Protein AF-A0A9W4WW20-F1 (afdb_monomer)

Foldseek 3Di:
DDDPDDVVLVVLLVVLLVLQLVVLVVCCVPPVVVSVVSNVLSVVLCCVVPVVVVCVVPDDDDDDDDVPDPDHSLLSLLVVLLVLLLDLDPVSLVSSLSSLLSCLVVQDLNSVVVLLCLLVDDDDPPVVVVLVVPPPPPPDDDDDDPDPPPPVCPVVVSVVVVVVVVVVVVDDDDDPVVVVVVVVSSLSSNLSSLVSVLSSLVSCVQDPCLLVLLVSLLVLLLCLVRDVSSVSSLCSLVPRRLPRPDENQPDDLVVLLVSLLSLLVQLQVRDDDSSVVSSLSSNLSSLLNVCVNVVVVDPDPPLDPPDPSNLSSLVSVLVSVVCVQQDVTPHPLLSLLCNCVSPLSDDPSSVCLQLNNLQLQSGQALVSNLSSLSSNQSSLVSNFDDPPDPDVVNVVVLLVVLLVLLVSLLNNLVCLLVQHGSNPHHHAPSSLLSSLSSLLSSLLSDDLVCLVSNPCVRVLVSLVSNCPPPRNVPPPSSVVSSVSSVVSSD

Radius of gyration: 29.82 Å; Cα contacts (8 Å, |Δi|>4): 459; chains: 1; bounding box: 72×66×76 Å

Nearest PDB structures (foldseek):
  3tt9-assembly1_A  TM=4.381E-01  e=1.215E+00  Homo sapiens
  6u1s-assembly1_A  TM=1.950E-01  e=1.295E-01  synthetic construct
  6lyr-assembly1_D  TM=2.222E-01  e=2.277E+00  Escherichia coli K-12
  7tyr-assembly1_A  TM=2.816E-01  e=8.321E+00  Homo sapiens

InterPro domains:
  IPR007015 DNA polymerase V/Myb-binding protein 1A [PF04931] (11-151)
  IPR007015 DNA polymerase V/Myb-binding protein 1A [PTHR13213] (14-149)

Structure (mmCIF, N/CA/C/O backbone):
data_AF-A0A9W4WW20-F1
#
_entry.id   AF-A0A9W4WW20-F1
#
loop_
_atom_site.group_PDB
_atom_site.id
_atom_site.type_symbol
_atom_site.label_atom_id
_atom_site.label_alt_id
_atom_site.label_comp_id
_atom_site.label_asym_id
_atom_site.label_entity_id
_atom_site.label_seq_id
_atom_site.pdbx_PDB_ins_code
_atom_site.Cartn_x
_atom_site.Cartn_y
_atom_site.Cartn_z
_atom_site.occupancy
_atom_site.B_iso_or_equiv
_atom_site.auth_seq_id
_atom_site.auth_comp_id
_atom_site.auth_asym_id
_atom_site.auth_atom_id
_atom_site.pdbx_PDB_model_num
ATOM 1 N N . LEU A 1 1 ? 8.421 -13.225 39.022 1.00 34.91 1 LEU A N 1
ATOM 2 C CA . LEU A 1 1 ? 9.061 -12.862 37.740 1.00 34.91 1 LEU A CA 1
ATOM 3 C C . LEU A 1 1 ? 9.312 -14.154 36.975 1.00 34.91 1 LEU A C 1
ATOM 5 O O . LEU A 1 1 ? 9.873 -15.068 37.563 1.00 34.91 1 LEU A O 1
ATOM 9 N N . ASN A 1 2 ? 8.834 -14.211 35.730 1.00 33.62 2 ASN A N 1
ATOM 10 C CA . ASN A 1 2 ? 8.952 -15.294 34.738 1.00 33.62 2 ASN A CA 1
ATOM 11 C C . ASN A 1 2 ? 7.976 -16.482 34.862 1.00 33.62 2 ASN A C 1
ATOM 13 O O . ASN A 1 2 ? 8.328 -17.567 35.313 1.00 33.62 2 ASN A O 1
ATOM 17 N N . SER A 1 3 ? 6.756 -16.288 34.349 1.00 26.92 3 SER A N 1
ATOM 18 C CA . SER A 1 3 ? 5.990 -17.359 33.693 1.00 26.92 3 SER A CA 1
ATOM 19 C C . SER A 1 3 ? 5.173 -16.761 32.538 1.00 26.92 3 SER A C 1
ATOM 21 O O . SER A 1 3 ? 3.994 -16.438 32.690 1.00 26.92 3 SER A O 1
ATOM 23 N N . GLU A 1 4 ? 5.829 -16.552 31.400 1.00 36.47 4 GLU A N 1
ATOM 24 C CA . GLU A 1 4 ? 5.188 -16.218 30.126 1.00 36.47 4 GLU A CA 1
ATOM 25 C C . GLU A 1 4 ? 4.419 -17.455 29.634 1.00 36.47 4 GLU A C 1
ATOM 27 O O . GLU A 1 4 ? 4.992 -18.473 29.256 1.00 36.47 4 GLU A O 1
ATOM 32 N N . GLY A 1 5 ? 3.095 -17.398 29.767 1.00 36.72 5 GLY A N 1
ATOM 33 C CA . GLY A 1 5 ? 2.126 -18.449 29.461 1.00 36.72 5 GLY A CA 1
ATOM 34 C C . GLY A 1 5 ? 0.720 -18.013 29.914 1.00 36.72 5 GLY A C 1
ATOM 35 O O . GLY A 1 5 ? 0.613 -17.032 30.654 1.00 36.72 5 GLY A O 1
ATOM 36 N N . PRO A 1 6 ? -0.364 -18.721 29.524 1.00 44.62 6 PRO A N 1
ATOM 37 C CA . PRO A 1 6 ? -1.775 -18.263 29.471 1.00 44.62 6 PRO A CA 1
ATOM 38 C C . PRO A 1 6 ? -2.412 -17.736 30.778 1.00 44.62 6 PRO A C 1
ATOM 40 O O . PRO A 1 6 ? -3.583 -17.362 30.804 1.00 44.62 6 PRO A O 1
ATOM 43 N N . LYS A 1 7 ? -1.665 -17.681 31.883 1.00 48.62 7 LYS A N 1
ATOM 44 C CA . LYS A 1 7 ? -2.074 -17.060 33.149 1.00 48.62 7 LYS A CA 1
ATOM 45 C C . LYS A 1 7 ? -1.952 -15.529 33.135 1.00 48.62 7 LYS A C 1
ATOM 47 O O . LYS A 1 7 ? -2.780 -14.880 33.764 1.00 48.62 7 LYS A O 1
ATOM 52 N N . GLY A 1 8 ? -0.972 -14.963 32.421 1.00 59.88 8 GLY A N 1
ATOM 53 C CA . GLY A 1 8 ? -0.787 -13.505 32.318 1.00 59.88 8 GLY A CA 1
ATOM 54 C C . GLY A 1 8 ? -1.904 -12.831 31.518 1.00 59.88 8 GLY A C 1
ATOM 55 O O . GLY A 1 8 ? -2.577 -11.942 32.024 1.00 59.88 8 GLY A O 1
ATOM 56 N N . HIS A 1 9 ? -2.193 -13.361 30.328 1.00 65.69 9 HIS A N 1
ATOM 57 C CA . HIS A 1 9 ? -3.252 -12.857 29.449 1.00 65.69 9 HIS A CA 1
ATOM 58 C C . HIS A 1 9 ? -4.645 -12.895 30.107 1.00 65.69 9 HIS A C 1
ATOM 60 O O . HIS A 1 9 ? -5.410 -11.938 30.035 1.00 65.69 9 HIS A O 1
ATOM 66 N N . ASN A 1 10 ? -4.958 -13.967 30.845 1.00 73.88 10 ASN A N 1
ATOM 67 C CA . ASN A 1 10 ? -6.210 -14.050 31.603 1.00 73.88 10 ASN A CA 1
ATOM 68 C C . ASN A 1 10 ? -6.307 -12.993 32.712 1.00 73.88 10 ASN A C 1
ATOM 70 O O . ASN A 1 10 ? -7.401 -12.505 32.984 1.00 73.88 10 ASN A O 1
ATOM 74 N N . LEU A 1 11 ? -5.191 -12.630 33.351 1.00 81.56 11 LEU A N 1
ATOM 75 C CA . LEU A 1 11 ? -5.180 -11.574 34.361 1.00 81.56 11 LEU A CA 1
ATOM 76 C C . LEU A 1 11 ? -5.458 -10.204 33.734 1.00 81.56 11 LEU A C 1
ATOM 78 O O . LEU A 1 11 ? -6.193 -9.412 34.317 1.00 81.56 11 LEU A O 1
ATOM 82 N N . ASP A 1 12 ? -4.912 -9.934 32.552 1.00 83.56 12 ASP A N 1
ATOM 83 C CA . ASP A 1 12 ? -5.147 -8.669 31.858 1.00 83.56 12 ASP A CA 1
ATOM 84 C C . ASP A 1 12 ? -6.586 -8.565 31.344 1.00 83.56 12 ASP A C 1
ATOM 86 O O . ASP A 1 12 ? -7.226 -7.540 31.573 1.00 83.56 12 ASP A O 1
ATOM 90 N N . ILE A 1 13 ? -7.161 -9.648 30.805 1.00 85.25 13 ILE A N 1
ATOM 91 C CA . ILE A 1 13 ? -8.597 -9.707 30.476 1.00 85.25 13 ILE A CA 1
ATOM 92 C C . ILE A 1 13 ? -9.457 -9.412 31.715 1.00 85.25 13 ILE A C 1
ATOM 94 O O . ILE A 1 13 ? -10.408 -8.633 31.637 1.00 85.25 13 ILE A O 1
ATOM 98 N N . LEU A 1 14 ? -9.130 -9.997 32.875 1.00 87.25 14 LEU A N 1
ATOM 99 C CA . LEU A 1 14 ? -9.853 -9.724 34.123 1.00 87.25 14 LEU A CA 1
ATOM 100 C C . LEU A 1 14 ? -9.757 -8.249 34.539 1.00 87.25 14 LEU A C 1
ATOM 102 O O . LEU A 1 14 ? -10.754 -7.690 34.993 1.00 87.25 14 LEU A O 1
ATOM 106 N N . LYS A 1 15 ? -8.599 -7.600 34.351 1.00 86.25 15 LYS A N 1
ATOM 107 C CA . LYS A 1 15 ? -8.461 -6.147 34.565 1.00 86.25 15 LYS A CA 1
ATOM 108 C C . LYS A 1 15 ? -9.336 -5.352 33.595 1.00 86.25 15 LYS A C 1
ATOM 110 O O . LYS A 1 15 ? -9.990 -4.407 34.023 1.00 86.25 15 LYS A O 1
ATOM 115 N N . GLY A 1 16 ? -9.399 -5.758 32.325 1.00 88.06 16 GLY A N 1
ATOM 116 C CA . GLY A 1 16 ? -10.280 -5.146 31.328 1.00 88.06 16 GLY A CA 1
ATOM 117 C C . GLY A 1 16 ? -11.750 -5.194 31.753 1.00 88.06 16 GLY A C 1
ATOM 118 O O . GLY A 1 16 ? -12.428 -4.168 31.756 1.00 88.06 16 GLY A O 1
ATOM 119 N N . PHE A 1 17 ? -12.223 -6.355 32.218 1.00 90.38 17 PHE A N 1
ATOM 120 C CA . PHE A 1 17 ? -13.569 -6.484 32.788 1.00 90.38 17 PHE A CA 1
ATOM 121 C C . PHE A 1 17 ? -13.757 -5.657 34.061 1.00 90.38 17 PHE A C 1
ATOM 123 O O . PHE A 1 17 ? -14.810 -5.053 34.238 1.00 90.38 17 PHE A O 1
ATOM 130 N N . HIS A 1 18 ? -12.754 -5.590 34.939 1.00 88.25 18 HIS A N 1
ATOM 131 C CA . HIS A 1 18 ? -12.828 -4.766 36.143 1.00 88.25 18 HIS A CA 1
ATOM 132 C C . HIS A 1 18 ? -13.040 -3.281 35.813 1.00 88.25 18 HIS A C 1
ATOM 134 O O . HIS A 1 18 ? -13.867 -2.634 36.456 1.00 88.25 18 HIS A O 1
ATOM 140 N N . TRP A 1 19 ? -12.354 -2.751 34.795 1.00 87.56 19 TRP A N 1
ATOM 141 C CA . TRP A 1 19 ? -12.567 -1.378 34.326 1.00 87.56 19 TRP A CA 1
ATOM 142 C C . TRP A 1 19 ? -13.967 -1.177 33.745 1.00 87.56 19 TRP A C 1
ATOM 144 O O . TRP A 1 19 ? -14.646 -0.230 34.137 1.00 87.56 19 TRP A O 1
ATOM 154 N N . LEU A 1 20 ? -14.431 -2.096 32.892 1.00 89.56 20 LEU A N 1
ATOM 155 C CA . LEU A 1 20 ? -15.775 -2.045 32.308 1.00 89.56 20 LEU A CA 1
ATOM 156 C C . LEU A 1 20 ? -16.879 -2.059 33.378 1.00 89.56 20 LEU A C 1
ATOM 158 O O . LEU A 1 20 ? -17.778 -1.217 33.344 1.00 89.56 20 LEU A O 1
ATOM 162 N N . PHE A 1 21 ? -16.796 -2.965 34.359 1.00 89.62 21 PHE A N 1
ATOM 163 C CA . PHE A 1 21 ? -17.757 -3.027 35.465 1.00 89.62 21 PHE A CA 1
ATOM 164 C C . PHE A 1 21 ? -17.696 -1.785 36.353 1.00 89.62 21 PHE A C 1
ATOM 166 O O . PHE A 1 21 ? -18.738 -1.215 36.664 1.00 89.62 21 PHE A O 1
ATOM 173 N N . SER A 1 22 ? -16.494 -1.345 36.742 1.00 87.19 22 SER A N 1
ATOM 174 C CA . SER A 1 22 ? -16.335 -0.174 37.613 1.00 87.19 22 SER A CA 1
ATOM 175 C C . SER A 1 22 ? -16.924 1.075 36.968 1.00 87.19 22 SER A C 1
ATOM 177 O O . SER A 1 22 ? -17.651 1.816 37.624 1.00 87.19 22 SER A O 1
ATOM 179 N N . TYR A 1 23 ? -16.671 1.284 35.674 1.00 83.31 23 TYR A N 1
ATOM 180 C CA . TYR A 1 23 ? -17.260 2.405 34.955 1.00 83.31 23 TYR A CA 1
ATOM 181 C C . TYR A 1 23 ? -18.776 2.290 34.857 1.00 83.31 23 TYR A C 1
ATOM 183 O O . TYR A 1 23 ? -19.468 3.233 35.219 1.00 83.31 23 TYR A O 1
ATOM 191 N N . SER A 1 24 ? -19.297 1.137 34.440 1.00 83.56 24 SER A N 1
ATOM 192 C CA . SER A 1 24 ? -20.742 0.977 34.262 1.00 83.56 24 SER A CA 1
ATOM 193 C C . SER A 1 24 ? -21.500 1.178 35.582 1.00 83.56 24 SER A C 1
ATOM 195 O O . SER A 1 24 ? -22.574 1.770 35.591 1.00 83.56 24 SER A O 1
ATOM 197 N N . VAL A 1 25 ? -20.906 0.795 36.723 1.00 84.75 25 VAL A N 1
ATOM 198 C CA . VAL A 1 25 ? -21.442 1.109 38.060 1.00 84.75 25 VAL A CA 1
ATOM 199 C C . VAL A 1 25 ? -21.422 2.611 38.353 1.00 84.75 25 VAL A C 1
ATOM 201 O O . VAL A 1 25 ? -22.383 3.129 38.915 1.00 84.75 25 VAL A O 1
ATOM 204 N N . LEU A 1 26 ? -20.364 3.335 37.978 1.00 82.25 26 LEU A N 1
ATOM 205 C CA . LEU A 1 26 ? -20.328 4.795 38.125 1.00 82.25 26 LEU A CA 1
ATOM 206 C C . LEU A 1 26 ? -21.380 5.478 37.239 1.00 82.25 26 LEU A C 1
ATOM 208 O O . LEU A 1 26 ? -22.000 6.450 37.665 1.00 82.25 26 LEU A O 1
ATOM 212 N N . THR A 1 27 ? -21.632 4.950 36.042 1.00 79.25 27 THR A N 1
ATOM 213 C CA . THR A 1 27 ? -22.646 5.477 35.120 1.00 79.25 27 THR A CA 1
ATOM 214 C C . THR A 1 27 ? -24.069 5.282 35.637 1.00 79.25 27 THR A C 1
ATOM 216 O O . THR A 1 27 ? -24.936 6.071 35.276 1.00 79.25 27 THR A O 1
ATOM 219 N N . LEU A 1 28 ? -24.326 4.336 36.552 1.00 82.19 28 LEU A N 1
ATOM 220 C CA . LEU A 1 28 ? -25.645 4.197 37.192 1.00 82.19 28 LEU A CA 1
ATOM 221 C C . LEU A 1 28 ? -26.103 5.483 37.895 1.00 82.19 28 LEU A C 1
ATOM 223 O O . LEU A 1 28 ? -27.301 5.740 37.975 1.00 82.19 28 LEU A O 1
ATOM 227 N N . TYR A 1 29 ? -25.163 6.292 38.393 1.00 81.19 29 TYR A N 1
ATOM 228 C CA . TYR A 1 29 ? -25.475 7.547 39.081 1.00 81.19 29 TYR A CA 1
ATOM 229 C C . TYR A 1 29 ? -25.896 8.672 38.130 1.00 81.19 29 TYR A C 1
ATOM 231 O O . TYR A 1 29 ? -26.500 9.645 38.577 1.00 81.19 29 TYR A O 1
ATOM 239 N N . THR A 1 30 ? -25.573 8.563 36.839 1.00 79.25 30 THR A N 1
ATOM 240 C CA . THR A 1 30 ? -25.873 9.592 35.834 1.00 79.25 30 THR A CA 1
ATOM 241 C C . THR A 1 30 ? -26.931 9.137 34.833 1.00 79.25 30 THR A C 1
ATOM 243 O O . THR A 1 30 ? -27.828 9.905 34.505 1.00 79.25 30 THR A O 1
ATOM 246 N N . GLU A 1 31 ? -26.840 7.896 34.354 1.00 82.19 31 GLU A N 1
ATOM 247 C CA . GLU A 1 31 ? -27.630 7.331 33.254 1.00 82.19 31 GLU A CA 1
ATOM 248 C C . GLU A 1 31 ? -28.005 5.867 33.590 1.00 82.19 31 GLU A C 1
ATOM 250 O O . GLU A 1 31 ? -27.408 4.928 33.058 1.00 82.19 31 GLU A O 1
ATOM 255 N N . PRO A 1 32 ? -28.969 5.639 34.505 1.00 82.69 32 PRO A N 1
ATOM 256 C CA . PRO A 1 32 ? -29.213 4.321 35.096 1.00 82.69 32 PRO A CA 1
ATOM 257 C C . PRO A 1 32 ? -29.710 3.266 34.100 1.00 82.69 32 PRO A C 1
ATOM 259 O O . PRO A 1 32 ? -29.294 2.115 34.192 1.00 82.69 32 PRO A O 1
ATOM 262 N N . GLU A 1 33 ? -30.567 3.629 33.142 1.00 82.56 33 GLU A N 1
ATOM 263 C CA . GLU A 1 33 ? -31.092 2.674 32.153 1.00 82.56 33 GLU A CA 1
ATOM 264 C C . GLU A 1 33 ? -29.996 2.175 31.198 1.00 82.56 33 GLU A C 1
ATOM 266 O O . GLU A 1 33 ? -29.831 0.969 31.017 1.00 82.56 33 GLU A O 1
ATOM 271 N N . GLU A 1 34 ? -29.193 3.088 30.641 1.00 78.12 34 GLU A N 1
ATOM 272 C CA . GLU A 1 34 ? -28.081 2.748 29.743 1.00 78.12 34 GLU A CA 1
ATOM 273 C C . GLU A 1 34 ? -27.004 1.935 30.476 1.00 78.12 34 GLU A C 1
ATOM 275 O O . GLU A 1 34 ? -26.517 0.925 29.963 1.00 78.12 34 GLU A O 1
ATOM 280 N N . ALA A 1 35 ? -26.678 2.329 31.710 1.00 81.44 35 ALA A N 1
ATOM 281 C CA . ALA A 1 35 ? -25.726 1.620 32.552 1.00 81.44 35 ALA A CA 1
ATOM 282 C C . ALA A 1 35 ? -26.187 0.197 32.898 1.00 81.44 35 ALA A C 1
ATOM 284 O O . ALA A 1 35 ? -25.368 -0.722 32.897 1.00 81.44 35 ALA A O 1
ATOM 285 N N . MET A 1 36 ? -27.481 -0.013 33.165 1.00 84.88 36 MET A N 1
ATOM 286 C CA . MET A 1 36 ? -28.022 -1.349 33.436 1.00 84.88 36 MET A CA 1
ATOM 287 C C . MET A 1 36 ? -27.951 -2.263 32.212 1.00 84.88 36 MET A C 1
ATOM 289 O O . MET A 1 36 ? -27.559 -3.420 32.364 1.00 84.88 36 MET A O 1
ATOM 293 N N . ASN A 1 37 ? -28.259 -1.750 31.017 1.00 83.94 37 ASN A N 1
ATOM 294 C CA . ASN A 1 37 ? -28.118 -2.516 29.775 1.00 83.94 37 ASN A CA 1
ATOM 295 C C . ASN A 1 37 ? -26.650 -2.909 29.541 1.00 83.94 37 ASN A C 1
ATOM 297 O O . ASN A 1 37 ? -26.340 -4.090 29.397 1.00 83.94 37 ASN A O 1
ATOM 301 N N . ALA A 1 38 ? -25.724 -1.948 29.645 1.00 83.94 38 ALA A N 1
ATOM 302 C CA . ALA A 1 38 ? -24.293 -2.219 29.510 1.00 83.94 38 ALA A CA 1
ATOM 303 C C . ALA A 1 38 ? -23.785 -3.225 30.562 1.00 83.94 38 ALA A C 1
ATOM 305 O O . ALA A 1 38 ? -23.010 -4.123 30.238 1.00 83.94 38 ALA A O 1
ATOM 306 N N . LEU A 1 39 ? -24.231 -3.130 31.821 1.00 86.81 39 LEU A N 1
ATOM 307 C CA . LEU A 1 39 ? -23.868 -4.084 32.876 1.00 86.81 39 LEU A CA 1
ATOM 308 C C . LEU A 1 39 ? -24.337 -5.507 32.561 1.00 86.81 39 LEU A C 1
ATOM 310 O O . LEU A 1 39 ? -23.578 -6.451 32.795 1.00 86.81 39 LEU A O 1
ATOM 314 N N . GLN A 1 40 ? -25.555 -5.665 32.035 1.00 87.31 40 GLN A N 1
ATOM 315 C CA . GLN A 1 40 ? -26.075 -6.964 31.608 1.00 87.31 40 GLN A CA 1
ATOM 316 C C . GLN A 1 40 ? -25.222 -7.541 30.473 1.00 87.31 40 GLN A C 1
ATOM 318 O O . GLN A 1 40 ? -24.770 -8.686 30.574 1.00 87.31 40 GLN A O 1
ATOM 323 N N . ASP A 1 41 ? -24.897 -6.735 29.462 1.00 87.62 41 ASP A N 1
ATOM 324 C CA . ASP A 1 41 ? -24.066 -7.153 28.329 1.00 87.62 41 ASP A CA 1
ATOM 325 C C . ASP A 1 41 ? -22.645 -7.543 28.762 1.00 87.62 41 ASP A C 1
ATOM 327 O O . ASP A 1 41 ? -22.137 -8.608 28.387 1.00 87.62 41 ASP A O 1
ATOM 331 N N . ILE A 1 42 ? -22.012 -6.743 29.630 1.00 89.75 42 ILE A N 1
ATOM 332 C CA . ILE A 1 42 ? -20.686 -7.040 30.194 1.00 89.75 42 ILE A CA 1
ATOM 333 C C . ILE A 1 42 ? -20.743 -8.329 31.023 1.00 89.75 42 ILE A C 1
ATOM 335 O O . ILE A 1 42 ? -19.839 -9.165 30.925 1.00 89.75 42 ILE A O 1
ATOM 339 N N . GLN A 1 43 ? -21.802 -8.537 31.813 1.00 87.62 43 GLN A N 1
ATOM 340 C CA . GLN A 1 43 ? -21.979 -9.753 32.606 1.00 87.62 43 GLN A CA 1
ATOM 341 C C . GLN A 1 43 ? -22.144 -10.995 31.722 1.00 87.62 43 GLN A C 1
ATOM 343 O O . GLN A 1 43 ? -21.537 -12.036 32.002 1.00 87.62 43 GLN A O 1
ATOM 348 N N . ILE A 1 44 ? -22.916 -10.901 30.637 1.00 87.56 44 ILE A N 1
ATOM 349 C CA . ILE A 1 44 ? -23.063 -11.977 29.650 1.00 87.56 44 ILE A CA 1
ATOM 350 C C . ILE A 1 44 ? -21.704 -12.293 29.014 1.00 87.56 44 ILE A C 1
ATOM 352 O O . ILE A 1 44 ? -21.316 -13.465 28.953 1.00 87.56 44 ILE A O 1
ATOM 356 N N . CYS A 1 45 ? -20.947 -11.271 28.606 1.00 88.69 45 CYS A N 1
ATOM 357 C CA . CYS A 1 45 ? -19.609 -11.430 28.032 1.00 88.69 45 CYS A CA 1
ATOM 358 C C . CYS A 1 45 ? -18.643 -12.111 29.009 1.00 88.69 45 CYS A C 1
ATOM 360 O O . CYS A 1 45 ? -17.991 -13.097 28.652 1.00 88.69 45 CYS A O 1
ATOM 362 N N . PHE A 1 46 ? -18.606 -11.652 30.263 1.00 87.50 46 PHE A N 1
ATOM 363 C CA . PHE A 1 46 ? -17.777 -12.233 31.318 1.00 87.50 46 PHE A CA 1
ATOM 364 C C . PHE A 1 46 ? -18.109 -13.714 31.545 1.00 87.50 46 PHE A C 1
ATOM 366 O O . PHE A 1 46 ? -17.219 -14.569 31.585 1.00 87.50 46 PHE A O 1
ATOM 373 N N . ASN A 1 47 ? -19.400 -14.049 31.625 1.00 86.69 47 ASN A N 1
ATOM 374 C CA . ASN A 1 47 ? -19.856 -15.425 31.809 1.00 86.69 47 ASN A CA 1
ATOM 375 C C . ASN A 1 47 ? -19.507 -16.322 30.611 1.00 86.69 47 ASN A C 1
ATOM 377 O O . ASN A 1 47 ? -19.059 -17.459 30.802 1.00 86.69 47 ASN A O 1
ATOM 381 N N . LYS A 1 48 ? -19.667 -15.829 29.377 1.00 85.31 48 LYS A N 1
ATOM 382 C CA . LYS A 1 48 ? -19.275 -16.557 28.160 1.00 85.31 48 LYS A CA 1
ATOM 383 C C . LYS A 1 48 ? -17.763 -16.827 28.131 1.00 85.31 48 LYS A C 1
ATOM 385 O O . LYS A 1 48 ? -17.364 -17.955 27.851 1.00 85.31 48 LYS A O 1
ATOM 390 N N . MET A 1 49 ? -16.927 -15.849 28.494 1.00 82.00 49 MET A N 1
ATOM 391 C CA . MET A 1 49 ? -15.462 -15.987 28.454 1.00 82.00 49 MET A CA 1
ATOM 392 C C . MET A 1 49 ? -14.882 -16.832 29.606 1.00 82.00 49 MET A C 1
ATOM 394 O O . MET A 1 49 ? -13.950 -17.603 29.383 1.00 82.00 49 MET A O 1
ATOM 398 N N . PHE A 1 50 ? -15.436 -16.749 30.824 1.00 79.75 50 PHE A N 1
ATOM 399 C CA . PHE A 1 50 ? -14.839 -17.380 32.017 1.00 79.75 50 PHE A CA 1
ATOM 400 C C . PHE A 1 50 ? -15.652 -18.519 32.649 1.00 79.75 50 PHE A C 1
ATOM 402 O O . PHE A 1 50 ? -15.074 -19.376 33.322 1.00 79.75 50 PHE A O 1
ATOM 409 N N . VAL A 1 51 ? -16.975 -18.561 32.466 1.00 65.88 51 VAL A N 1
ATOM 410 C CA . VAL A 1 51 ? -17.852 -19.523 33.163 1.00 65.88 51 VAL A CA 1
ATOM 411 C C . VAL A 1 51 ? -18.233 -20.698 32.261 1.00 65.88 51 VAL A C 1
ATOM 413 O O . VAL A 1 51 ? -18.225 -21.848 32.714 1.00 65.88 51 VAL A O 1
ATOM 416 N N . GLN A 1 52 ? -18.505 -20.462 30.974 1.00 54.47 52 GLN A N 1
ATOM 417 C CA . GLN A 1 52 ? -18.838 -21.542 30.033 1.00 54.47 52 GLN A CA 1
ATOM 418 C C . GLN A 1 52 ? -17.637 -22.454 29.705 1.00 54.47 52 GLN A C 1
ATOM 420 O O . GLN A 1 52 ? -17.836 -23.641 29.436 1.00 54.47 52 GLN A O 1
ATOM 425 N N . SER A 1 53 ? -16.394 -21.976 29.859 1.00 46.88 53 SER A N 1
ATOM 426 C CA . SER A 1 53 ? -15.177 -22.790 29.684 1.00 46.88 53 SER A CA 1
ATOM 427 C C . SER A 1 53 ? -15.011 -23.905 30.733 1.00 46.88 53 SER A C 1
ATOM 429 O O . SER A 1 53 ? -14.363 -24.910 30.454 1.00 46.88 53 SER A O 1
ATOM 431 N N . LYS A 1 54 ? -15.648 -23.801 31.914 1.00 41.38 54 LYS A N 1
ATOM 432 C CA . LYS A 1 54 ? -15.605 -24.842 32.965 1.00 41.38 54 LYS A CA 1
ATOM 433 C C . LYS A 1 54 ? -16.646 -25.960 32.800 1.00 41.38 54 LYS A C 1
ATOM 435 O O . LYS A 1 54 ? -16.499 -27.011 33.421 1.00 41.38 54 LYS A O 1
ATOM 440 N N . LYS A 1 55 ? -17.697 -25.777 31.988 1.00 41.75 55 LYS A N 1
ATOM 441 C CA . LYS A 1 55 ? -18.779 -26.777 31.811 1.00 41.75 55 LYS A CA 1
ATOM 442 C C . LYS A 1 55 ? -18.553 -27.755 30.645 1.00 41.75 55 LYS A C 1
ATOM 444 O O . LYS A 1 55 ? -19.237 -28.778 30.581 1.00 41.75 55 LYS A O 1
ATOM 449 N N . SER A 1 56 ? -17.578 -27.508 29.768 1.00 37.88 56 SER A N 1
ATOM 450 C CA . SER A 1 56 ? -17.315 -28.325 28.567 1.00 37.88 56 SER A CA 1
ATOM 451 C C . SER A 1 56 ? -16.723 -29.718 28.840 1.00 37.88 56 SER A C 1
ATOM 453 O O . SER A 1 56 ? -16.753 -30.565 27.952 1.00 37.88 56 SER A O 1
ATOM 455 N N . LEU A 1 57 ? -16.284 -30.027 30.068 1.00 37.50 57 LEU A N 1
ATOM 456 C CA . LEU A 1 57 ? -15.840 -31.379 30.444 1.00 37.50 57 LEU A CA 1
ATOM 457 C C . LEU A 1 57 ? -16.975 -32.329 30.884 1.00 37.50 57 LEU A C 1
ATOM 459 O O . LEU A 1 57 ? -16.701 -33.506 31.104 1.00 37.50 57 LEU A O 1
ATOM 463 N N . LYS A 1 58 ? -18.239 -31.883 31.025 1.00 32.62 58 LYS A N 1
ATOM 464 C CA . LYS A 1 58 ? -19.287 -32.732 31.645 1.00 32.62 58 LYS A CA 1
ATOM 465 C C . LYS A 1 58 ? -20.684 -32.783 31.018 1.00 32.62 58 LYS A C 1
ATOM 467 O O . LYS A 1 58 ? -21.543 -33.440 31.601 1.00 32.62 58 LYS A O 1
ATOM 472 N N . LYS A 1 59 ? -20.967 -32.199 29.849 1.00 32.00 59 LYS A N 1
ATOM 473 C CA . LYS A 1 59 ? -22.313 -32.369 29.255 1.00 32.00 59 LYS A CA 1
ATOM 474 C C . LYS A 1 59 ? -22.323 -32.447 27.730 1.00 32.00 59 LYS A C 1
ATOM 476 O O . LYS A 1 59 ? -22.612 -31.491 27.023 1.00 32.00 59 LYS A O 1
ATOM 481 N N . LYS A 1 60 ? -22.049 -33.653 27.228 1.00 35.72 60 LYS A N 1
ATOM 482 C CA . LYS A 1 60 ? -22.547 -34.120 25.929 1.00 35.72 60 LYS A CA 1
ATOM 483 C C . LYS A 1 60 ? -24.042 -34.427 26.115 1.00 35.72 60 LYS A C 1
ATOM 485 O O . LYS A 1 60 ? -24.369 -35.194 27.013 1.00 35.72 60 LYS A O 1
ATOM 490 N N . ARG A 1 61 ? -24.894 -33.866 25.244 1.00 32.97 61 ARG A N 1
ATOM 491 C CA . ARG A 1 61 ? -26.377 -33.952 25.170 1.00 32.97 61 ARG A CA 1
ATOM 492 C C . ARG A 1 61 ? -27.154 -32.857 25.914 1.00 32.97 61 ARG A C 1
ATOM 494 O O . ARG A 1 61 ? -27.461 -33.000 27.090 1.00 32.97 61 ARG A O 1
ATOM 501 N N . SER A 1 62 ? -27.529 -31.821 25.167 1.00 30.91 62 SER A N 1
ATOM 502 C CA . SER A 1 62 ? -28.921 -31.576 24.740 1.00 30.91 62 SER A CA 1
ATOM 503 C C . SER A 1 62 ? -28.942 -30.306 23.881 1.00 30.91 62 SER A C 1
ATOM 505 O O . SER A 1 62 ? -28.677 -29.217 24.383 1.00 30.91 62 SER A O 1
ATOM 507 N N . LYS A 1 63 ? -29.169 -30.474 22.574 1.00 37.34 63 LYS A N 1
ATOM 508 C CA . LYS A 1 63 ? -29.555 -29.390 21.666 1.00 37.34 63 LYS A CA 1
ATOM 509 C C . LYS A 1 63 ? -31.034 -29.116 21.923 1.00 37.34 63 LYS A C 1
ATOM 511 O O . LYS A 1 63 ? -31.790 -30.071 21.815 1.00 37.34 63 LYS A O 1
ATOM 516 N N . GLU A 1 64 ? -31.384 -27.880 22.256 1.00 28.95 64 GLU A N 1
ATOM 517 C CA . GLU A 1 64 ? -32.509 -27.123 21.682 1.00 28.95 64 GLU A CA 1
ATOM 518 C C . GLU A 1 64 ? -32.599 -25.735 22.345 1.00 28.95 64 GLU A C 1
ATOM 520 O O . GLU A 1 64 ? -32.574 -25.614 23.565 1.00 28.95 64 GLU A O 1
ATOM 525 N N . GLU A 1 65 ? -32.611 -24.727 21.468 1.00 34.88 65 GLU A N 1
ATOM 526 C CA . GLU A 1 65 ? -33.301 -23.431 21.562 1.00 34.88 65 GLU A CA 1
ATOM 527 C C . GLU A 1 65 ? -32.922 -22.410 22.656 1.00 34.88 65 GLU A C 1
ATOM 529 O O . GLU A 1 65 ? -33.349 -22.475 23.801 1.00 34.88 65 GLU A O 1
ATOM 534 N N . ASN A 1 66 ? -32.172 -21.381 22.231 1.00 27.33 66 ASN A N 1
ATOM 535 C CA . ASN A 1 66 ? -32.632 -19.985 22.264 1.00 27.33 66 ASN A CA 1
ATOM 536 C C . ASN A 1 66 ? -31.837 -19.161 21.231 1.00 27.33 66 ASN A C 1
ATOM 538 O O . ASN A 1 66 ? -30.608 -19.113 21.263 1.00 27.33 66 ASN A O 1
ATOM 542 N N . LEU A 1 67 ? -32.558 -18.557 20.284 1.00 34.31 67 LEU A N 1
ATOM 543 C CA . LEU A 1 67 ? -32.077 -17.634 19.246 1.00 34.31 67 LEU A CA 1
ATOM 544 C C . LEU A 1 67 ? -31.939 -16.202 19.808 1.00 34.31 67 LEU A C 1
ATOM 546 O O . LEU A 1 67 ? -32.399 -15.247 19.196 1.00 34.31 67 LEU A O 1
ATOM 550 N N . GLU A 1 68 ? -31.322 -16.048 20.979 1.00 42.50 68 GLU A N 1
ATOM 551 C CA . GLU A 1 68 ? -30.811 -14.749 21.431 1.00 42.50 68 GLU A CA 1
ATOM 552 C C . GLU A 1 68 ? -29.366 -14.649 20.951 1.00 42.50 68 GLU A C 1
ATOM 554 O O . GLU A 1 68 ? -28.567 -15.566 21.160 1.00 42.50 68 GLU A O 1
ATOM 559 N N . GLU A 1 69 ? -29.067 -13.589 20.207 1.00 48.47 69 GLU A N 1
ATOM 560 C CA . GLU A 1 69 ? -27.882 -13.442 19.372 1.00 48.47 69 GLU A CA 1
ATOM 561 C C . GLU A 1 69 ? -26.597 -13.969 20.038 1.00 48.47 69 GLU A C 1
ATOM 563 O O . GLU A 1 69 ? -26.052 -13.426 21.004 1.00 48.47 69 GLU A O 1
ATOM 568 N N . ASN A 1 70 ? -26.069 -15.063 19.483 1.00 58.69 70 ASN A N 1
ATOM 569 C CA . ASN A 1 70 ? -24.757 -15.611 19.825 1.00 58.69 70 ASN A CA 1
ATOM 570 C C . ASN A 1 70 ? -23.633 -14.706 19.280 1.00 58.69 70 ASN A C 1
ATOM 572 O O . ASN A 1 70 ? -22.727 -15.173 18.591 1.00 58.69 70 ASN A O 1
ATOM 576 N N . HIS A 1 71 ? -23.683 -13.404 19.571 1.00 74.50 71 HIS A N 1
ATOM 577 C CA . HIS A 1 71 ? -22.596 -12.486 19.271 1.00 74.50 71 HIS A CA 1
ATOM 578 C C . HIS A 1 71 ? -21.350 -12.868 20.072 1.00 74.50 71 HIS A C 1
ATOM 580 O O . HIS A 1 71 ? -21.428 -13.324 21.225 1.00 74.50 71 HIS A O 1
ATOM 586 N N . ASN A 1 72 ? -20.192 -12.720 19.426 1.00 85.06 72 ASN A N 1
ATOM 587 C CA . ASN A 1 72 ? -18.907 -12.933 20.067 1.00 85.06 72 ASN A CA 1
ATOM 588 C C . ASN A 1 72 ? -18.760 -11.904 21.204 1.00 85.06 72 ASN A C 1
ATOM 590 O O . ASN A 1 72 ? -18.996 -10.721 20.958 1.00 85.06 72 ASN A O 1
ATOM 594 N N . PRO A 1 73 ? -18.355 -12.309 22.423 1.00 89.25 73 PRO A N 1
ATOM 595 C CA . PRO A 1 73 ? -18.161 -11.381 23.536 1.00 89.25 73 PRO A CA 1
ATOM 596 C C . PRO A 1 73 ? -17.289 -10.168 23.194 1.00 89.25 73 PRO A C 1
ATOM 598 O O . PRO A 1 73 ? -17.535 -9.078 23.695 1.00 89.25 73 PRO A O 1
ATOM 601 N N . VAL A 1 74 ? -16.291 -10.335 22.320 1.00 90.75 74 VAL A N 1
ATOM 602 C CA . VAL A 1 74 ? -15.421 -9.226 21.911 1.00 90.75 74 VAL A CA 1
ATOM 603 C C . VAL A 1 74 ? -16.150 -8.230 21.013 1.00 90.75 74 VAL A C 1
ATOM 605 O O . VAL A 1 74 ? -15.926 -7.037 21.167 1.00 90.75 74 VAL A O 1
ATOM 608 N N . ASP A 1 75 ? -17.057 -8.680 20.141 1.00 90.38 75 ASP A N 1
ATOM 609 C CA . ASP A 1 75 ? -17.848 -7.771 19.298 1.00 90.38 75 ASP A CA 1
ATOM 610 C C . ASP A 1 75 ? -18.755 -6.883 20.159 1.00 90.38 75 ASP A C 1
ATOM 612 O O . ASP A 1 75 ? -18.814 -5.677 19.942 1.00 90.38 75 ASP A O 1
ATOM 616 N N . VAL A 1 76 ? -19.384 -7.467 21.185 1.00 90.19 76 VAL A N 1
ATOM 617 C CA . VAL A 1 76 ? -20.211 -6.730 22.155 1.00 90.19 76 VAL A CA 1
ATOM 618 C C . VAL A 1 76 ? -19.361 -5.740 22.954 1.00 90.19 76 VAL A C 1
ATOM 620 O O . VAL A 1 76 ? -19.742 -4.586 23.114 1.00 90.19 76 VAL A O 1
ATOM 623 N N . ILE A 1 77 ? -18.172 -6.150 23.415 1.00 91.50 77 ILE A N 1
ATOM 624 C CA . ILE A 1 77 ? -17.245 -5.239 24.102 1.00 91.50 77 ILE A CA 1
ATOM 625 C C . ILE A 1 77 ? -16.847 -4.086 23.178 1.00 91.50 77 ILE A C 1
ATOM 627 O O . ILE A 1 77 ? -16.894 -2.937 23.604 1.00 91.50 77 ILE A O 1
ATOM 631 N N . VAL A 1 78 ? -16.479 -4.360 21.923 1.00 93.38 78 VAL A N 1
ATOM 632 C CA . VAL A 1 78 ? -16.128 -3.318 20.949 1.00 93.38 78 VAL A CA 1
ATOM 633 C C . VAL A 1 78 ? -17.296 -2.355 20.738 1.00 93.38 78 VAL A C 1
ATOM 635 O O . VAL A 1 78 ? -17.060 -1.152 20.725 1.00 93.38 78 VAL A O 1
ATOM 638 N N . ASP A 1 79 ? -18.534 -2.839 20.653 1.00 91.50 79 ASP A N 1
ATOM 639 C CA . ASP A 1 79 ? -19.718 -1.981 20.525 1.00 91.50 79 ASP A CA 1
ATOM 640 C C . ASP A 1 79 ? -19.925 -1.071 21.750 1.00 91.50 79 ASP A C 1
ATOM 642 O O . ASP A 1 79 ? -20.074 0.145 21.611 1.00 91.50 79 ASP A O 1
ATOM 646 N N . ILE A 1 80 ? -19.778 -1.612 22.966 1.00 90.12 80 ILE A N 1
ATOM 647 C CA . ILE A 1 80 ? -19.796 -0.820 24.210 1.00 90.12 80 ILE A CA 1
ATOM 648 C C . ILE A 1 80 ? -18.711 0.269 24.180 1.00 90.12 80 ILE A C 1
ATOM 650 O O . ILE A 1 80 ? -18.969 1.430 24.509 1.00 90.12 80 ILE A O 1
ATOM 654 N N . LEU A 1 81 ? -17.492 -0.075 23.747 1.00 91.69 81 LEU A N 1
ATOM 655 C CA . LEU A 1 81 ? -16.404 0.896 23.619 1.00 91.69 81 LEU A CA 1
ATOM 656 C C . LEU A 1 81 ? -16.727 1.976 22.585 1.00 91.69 81 LEU A C 1
ATOM 658 O O . LEU A 1 81 ? -16.446 3.150 22.824 1.00 91.69 81 LEU A O 1
ATOM 662 N N . LEU A 1 82 ? -17.349 1.621 21.461 1.00 91.25 82 LEU A N 1
ATOM 663 C CA . LEU A 1 82 ? -17.813 2.585 20.465 1.00 91.25 82 LEU A CA 1
ATOM 664 C C . LEU A 1 82 ? -18.894 3.513 21.039 1.00 91.25 82 LEU A C 1
ATOM 666 O O . LEU A 1 82 ? -18.877 4.705 20.724 1.00 91.25 82 LEU A O 1
ATOM 670 N N . GLY A 1 83 ? -19.750 3.019 21.937 1.00 87.56 83 GLY A N 1
ATOM 671 C CA . GLY A 1 83 ? -20.660 3.837 22.743 1.00 87.56 83 GLY A CA 1
ATOM 672 C C . GLY A 1 83 ? -19.920 4.844 23.630 1.00 87.56 83 GLY A C 1
ATOM 673 O O . GLY A 1 83 ? -20.247 6.033 23.641 1.00 87.56 83 GLY A O 1
ATOM 674 N N . PHE A 1 84 ? -18.842 4.424 24.300 1.00 86.94 84 PHE A N 1
ATOM 675 C CA . PHE A 1 84 ? -18.011 5.328 25.109 1.00 86.94 84 PHE A CA 1
ATOM 676 C C . PHE A 1 84 ? -17.333 6.407 24.268 1.00 86.94 84 PHE A C 1
ATOM 678 O O . PHE A 1 84 ? -17.279 7.573 24.664 1.00 86.94 84 PHE A O 1
ATOM 685 N N . LEU A 1 85 ? -16.840 6.043 23.083 1.00 87.38 85 LEU A N 1
ATOM 686 C CA . LEU A 1 85 ? -16.193 6.986 22.178 1.00 87.38 85 LEU A CA 1
ATOM 687 C C . LEU A 1 85 ? -17.158 8.068 21.670 1.00 87.38 85 LEU A C 1
ATOM 689 O O . LEU A 1 85 ? -16.709 9.195 21.421 1.00 87.38 85 LEU A O 1
ATOM 693 N N . ALA A 1 86 ? -18.454 7.759 21.544 1.00 87.25 86 ALA A N 1
ATOM 694 C CA . ALA A 1 86 ? -19.480 8.713 21.127 1.00 87.25 86 ALA A CA 1
ATOM 695 C C . ALA A 1 86 ? -19.731 9.811 22.176 1.00 87.25 86 ALA A C 1
ATOM 697 O O . ALA A 1 86 ? -20.124 10.924 21.820 1.00 87.25 86 ALA A O 1
ATOM 698 N N . LYS A 1 87 ? -19.434 9.547 23.455 1.00 83.38 87 LYS A N 1
ATOM 699 C CA . LYS A 1 87 ? -19.584 10.527 24.537 1.00 83.38 87 LYS A CA 1
ATOM 700 C C . LYS A 1 87 ? -18.427 11.551 24.528 1.00 83.38 87 LYS A C 1
ATOM 702 O O . LYS A 1 87 ? -17.267 11.201 24.263 1.00 83.38 87 LYS A O 1
ATOM 707 N N . PRO A 1 88 ? -18.689 12.840 24.825 1.00 80.56 88 PRO A N 1
ATOM 708 C CA . PRO A 1 88 ? -17.665 13.884 24.905 1.00 80.56 88 PRO A CA 1
ATOM 709 C C . PRO A 1 88 ? -16.910 13.812 26.245 1.00 80.56 88 PRO A C 1
ATOM 711 O O . PRO A 1 88 ? -16.993 14.719 27.062 1.00 80.56 88 PRO A O 1
ATOM 714 N N . SER A 1 89 ? -16.209 12.704 26.498 1.00 82.50 89 SER A N 1
ATOM 715 C CA . SER A 1 89 ? -15.445 12.488 27.732 1.00 82.50 89 SER A CA 1
ATOM 716 C C . SER A 1 89 ? -14.052 11.944 27.426 1.00 82.50 89 SER A C 1
ATOM 718 O O . SER A 1 89 ? -13.906 10.896 26.788 1.00 82.50 89 SER A O 1
ATOM 720 N N . ALA A 1 90 ? -13.031 12.668 27.893 1.00 79.81 90 ALA A N 1
ATOM 721 C CA . ALA A 1 90 ? -11.629 12.270 27.797 1.00 79.81 90 ALA A CA 1
ATOM 722 C C . ALA A 1 90 ? -11.344 10.999 28.608 1.00 79.81 90 ALA A C 1
ATOM 724 O O . ALA A 1 90 ? -10.674 10.081 28.139 1.00 79.81 90 ALA A O 1
ATOM 725 N N . PHE A 1 91 ? -11.938 10.896 29.800 1.00 82.44 91 PHE A N 1
ATOM 726 C CA . PHE A 1 91 ? -11.840 9.700 30.633 1.00 82.44 91 PHE A CA 1
ATOM 727 C C . PHE A 1 91 ? -12.366 8.458 29.903 1.00 82.44 91 PHE A C 1
ATOM 729 O O . PHE A 1 91 ? -11.685 7.435 29.852 1.00 82.44 91 PHE A O 1
ATOM 736 N N . LEU A 1 92 ? -13.551 8.561 29.289 1.00 83.25 92 LEU A N 1
ATOM 737 C CA . LEU A 1 92 ? -14.152 7.461 28.536 1.00 83.25 92 LEU A CA 1
ATOM 738 C C . LEU A 1 92 ? -13.332 7.058 27.321 1.00 83.25 92 LEU A C 1
ATOM 740 O O . LEU A 1 92 ? -13.209 5.871 27.030 1.00 83.25 92 LEU A O 1
ATOM 744 N N . TYR A 1 93 ? -12.761 8.042 26.631 1.00 86.19 93 TYR A N 1
ATOM 745 C CA . TYR A 1 93 ? -11.845 7.797 25.529 1.00 86.19 93 TYR A CA 1
ATOM 746 C C . TYR A 1 93 ? -10.625 6.987 25.984 1.00 86.19 93 TYR A C 1
ATOM 748 O O . TYR A 1 93 ? -10.351 5.921 25.432 1.00 86.19 93 TYR A O 1
ATOM 756 N N . ASN A 1 94 ? -9.947 7.449 27.036 1.00 84.94 94 ASN A N 1
ATOM 757 C CA . ASN A 1 94 ? -8.762 6.787 27.573 1.00 84.94 94 ASN A CA 1
ATOM 758 C C . ASN A 1 94 ? -9.087 5.380 28.071 1.00 84.94 94 ASN A C 1
ATOM 760 O O . ASN A 1 94 ? -8.360 4.433 27.779 1.00 84.94 94 ASN A O 1
ATOM 764 N N . MET A 1 95 ? -10.211 5.211 28.766 1.00 86.44 95 MET A N 1
ATOM 765 C CA . MET A 1 95 ? -10.665 3.895 29.195 1.00 86.44 95 MET A CA 1
ATOM 766 C C . MET A 1 95 ? -10.942 2.979 27.999 1.00 86.44 95 MET A C 1
ATOM 768 O O . MET A 1 95 ? -10.504 1.829 28.010 1.00 86.44 95 MET A O 1
ATOM 772 N N . ALA A 1 96 ? -11.613 3.477 26.957 1.00 90.56 96 ALA A N 1
ATOM 773 C CA . ALA A 1 96 ? -11.890 2.694 25.761 1.00 90.56 96 ALA A CA 1
ATOM 774 C C . ALA A 1 96 ? -10.605 2.237 25.066 1.00 90.56 96 ALA A C 1
ATOM 776 O O . ALA A 1 96 ? -10.509 1.071 24.698 1.00 90.56 96 ALA A O 1
ATOM 777 N N . GLU A 1 97 ? -9.580 3.087 24.962 1.00 91.56 97 GLU A N 1
ATOM 778 C CA . GLU A 1 97 ? -8.283 2.654 24.435 1.00 91.56 97 GLU A CA 1
ATOM 779 C C . GLU A 1 97 ? -7.635 1.555 25.284 1.00 91.56 97 GLU A C 1
ATOM 781 O O . GLU A 1 97 ? -7.097 0.589 24.740 1.00 91.56 97 GLU A O 1
ATOM 786 N N . GLN A 1 98 ? -7.647 1.701 26.611 1.00 90.56 98 GLN A N 1
ATOM 787 C CA . GLN A 1 98 ? -6.997 0.749 27.513 1.00 90.56 98 GLN A CA 1
ATOM 788 C C . GLN A 1 98 ? -7.710 -0.605 27.511 1.00 90.56 98 GLN A C 1
ATOM 790 O O . GLN A 1 98 ? -7.060 -1.644 27.414 1.00 90.56 98 GLN A O 1
ATOM 795 N N . VAL A 1 99 ? -9.044 -0.604 27.544 1.00 92.25 99 VAL A N 1
ATOM 796 C CA . VAL A 1 99 ? -9.842 -1.826 27.411 1.00 92.25 99 VAL A CA 1
ATOM 797 C C . VAL A 1 99 ? -9.639 -2.436 26.021 1.00 92.25 99 VAL A C 1
ATOM 799 O O . VAL A 1 99 ? -9.382 -3.632 25.918 1.00 92.25 99 VAL A O 1
ATOM 802 N N . PHE A 1 100 ? -9.657 -1.639 24.949 1.00 95.00 100 PHE A N 1
ATOM 803 C CA . PHE A 1 100 ? -9.449 -2.153 23.594 1.00 95.00 100 PHE A CA 1
ATOM 804 C C . PHE A 1 100 ? -8.082 -2.832 23.434 1.00 95.00 100 PHE A C 1
ATOM 806 O O . PHE A 1 100 ? -8.014 -3.905 22.844 1.00 95.00 100 PHE A O 1
ATOM 813 N N . LYS A 1 101 ? -7.003 -2.273 24.009 1.00 93.69 101 LYS A N 1
ATOM 814 C CA . LYS A 1 101 ? -5.667 -2.907 24.020 1.00 93.69 101 LYS A CA 1
ATOM 815 C C . LYS A 1 101 ? -5.700 -4.303 24.645 1.00 93.69 101 LYS A C 1
ATOM 817 O O . LYS A 1 101 ? -5.107 -5.221 24.090 1.00 93.69 101 LYS A O 1
ATOM 822 N N . VAL A 1 102 ? -6.426 -4.470 25.753 1.00 92.06 102 VAL A N 1
ATOM 823 C CA . VAL A 1 102 ? -6.565 -5.756 26.459 1.00 92.06 102 VAL A CA 1
ATOM 824 C C . VAL A 1 102 ? -7.314 -6.794 25.620 1.00 92.06 102 VAL A C 1
ATOM 826 O O . VAL A 1 102 ? -6.912 -7.952 25.577 1.00 92.06 102 VAL A O 1
ATOM 829 N N . PHE A 1 103 ? -8.394 -6.399 24.943 1.00 92.19 103 PHE A N 1
ATOM 830 C CA . PHE A 1 103 ? -9.225 -7.318 24.149 1.00 92.19 103 PHE A CA 1
ATOM 831 C C . PHE A 1 103 ? -8.791 -7.434 22.680 1.00 92.19 103 PHE A C 1
ATOM 833 O O . PHE A 1 103 ? -9.425 -8.147 21.901 1.00 92.19 103 PHE A O 1
ATOM 840 N N . CYS A 1 104 ? -7.698 -6.770 22.302 1.00 92.50 104 CYS A N 1
ATOM 841 C CA . CYS A 1 104 ? -7.261 -6.605 20.919 1.00 92.50 104 CYS A CA 1
ATOM 842 C C . CYS A 1 104 ? -6.988 -7.938 20.198 1.00 92.50 104 CYS A C 1
ATOM 844 O O . CYS A 1 104 ? -7.291 -8.074 19.014 1.00 92.50 104 CYS A O 1
ATOM 846 N N . GLU A 1 105 ? -6.465 -8.942 20.912 1.00 90.81 105 GLU A N 1
ATOM 847 C CA . GLU A 1 105 ? -6.191 -10.283 20.365 1.00 90.81 105 GLU A CA 1
ATOM 848 C C . GLU A 1 105 ? -7.469 -11.018 19.932 1.00 90.81 105 GLU A C 1
ATOM 850 O O . GLU A 1 105 ? -7.459 -11.786 18.973 1.00 90.81 105 GLU A O 1
ATOM 855 N N . GLY A 1 106 ? -8.592 -10.752 20.603 1.00 89.81 106 GLY A N 1
ATOM 856 C CA . GLY A 1 106 ? -9.879 -11.376 20.304 1.00 89.81 106 GLY A CA 1
ATOM 857 C C . GLY A 1 106 ? -10.721 -10.634 19.263 1.00 89.81 106 GLY A C 1
ATOM 858 O O . GLY A 1 106 ? -11.833 -11.078 18.972 1.00 89.81 106 GLY A O 1
ATOM 859 N N . VAL A 1 107 ? -10.234 -9.506 18.727 1.00 93.44 107 VAL A N 1
ATOM 860 C CA . VAL A 1 107 ? -10.969 -8.686 17.752 1.00 93.44 107 VAL A CA 1
ATOM 861 C C . VAL A 1 107 ? -11.271 -9.509 16.506 1.00 93.44 107 VAL A C 1
ATOM 863 O O . VAL A 1 107 ? -10.383 -10.101 15.889 1.00 93.44 107 VAL A O 1
ATOM 866 N N . THR A 1 108 ? -12.546 -9.534 16.120 1.00 93.75 108 THR A N 1
ATOM 867 C CA . THR A 1 108 ? -13.017 -10.314 14.975 1.00 93.75 108 THR A CA 1
ATOM 868 C C . THR A 1 108 ? -13.188 -9.447 13.731 1.00 93.75 108 THR A C 1
ATOM 870 O O . THR A 1 108 ? -13.151 -8.217 13.786 1.00 93.75 108 THR A O 1
ATOM 873 N N . LYS A 1 109 ? -13.450 -10.088 12.586 1.00 93.62 109 LYS A N 1
ATOM 874 C CA . LYS A 1 109 ? -13.865 -9.374 11.375 1.00 93.62 109 LYS A CA 1
ATOM 875 C C . LYS A 1 109 ? -15.121 -8.517 11.606 1.00 93.62 109 LYS A C 1
ATOM 877 O O . LYS A 1 109 ? -15.147 -7.387 11.143 1.00 93.62 109 LYS A O 1
ATOM 882 N N . SER A 1 110 ? -16.099 -9.015 12.366 1.00 93.06 110 SER A N 1
ATOM 883 C CA . SER A 1 110 ? -17.337 -8.284 12.674 1.00 93.06 110 SER A CA 1
ATOM 884 C C . SER A 1 110 ? -17.046 -6.994 13.449 1.00 93.06 110 SER A C 1
ATOM 886 O O . SER A 1 110 ? -17.489 -5.921 13.054 1.00 93.06 110 SER A O 1
ATOM 888 N N . SER A 1 111 ? -16.199 -7.071 14.484 1.00 93.25 111 SER A N 1
ATOM 889 C CA . SER A 1 111 ? -15.708 -5.897 15.223 1.00 93.25 111 SER A CA 1
ATOM 890 C C . SER A 1 111 ? -15.063 -4.843 14.307 1.00 93.25 111 SER A C 1
ATOM 892 O O . SER A 1 111 ? -15.288 -3.643 14.470 1.00 93.25 111 SER A O 1
ATOM 894 N N . LEU A 1 112 ? -14.235 -5.276 13.347 1.00 95.62 112 LEU A N 1
ATOM 895 C CA . LEU A 1 112 ? -13.588 -4.369 12.395 1.00 95.62 112 LEU A CA 1
ATOM 896 C C . LEU A 1 112 ? -14.592 -3.756 11.419 1.00 95.62 112 LEU A C 1
ATOM 898 O O . LEU A 1 112 ? -14.505 -2.559 11.157 1.00 95.62 112 LEU A O 1
ATOM 902 N N . ASP A 1 113 ? -15.540 -4.545 10.916 1.00 93.88 113 ASP A N 1
ATOM 903 C CA . ASP A 1 113 ? -16.587 -4.078 10.008 1.00 93.88 113 ASP A CA 1
ATOM 904 C C . ASP A 1 113 ? -17.462 -3.006 10.690 1.00 93.88 113 ASP A C 1
ATOM 906 O O . ASP A 1 113 ? -17.693 -1.955 10.095 1.00 93.88 113 ASP A O 1
ATOM 910 N N . LEU A 1 114 ? -17.812 -3.170 11.976 1.00 92.31 114 LEU A N 1
ATOM 911 C CA . LEU A 1 114 ? -18.506 -2.136 12.766 1.00 92.31 114 LEU A CA 1
ATOM 912 C C . LEU A 1 114 ? -17.726 -0.811 12.804 1.00 92.31 114 LEU A C 1
ATOM 914 O O . LEU A 1 114 ? -18.274 0.258 12.521 1.00 92.31 114 LEU A O 1
ATOM 918 N N . MET A 1 115 ? -16.426 -0.867 13.111 1.00 94.94 115 MET A N 1
ATOM 919 C CA . MET A 1 115 ? -15.566 0.323 13.129 1.00 94.94 115 MET A CA 1
ATOM 920 C C . MET A 1 115 ? -15.438 0.965 11.742 1.00 94.94 115 MET A C 1
ATOM 922 O O . MET A 1 115 ? -15.490 2.192 11.620 1.00 94.94 115 MET A O 1
ATOM 926 N N . LEU A 1 116 ? -15.279 0.149 10.696 1.00 94.31 116 LEU A N 1
ATOM 927 C CA . LEU A 1 116 ? -15.171 0.594 9.308 1.00 94.31 116 LEU A CA 1
ATOM 928 C C . LEU A 1 116 ? -16.464 1.251 8.815 1.00 94.31 116 LEU A C 1
ATOM 930 O O . LEU A 1 116 ? -16.405 2.276 8.131 1.00 94.31 116 LEU A O 1
ATOM 934 N N . ASP A 1 117 ? -17.622 0.717 9.181 1.00 91.38 117 ASP A N 1
ATOM 935 C CA . ASP A 1 117 ? -18.918 1.279 8.814 1.00 91.38 117 ASP A CA 1
ATOM 936 C C . ASP A 1 117 ? -19.131 2.647 9.463 1.00 91.38 117 ASP A C 1
ATOM 938 O O . ASP A 1 117 ? -19.569 3.591 8.800 1.00 91.38 117 ASP A O 1
ATOM 942 N N . LEU A 1 118 ? -18.750 2.808 10.732 1.00 90.69 118 LEU A N 1
ATOM 943 C CA . LEU A 1 118 ? -18.857 4.087 11.439 1.00 90.69 118 LEU A CA 1
ATOM 944 C C . LEU A 1 118 ? -18.003 5.189 10.803 1.00 90.69 118 LEU A C 1
ATOM 946 O O . LEU A 1 118 ? -18.465 6.326 10.672 1.00 90.69 118 LEU A O 1
ATOM 950 N N . ILE A 1 119 ? -16.784 4.872 10.355 1.00 90.25 119 ILE A N 1
ATOM 951 C CA . ILE A 1 119 ? -15.941 5.849 9.648 1.00 90.25 119 ILE A CA 1
ATOM 952 C C . ILE A 1 119 ? -16.419 6.093 8.206 1.00 90.25 119 ILE A C 1
ATOM 954 O O . ILE A 1 119 ? -16.277 7.212 7.708 1.00 90.25 119 ILE A O 1
ATOM 958 N N . SER A 1 120 ? -17.018 5.086 7.556 1.00 85.31 120 SER A N 1
ATOM 959 C CA . SER A 1 120 ? -17.439 5.134 6.146 1.00 85.31 120 SER A CA 1
ATOM 960 C C . SER A 1 120 ? -18.785 5.810 5.913 1.00 85.31 120 SER A C 1
ATOM 962 O O . SER A 1 120 ? -19.017 6.290 4.805 1.00 85.31 120 SER A O 1
ATOM 964 N N . LYS A 1 121 ? -19.675 5.849 6.914 1.00 81.12 121 LYS A N 1
ATOM 965 C CA . LYS A 1 121 ? -20.985 6.512 6.823 1.00 81.12 121 LYS A CA 1
ATOM 966 C C . LYS A 1 121 ? -20.803 7.988 6.449 1.00 81.12 121 LYS A C 1
ATOM 968 O O . LYS A 1 121 ? -20.478 8.821 7.297 1.00 81.12 121 LYS A O 1
ATOM 973 N N . GLN A 1 122 ? -20.961 8.300 5.164 1.00 60.03 122 GLN A N 1
ATOM 974 C CA . GLN A 1 122 ? -21.093 9.664 4.663 1.00 60.03 122 GLN A CA 1
ATOM 975 C C . GLN A 1 122 ? -22.540 10.092 4.886 1.00 60.03 122 GLN A C 1
ATOM 977 O O . GLN A 1 122 ? -23.460 9.354 4.541 1.00 60.03 122 GLN A O 1
ATOM 982 N N . GLU A 1 123 ? -22.739 11.254 5.492 1.00 54.25 123 GLU A N 1
ATOM 983 C CA . GLU A 1 123 ? -24.076 11.817 5.633 1.00 54.25 123 GLU A CA 1
ATOM 984 C C . GLU A 1 123 ? -24.416 12.693 4.416 1.00 54.25 123 GLU A C 1
ATOM 986 O O . GLU A 1 123 ? -23.525 13.198 3.735 1.00 54.25 123 GLU A O 1
ATOM 991 N N . ASN A 1 124 ? -25.714 12.774 4.114 1.00 39.59 124 ASN A N 1
ATOM 992 C CA . ASN A 1 124 ? -26.321 13.219 2.856 1.00 39.59 124 ASN A CA 1
ATOM 993 C C . ASN A 1 124 ? -25.779 14.541 2.262 1.00 39.59 124 ASN A C 1
ATOM 995 O O . ASN A 1 124 ? -25.294 15.425 2.964 1.00 39.59 124 ASN A O 1
ATOM 999 N N . ALA A 1 125 ? -25.974 14.683 0.944 1.00 43.69 125 ALA A N 1
ATOM 1000 C CA . ALA A 1 125 ? -25.489 15.728 0.026 1.00 43.69 125 ALA A CA 1
ATOM 1001 C C . ALA A 1 125 ? -25.678 17.210 0.440 1.00 43.69 125 ALA A C 1
ATOM 1003 O O . ALA A 1 125 ? -25.131 18.100 -0.209 1.00 43.69 125 ALA A O 1
ATOM 1004 N N . GLU A 1 126 ? -26.413 17.505 1.512 1.00 45.38 126 GLU A N 1
ATOM 1005 C CA . GLU A 1 126 ? -26.582 18.865 2.035 1.00 45.38 126 GLU A CA 1
ATOM 1006 C C . GLU A 1 126 ? -25.316 19.388 2.745 1.00 45.38 126 GLU A C 1
ATOM 1008 O O . GLU A 1 126 ? -25.043 20.587 2.698 1.00 45.38 126 GLU A O 1
ATOM 1013 N N . GLU A 1 127 ? -24.476 18.517 3.322 1.00 49.75 127 GLU A N 1
ATOM 1014 C CA . GLU A 1 127 ? -23.235 18.933 4.009 1.00 49.75 127 GLU A CA 1
ATOM 1015 C C . GLU A 1 127 ? -22.042 19.167 3.057 1.00 49.75 127 GLU A C 1
ATOM 1017 O O . GLU A 1 127 ? -21.072 19.843 3.419 1.00 49.75 127 GLU A O 1
ATOM 1022 N N . GLU A 1 128 ? -22.114 18.654 1.824 1.00 43.59 128 GLU A N 1
ATOM 1023 C CA . GLU A 1 128 ? -21.088 18.810 0.778 1.00 43.59 128 GLU A CA 1
ATOM 1024 C C . GLU A 1 128 ? -21.042 20.250 0.226 1.00 43.59 128 GLU A C 1
ATOM 1026 O O . GLU A 1 128 ? -19.987 20.750 -0.176 1.00 43.59 128 GLU A O 1
ATOM 1031 N N . LEU A 1 129 ? -22.178 20.957 0.274 1.00 42.69 129 LEU A N 1
ATOM 1032 C CA . LEU A 1 129 ? -22.286 22.382 -0.053 1.00 42.69 129 LEU A CA 1
ATOM 1033 C C . LEU A 1 129 ? -21.604 23.276 0.996 1.00 42.69 129 LEU A C 1
ATOM 1035 O O . LEU A 1 129 ? -21.033 24.302 0.633 1.00 42.69 129 LEU A O 1
ATOM 1039 N N . GLU A 1 130 ? -21.574 22.865 2.267 1.00 45.47 130 GLU A N 1
ATOM 1040 C CA . GLU A 1 130 ? -20.933 23.622 3.355 1.00 45.47 130 GLU A CA 1
ATOM 1041 C C . GLU A 1 130 ? -19.416 23.376 3.460 1.00 45.47 130 GLU A C 1
ATOM 1043 O O . GLU A 1 130 ? -18.687 24.211 3.996 1.00 45.47 130 GLU A O 1
ATOM 1048 N N . ALA A 1 131 ? -18.900 22.265 2.916 1.00 46.16 131 ALA A N 1
ATOM 1049 C CA . ALA A 1 131 ? -17.457 22.002 2.838 1.00 46.16 131 ALA A CA 1
ATOM 1050 C C . ALA A 1 131 ? -16.713 23.032 1.962 1.00 46.16 131 ALA A C 1
ATOM 1052 O O . ALA A 1 131 ? -15.528 23.293 2.174 1.00 46.16 131 ALA A O 1
ATOM 1053 N N . LYS A 1 132 ? -17.412 23.678 1.019 1.00 43.94 132 LYS A N 1
ATOM 1054 C CA . LYS A 1 132 ? -16.861 24.785 0.220 1.00 43.94 132 LYS A CA 1
ATOM 1055 C C . LYS A 1 132 ? -16.684 26.084 1.013 1.00 43.94 132 LYS A C 1
ATOM 1057 O O . LYS A 1 132 ? -15.883 26.912 0.598 1.00 43.94 132 LYS A O 1
ATOM 1062 N N . ASP A 1 133 ? -17.365 26.243 2.149 1.00 39.31 133 ASP A N 1
ATOM 1063 C CA . ASP A 1 133 ? -17.296 27.450 2.989 1.00 39.31 133 ASP A CA 1
ATOM 1064 C C . ASP A 1 133 ? -16.192 27.356 4.070 1.00 39.31 133 ASP A C 1
ATOM 1066 O O . ASP A 1 133 ? -15.838 28.330 4.733 1.00 39.31 133 ASP A O 1
ATOM 1070 N N . GLN A 1 134 ? -15.578 26.174 4.234 1.00 46.06 134 GLN A N 1
ATOM 1071 C CA . GLN A 1 134 ? -14.486 25.931 5.187 1.00 46.06 134 GLN A CA 1
ATOM 1072 C C . GLN A 1 134 ? -13.086 26.289 4.659 1.00 46.06 134 GLN A C 1
ATOM 1074 O O . GLN A 1 134 ? -12.119 26.210 5.417 1.00 46.06 134 GLN A O 1
ATOM 1079 N N . SER A 1 135 ? -12.947 26.793 3.425 1.00 40.72 135 SER A N 1
ATOM 1080 C CA . SER A 1 135 ? -11.663 27.307 2.910 1.00 40.72 135 SER A CA 1
ATOM 1081 C C . SER A 1 135 ? -11.139 28.554 3.648 1.00 40.72 135 SER A C 1
ATOM 1083 O O . SER A 1 135 ? -10.095 29.093 3.282 1.00 40.72 135 SER A O 1
ATOM 1085 N N . LEU A 1 136 ? -11.849 29.029 4.677 1.00 35.62 136 LEU A N 1
ATOM 1086 C CA . LEU A 1 136 ? -11.479 30.180 5.501 1.00 35.62 136 LEU A CA 1
ATOM 1087 C C . LEU A 1 136 ? -10.825 29.823 6.844 1.00 35.62 136 LEU A C 1
ATOM 1089 O O . LEU A 1 136 ? -10.364 30.728 7.534 1.00 35.62 136 LEU A O 1
ATOM 1093 N N . ILE A 1 137 ? -10.691 28.542 7.206 1.00 38.28 137 ILE A N 1
ATOM 1094 C CA . ILE A 1 137 ? -9.848 28.151 8.346 1.00 38.28 137 ILE A CA 1
ATOM 1095 C C . ILE A 1 137 ? -8.455 27.790 7.816 1.00 38.28 137 ILE A C 1
ATOM 1097 O O . ILE A 1 137 ? -8.046 26.634 7.771 1.00 38.28 137 ILE A O 1
ATOM 1101 N N . LYS A 1 138 ? -7.713 28.822 7.397 1.00 33.34 138 LYS A N 1
ATOM 1102 C CA . LYS A 1 138 ? -6.249 28.769 7.353 1.00 33.34 138 LYS A CA 1
ATOM 1103 C C . LYS A 1 138 ? -5.755 28.714 8.800 1.00 33.34 138 LYS A C 1
ATOM 1105 O O . LYS A 1 138 ? -5.524 29.753 9.412 1.00 33.34 138 LYS A O 1
ATOM 1110 N N . ILE A 1 139 ? -5.618 27.513 9.358 1.00 33.28 139 ILE A N 1
ATOM 1111 C CA . ILE A 1 139 ? -4.568 27.310 10.359 1.00 33.28 139 ILE A CA 1
ATOM 1112 C C . ILE A 1 139 ? -3.269 27.358 9.563 1.00 33.28 139 ILE A C 1
ATOM 1114 O O . ILE A 1 139 ? -3.151 26.722 8.518 1.00 33.28 139 ILE A O 1
ATOM 1118 N N . ASN A 1 140 ? -2.383 28.240 10.002 1.00 27.52 140 ASN A N 1
ATOM 1119 C CA . ASN A 1 140 ? -1.127 28.596 9.373 1.00 27.52 140 ASN A CA 1
ATOM 1120 C C . ASN A 1 140 ? -0.363 27.330 8.938 1.00 27.52 140 ASN A C 1
ATOM 1122 O O . ASN A 1 140 ? 0.086 26.561 9.781 1.00 27.52 140 ASN A O 1
ATOM 1126 N N . ASN A 1 141 ? -0.269 27.104 7.625 1.00 32.00 141 ASN A N 1
ATOM 1127 C CA . ASN A 1 141 ? 0.667 26.146 7.051 1.00 32.00 141 ASN A CA 1
ATOM 1128 C C . ASN A 1 141 ? 2.048 26.797 7.120 1.00 32.00 141 ASN A C 1
ATOM 1130 O O . ASN A 1 141 ? 2.420 27.542 6.213 1.00 32.00 141 ASN A O 1
ATOM 1134 N N . GLU A 1 142 ? 2.775 26.531 8.196 1.00 27.78 142 GLU A N 1
ATOM 1135 C CA . GLU A 1 142 ? 4.227 26.487 8.123 1.00 27.78 142 GLU A CA 1
ATOM 1136 C C . GLU A 1 142 ? 4.617 25.026 7.907 1.00 27.78 142 GLU A C 1
ATOM 1138 O O . GLU A 1 142 ? 4.120 24.120 8.578 1.00 27.78 142 GLU A O 1
ATOM 1143 N N . ASP A 1 143 ? 5.418 24.819 6.865 1.00 33.16 143 ASP A N 1
ATOM 1144 C CA . ASP A 1 143 ? 5.994 23.550 6.446 1.00 33.16 143 ASP A CA 1
ATOM 1145 C C . ASP A 1 143 ? 6.934 23.003 7.533 1.00 33.16 143 ASP A C 1
ATOM 1147 O O . ASP A 1 143 ? 8.155 23.079 7.411 1.00 33.16 143 ASP A O 1
ATOM 1151 N N . GLU A 1 144 ? 6.374 22.425 8.590 1.00 27.11 144 GLU A N 1
ATOM 1152 C CA . GLU A 1 144 ? 7.114 21.511 9.449 1.00 27.11 144 GLU A CA 1
ATOM 1153 C C . GLU A 1 144 ? 6.871 20.084 8.964 1.00 27.11 144 GLU A C 1
ATOM 1155 O O . GLU A 1 144 ? 5.752 19.561 8.946 1.00 27.11 144 GLU A O 1
ATOM 1160 N N . GLU A 1 145 ? 7.957 19.458 8.510 1.00 28.61 145 GLU A N 1
ATOM 1161 C CA . GLU A 1 145 ? 8.058 18.013 8.407 1.00 28.61 145 GLU A CA 1
ATOM 1162 C C . GLU A 1 145 ? 7.508 17.408 9.701 1.00 28.61 145 GLU A C 1
ATOM 1164 O O . GLU A 1 145 ? 8.134 17.512 10.754 1.00 28.61 145 GLU A O 1
ATOM 1169 N N . TYR A 1 146 ? 6.335 16.774 9.615 1.00 30.22 146 TYR A N 1
ATOM 1170 C CA . TYR A 1 146 ? 5.781 15.937 10.675 1.00 30.22 146 TYR A CA 1
ATOM 1171 C C . TYR A 1 146 ? 6.733 14.759 10.914 1.00 30.22 146 TYR A C 1
ATOM 1173 O O . TYR A 1 146 ? 6.567 13.664 10.367 1.00 30.22 146 TYR A O 1
ATOM 1181 N N . SER A 1 147 ? 7.779 15.031 11.687 1.00 25.12 147 SER A N 1
ATOM 1182 C CA . SER A 1 147 ? 8.673 14.053 12.274 1.00 25.12 147 SER A CA 1
ATOM 1183 C C . SER A 1 147 ? 7.910 13.262 13.339 1.00 25.12 147 SER A C 1
ATOM 1185 O O . SER A 1 147 ? 6.899 13.706 13.883 1.00 25.12 147 SER A O 1
ATOM 1187 N N . GLU A 1 148 ? 8.350 12.027 13.561 1.00 38.22 148 GLU A N 1
ATOM 1188 C CA . GLU A 1 148 ? 7.620 10.939 14.220 1.00 38.22 148 GLU A CA 1
ATOM 1189 C C . GLU A 1 148 ? 7.333 11.124 15.732 1.00 38.22 148 GLU A C 1
ATOM 1191 O O . GLU A 1 148 ? 7.024 10.146 16.412 1.00 38.22 148 GLU A O 1
ATOM 1196 N N . GLU A 1 149 ? 7.368 12.349 16.264 1.00 29.86 149 GLU A N 1
ATOM 1197 C CA . GLU A 1 149 ? 7.145 12.658 17.687 1.00 29.86 149 GLU A CA 1
ATOM 1198 C C . GLU A 1 149 ? 5.776 13.300 18.000 1.00 29.86 149 GLU A C 1
ATOM 1200 O O . GLU A 1 149 ? 5.417 13.437 19.163 1.00 29.86 149 GLU A O 1
ATOM 1205 N N . ASP A 1 150 ? 4.929 13.595 17.007 1.00 38.00 150 ASP A N 1
ATOM 1206 C CA . ASP A 1 150 ? 3.683 14.363 17.229 1.00 38.00 150 ASP A CA 1
ATOM 1207 C C . ASP A 1 150 ? 2.422 13.515 17.540 1.00 38.00 150 ASP A C 1
ATOM 1209 O O . ASP A 1 150 ? 1.295 13.865 17.195 1.00 38.00 150 ASP A O 1
ATOM 1213 N N . MET A 1 151 ? 2.582 12.347 18.174 1.00 41.50 151 MET A N 1
ATOM 1214 C CA . MET A 1 151 ? 1.449 11.525 18.657 1.00 41.50 151 MET A CA 1
ATOM 1215 C C . MET A 1 151 ? 1.414 11.379 20.185 1.00 41.50 151 MET A C 1
ATOM 1217 O O . MET A 1 151 ? 0.538 10.687 20.699 1.00 41.50 151 MET A O 1
ATOM 1221 N N . SER A 1 152 ? 2.312 12.046 20.918 1.00 38.50 152 SER A N 1
ATOM 1222 C CA . SER A 1 152 ? 2.138 12.308 22.357 1.00 38.50 152 SER A CA 1
ATOM 1223 C C . SER A 1 152 ? 1.195 13.488 22.632 1.00 38.50 152 SER A C 1
ATOM 1225 O O . SER A 1 152 ? 0.774 13.676 23.765 1.00 38.50 152 SER A O 1
ATOM 1227 N N . ASN A 1 153 ? 0.806 14.246 21.600 1.00 44.84 153 ASN A N 1
ATOM 1228 C CA . ASN A 1 153 ? 0.003 15.467 21.722 1.00 44.84 153 ASN A CA 1
ATOM 1229 C C . ASN A 1 153 ? -1.502 15.259 21.459 1.00 44.84 153 ASN A C 1
ATOM 1231 O O . ASN A 1 153 ? -2.230 16.229 21.247 1.00 44.84 153 ASN A O 1
ATOM 1235 N N . GLN A 1 154 ? -2.011 14.016 21.474 1.00 49.12 154 GLN A N 1
ATOM 1236 C CA . GLN A 1 154 ? -3.468 13.803 21.499 1.00 49.12 154 GLN A CA 1
ATOM 1237 C C . GLN A 1 154 ? -4.077 14.293 22.820 1.00 49.12 154 GLN A C 1
ATOM 1239 O O . GLN A 1 154 ? -5.169 14.859 22.788 1.00 49.12 154 GLN A O 1
ATOM 1244 N N . ASP A 1 155 ? -3.348 14.169 23.932 1.00 47.97 155 ASP A N 1
ATOM 1245 C CA . ASP A 1 155 ? -3.758 14.699 25.236 1.00 47.97 155 ASP A CA 1
ATOM 1246 C C . ASP A 1 155 ? -3.762 16.234 25.238 1.00 47.97 155 ASP A C 1
ATOM 1248 O O . ASP A 1 155 ? -4.742 16.833 25.664 1.00 47.97 155 ASP A O 1
ATOM 1252 N N . GLU A 1 156 ? -2.759 16.894 24.641 1.00 51.25 156 GLU A N 1
ATOM 1253 C CA . GLU A 1 156 ? -2.773 18.357 24.470 1.00 51.25 156 GLU A CA 1
ATOM 1254 C C . GLU A 1 156 ? -3.903 18.841 23.551 1.00 51.25 156 GLU A C 1
ATOM 1256 O O . GLU A 1 156 ? -4.505 19.893 23.785 1.00 51.25 156 GLU A O 1
ATOM 1261 N N . MET A 1 157 ? -4.192 18.099 22.477 1.00 51.66 157 MET A N 1
ATOM 1262 C CA . MET A 1 157 ? -5.314 18.410 21.591 1.00 51.66 157 MET A CA 1
ATOM 1263 C C . MET A 1 157 ? -6.648 18.288 22.348 1.00 51.66 157 MET A C 1
ATOM 1265 O O . MET A 1 157 ? -7.568 19.067 22.090 1.00 51.66 157 MET A O 1
ATOM 1269 N N . MET A 1 158 ? -6.728 17.364 23.312 1.00 57.16 158 MET A N 1
ATOM 1270 C CA . MET A 1 158 ? -7.901 17.119 24.148 1.00 57.16 158 MET A CA 1
ATOM 1271 C C . MET A 1 158 ? -8.017 18.111 25.317 1.00 57.16 158 MET A C 1
ATOM 1273 O O . MET A 1 158 ? -9.108 18.619 25.545 1.00 57.16 158 MET A O 1
ATOM 1277 N N . GLU A 1 159 ? -6.923 18.513 25.971 1.00 57.00 159 GLU A N 1
ATOM 1278 C CA . GLU A 1 159 ? -6.913 19.588 26.981 1.00 57.00 159 GLU A CA 1
ATOM 1279 C C . GLU A 1 159 ? -7.285 20.943 26.371 1.00 57.00 159 GLU A C 1
ATOM 1281 O O . GLU A 1 159 ? -8.081 21.699 26.939 1.00 57.00 159 GLU A O 1
ATOM 1286 N N . LYS A 1 160 ? -6.774 21.245 25.168 1.00 56.81 160 LYS A N 1
ATOM 1287 C CA . LYS A 1 160 ? -7.178 22.432 24.396 1.00 56.81 160 LYS A CA 1
ATOM 1288 C C . LYS A 1 160 ? -8.658 22.369 24.001 1.00 56.81 160 LYS A C 1
ATOM 1290 O O . LYS A 1 160 ? -9.273 23.418 23.809 1.00 56.81 160 LYS A O 1
ATOM 1295 N N . PHE A 1 161 ? -9.238 21.174 23.888 1.00 53.69 161 PHE A N 1
ATOM 1296 C CA . PHE A 1 161 ? -10.651 20.966 23.583 1.00 53.69 161 PHE A CA 1
ATOM 1297 C C . PHE A 1 161 ? -11.543 21.051 24.827 1.00 53.69 161 PHE A C 1
ATOM 1299 O O . PHE A 1 161 ? -12.537 21.764 24.766 1.00 53.69 161 PHE A O 1
ATOM 1306 N N . ASP A 1 162 ? -11.174 20.446 25.958 1.00 52.34 162 ASP A N 1
ATOM 1307 C CA . ASP A 1 162 ? -11.903 20.537 27.234 1.00 52.34 162 ASP A CA 1
ATOM 1308 C C . ASP A 1 162 ? -11.867 21.959 27.809 1.00 52.34 162 ASP A C 1
ATOM 1310 O O . ASP A 1 162 ? -12.880 22.454 28.313 1.00 52.34 162 ASP A O 1
ATOM 1314 N N . SER A 1 163 ? -10.744 22.665 27.643 1.00 57.72 163 SER A N 1
ATOM 1315 C CA . SER A 1 163 ? -10.626 24.089 27.986 1.00 57.72 163 SER A CA 1
ATOM 1316 C C . SER A 1 163 ? -11.537 24.946 27.105 1.00 57.72 163 SER A C 1
ATOM 1318 O O . SER A 1 163 ? -12.280 25.785 27.613 1.00 57.72 163 SER A O 1
ATOM 1320 N N . LYS A 1 164 ? -11.570 24.682 25.789 1.00 53.97 164 LYS A N 1
ATOM 1321 C CA . LYS A 1 164 ? -12.471 25.383 24.861 1.00 53.97 164 LYS A CA 1
ATOM 1322 C C . LYS A 1 164 ? -13.935 25.019 25.082 1.00 53.97 164 LYS A C 1
ATOM 1324 O O . LYS A 1 164 ? -14.767 25.909 25.013 1.00 53.97 164 LYS A O 1
ATOM 1329 N N . LEU A 1 165 ? -14.271 23.767 25.386 1.00 49.53 165 LEU A N 1
ATOM 1330 C CA . LEU A 1 165 ? -15.625 23.335 25.743 1.00 49.53 165 LEU A CA 1
ATOM 1331 C C . LEU A 1 165 ? -16.088 24.024 27.025 1.00 49.53 165 LEU A C 1
ATOM 1333 O O . LEU A 1 165 ? -17.180 24.583 27.049 1.00 49.53 165 LEU A O 1
ATOM 1337 N N . SER A 1 166 ? -15.246 24.057 28.059 1.00 50.16 166 SER A N 1
ATOM 1338 C CA . SER A 1 166 ? -15.547 24.693 29.347 1.00 50.16 166 SER A CA 1
ATOM 1339 C C . SER A 1 166 ? -15.692 26.217 29.241 1.00 50.16 166 SER A C 1
ATOM 1341 O O . SER A 1 166 ? -16.577 26.798 29.872 1.00 50.16 166 SER A O 1
ATOM 1343 N N . GLU A 1 167 ? -14.885 26.882 28.407 1.00 51.78 167 GLU A N 1
ATOM 1344 C CA . GLU A 1 167 ? -15.076 28.299 28.063 1.00 51.78 167 GLU A CA 1
ATOM 1345 C C . GLU A 1 167 ? -16.330 28.537 27.203 1.00 51.78 167 GLU A C 1
ATOM 1347 O O . GLU A 1 167 ? -16.967 29.588 27.295 1.00 51.78 167 GLU A O 1
ATOM 1352 N N . PHE A 1 168 ? -16.731 27.557 26.393 1.00 42.34 168 PHE A N 1
ATOM 1353 C CA . PHE A 1 168 ? -17.855 27.661 25.462 1.00 42.34 168 PHE A CA 1
ATOM 1354 C C . PHE A 1 168 ? -19.213 27.347 26.110 1.00 42.34 168 PHE A C 1
ATOM 1356 O O . PHE A 1 168 ? -20.208 27.982 25.757 1.00 42.34 168 PHE A O 1
ATOM 1363 N N . PHE A 1 169 ? -19.262 26.485 27.137 1.00 45.81 169 PHE A N 1
ATOM 1364 C CA . PHE A 1 169 ? -20.445 26.289 27.989 1.00 45.81 169 PHE A CA 1
ATOM 1365 C C . PHE A 1 169 ? -20.858 27.572 28.729 1.00 45.81 169 PHE A C 1
ATOM 1367 O O . PHE A 1 169 ? -22.032 27.730 29.064 1.00 45.81 169 PHE A O 1
ATOM 1374 N N . LYS A 1 170 ? -19.931 28.523 28.920 1.00 52.88 170 LYS A N 1
ATOM 1375 C CA . LYS A 1 170 ? -20.215 29.835 29.522 1.00 52.88 170 LYS A CA 1
ATOM 1376 C C . LYS A 1 170 ? -20.903 30.822 28.566 1.00 52.88 170 LYS A C 1
ATOM 1378 O O . LYS A 1 170 ? -21.512 31.773 29.042 1.00 52.88 170 LYS A O 1
ATOM 1383 N N . ASN A 1 171 ? -20.872 30.606 27.244 1.00 46.22 171 ASN A N 1
ATOM 1384 C CA . ASN A 1 171 ? -21.313 31.594 26.245 1.00 46.22 171 ASN A CA 1
ATOM 1385 C C . ASN A 1 171 ? -22.401 31.054 25.290 1.00 46.22 171 ASN A C 1
ATOM 1387 O O . ASN A 1 171 ? -22.192 30.884 24.085 1.00 46.22 171 ASN A O 1
ATOM 1391 N N . GLN A 1 172 ? -23.605 30.820 25.819 1.00 44.16 172 GLN A N 1
ATOM 1392 C CA . GLN A 1 172 ? -24.774 30.347 25.062 1.00 44.16 172 GLN A CA 1
ATOM 1393 C C . GLN A 1 172 ? -25.389 31.420 24.131 1.00 44.16 172 GLN A C 1
ATOM 1395 O O . GLN A 1 172 ? -25.933 32.417 24.599 1.00 44.16 172 GLN A O 1
ATOM 1400 N N . LYS A 1 173 ? -25.415 31.168 22.806 1.00 42.78 173 LYS A N 1
ATOM 1401 C CA . LYS A 1 173 ? -26.425 31.707 21.858 1.00 42.78 173 LYS A CA 1
ATOM 1402 C C . LYS A 1 173 ? -26.804 30.647 20.808 1.00 42.78 173 LYS A C 1
ATOM 1404 O O . LYS A 1 173 ? -25.943 30.129 20.096 1.00 42.78 173 LYS A O 1
ATOM 1409 N N . PHE A 1 174 ? -28.101 30.337 20.742 1.00 52.19 174 PHE A N 1
ATOM 1410 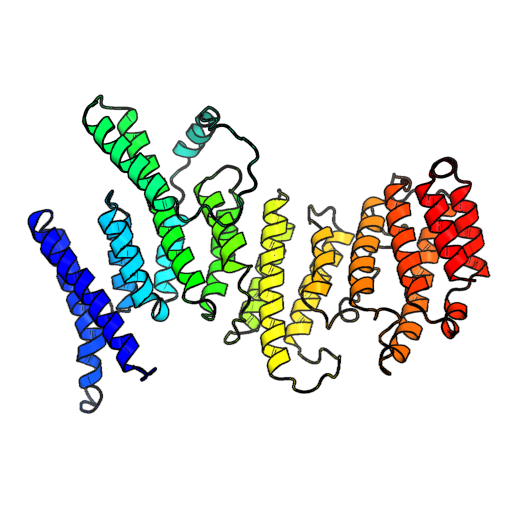C CA . PHE A 1 174 ? -28.714 29.147 20.136 1.00 52.19 174 PHE A CA 1
ATOM 1411 C C . PHE A 1 174 ? -29.120 29.333 18.661 1.00 52.19 174 PHE A C 1
ATOM 1413 O O . PHE A 1 174 ? -29.556 30.407 18.258 1.00 52.19 174 PHE A O 1
ATOM 1420 N N . GLY A 1 175 ? -29.000 28.273 17.850 1.00 47.75 175 GLY A N 1
ATOM 1421 C CA . GLY A 1 175 ? -29.556 28.199 16.490 1.00 47.75 175 GLY A CA 1
ATOM 1422 C C . GLY A 1 175 ? -28.582 27.606 15.471 1.00 47.75 175 GLY A C 1
ATOM 1423 O O . GLY A 1 175 ? -28.495 26.391 15.324 1.00 47.75 175 GLY A O 1
ATOM 1424 N N . LYS A 1 176 ? -27.803 28.455 14.787 1.00 48.84 176 LYS A N 1
ATOM 1425 C CA . LYS A 1 176 ? -26.833 28.025 13.754 1.00 48.84 176 LYS A CA 1
ATOM 1426 C C . LYS A 1 176 ? -25.585 27.320 14.319 1.00 48.84 176 LYS A C 1
ATOM 1428 O O . LYS A 1 176 ? -24.946 26.553 13.608 1.00 48.84 176 LYS A O 1
ATOM 1433 N N . LYS A 1 177 ? -25.257 27.534 15.601 1.00 48.81 177 LYS A N 1
ATOM 1434 C CA . LYS A 1 177 ? -24.075 26.947 16.268 1.00 48.81 177 LYS A CA 1
ATOM 1435 C C . LYS A 1 177 ? -24.245 25.470 16.658 1.00 48.81 177 LYS A C 1
ATOM 1437 O O . LYS A 1 177 ? -23.315 24.701 16.467 1.00 48.81 177 LYS A O 1
ATOM 1442 N N . LYS A 1 178 ? -25.453 25.036 17.044 1.00 50.78 178 LYS A N 1
ATOM 1443 C CA . LYS A 1 178 ? -25.726 23.648 17.480 1.00 50.78 178 LYS A CA 1
ATOM 1444 C C . LYS A 1 178 ? -25.484 22.606 16.367 1.00 50.78 178 LYS A C 1
ATOM 1446 O O . LYS A 1 178 ? -25.017 21.502 16.641 1.00 50.78 178 LYS A O 1
ATOM 1451 N N . LYS A 1 179 ? -25.738 22.974 15.099 1.00 53.91 179 LYS A N 1
ATOM 1452 C CA . LYS A 1 179 ? -25.410 22.147 13.917 1.00 53.91 179 LYS A CA 1
ATOM 1453 C C . LYS A 1 179 ? -23.894 21.993 13.722 1.00 53.91 179 LYS A C 1
ATOM 1455 O O . LYS A 1 179 ? -23.420 20.895 13.446 1.00 53.91 179 LYS A O 1
ATOM 1460 N N . LYS A 1 180 ? -23.132 23.075 13.936 1.00 57.72 180 LYS A N 1
ATOM 1461 C CA . LYS A 1 180 ? -21.662 23.079 13.861 1.00 57.72 180 LYS A CA 1
ATOM 1462 C C . LYS A 1 180 ? -21.047 22.211 14.969 1.00 57.72 180 LYS A C 1
ATOM 1464 O O . LYS A 1 180 ? -20.155 21.418 14.682 1.00 57.72 180 LYS A O 1
ATOM 1469 N N . ASP A 1 181 ? -21.587 22.284 16.185 1.00 61.28 181 ASP A N 1
ATOM 1470 C CA . ASP A 1 181 ? -21.148 21.476 17.334 1.00 61.28 181 ASP A CA 1
ATOM 1471 C C . ASP A 1 181 ? -21.381 19.970 17.105 1.00 61.28 181 ASP A C 1
ATOM 1473 O O . ASP A 1 181 ? -20.487 19.158 17.338 1.00 61.28 181 ASP A O 1
ATOM 1477 N N . THR A 1 182 ? -22.537 19.600 16.542 1.00 71.50 182 THR A N 1
ATOM 1478 C CA . THR A 1 182 ? -22.867 18.198 16.211 1.00 71.50 182 THR A CA 1
ATOM 1479 C C . THR A 1 182 ? -21.930 17.642 15.129 1.00 71.50 182 THR A C 1
ATOM 1481 O O . THR A 1 182 ? -21.466 16.506 15.214 1.00 71.50 182 THR A O 1
ATOM 1484 N N . LYS A 1 183 ? -21.577 18.454 14.122 1.00 74.44 183 LYS A N 1
ATOM 1485 C CA . LYS A 1 183 ? -20.610 18.068 13.082 1.00 74.44 183 LYS A CA 1
ATOM 1486 C C . LYS A 1 183 ? -19.216 17.806 13.659 1.00 74.44 183 LYS A C 1
ATOM 1488 O O . LYS A 1 183 ? -18.631 16.770 13.350 1.00 74.44 183 LYS A O 1
ATOM 1493 N N . TYR A 1 184 ? -18.704 18.687 14.521 1.00 76.44 184 TYR A N 1
ATOM 1494 C CA . TYR A 1 184 ? -17.404 18.478 15.172 1.00 76.44 184 TYR A CA 1
ATOM 1495 C C . TYR A 1 184 ? -17.392 17.242 16.067 1.00 76.44 184 TYR A C 1
ATOM 1497 O O . TYR A 1 184 ? -16.441 16.468 16.003 1.00 76.44 184 TYR A O 1
ATOM 1505 N N . GLN A 1 185 ? -18.451 17.016 16.849 1.00 79.38 185 GLN A N 1
ATOM 1506 C CA . GLN A 1 185 ? -18.574 15.815 17.678 1.00 79.38 185 GLN A CA 1
ATOM 1507 C C . GLN A 1 185 ? -18.523 14.538 16.830 1.00 79.38 185 GLN A C 1
ATOM 1509 O O . GLN A 1 185 ? -17.806 13.604 17.182 1.00 79.38 185 GLN A O 1
ATOM 1514 N N . ARG A 1 186 ? -19.185 14.523 15.665 1.00 80.62 186 ARG A N 1
ATOM 1515 C CA . ARG A 1 186 ? -19.139 13.393 14.721 1.00 80.62 186 ARG A CA 1
ATOM 1516 C C . ARG A 1 186 ? -17.760 13.186 14.099 1.00 80.62 186 ARG A C 1
ATOM 1518 O O . ARG A 1 186 ? -17.285 12.055 14.032 1.00 80.62 186 ARG A O 1
ATOM 1525 N N . ILE A 1 187 ? -17.099 14.259 13.658 1.00 84.62 187 ILE A N 1
ATOM 1526 C CA . ILE A 1 187 ? -15.737 14.178 13.106 1.00 84.62 187 ILE A CA 1
ATOM 1527 C C . ILE A 1 187 ? -14.768 13.662 14.172 1.00 84.62 187 ILE A C 1
ATOM 1529 O O . ILE A 1 187 ? -13.952 12.782 13.897 1.00 84.62 187 ILE A O 1
ATOM 1533 N N . HIS A 1 188 ? -14.873 14.170 15.398 1.00 85.62 188 HIS A N 1
ATOM 1534 C CA . HIS A 1 188 ? -14.040 13.744 16.514 1.00 85.62 188 HIS A CA 1
ATOM 1535 C C . HIS A 1 188 ? -14.292 12.277 16.864 1.00 85.62 188 HIS A C 1
ATOM 1537 O O . HIS A 1 188 ? -13.345 11.505 16.973 1.00 85.62 188 HIS A O 1
ATOM 1543 N N . TYR A 1 189 ? -15.558 11.859 16.934 1.00 89.12 189 TYR A N 1
ATOM 1544 C CA . TYR A 1 189 ? -15.929 10.461 17.127 1.00 89.12 189 TYR A CA 1
ATOM 1545 C C . TYR A 1 189 ? -15.278 9.542 16.086 1.00 89.12 189 TYR A C 1
ATOM 1547 O O . TYR A 1 189 ? -14.612 8.574 16.445 1.00 89.12 189 TYR A O 1
ATOM 1555 N N . LYS A 1 190 ? -15.359 9.886 14.797 1.00 90.44 190 LYS A N 1
ATOM 1556 C CA . LYS A 1 190 ? -14.705 9.107 13.736 1.00 90.44 190 LYS A CA 1
ATOM 1557 C C . LYS A 1 190 ? -13.182 9.057 13.895 1.00 90.44 190 LYS A C 1
ATOM 1559 O O . LYS A 1 190 ? -12.592 8.000 13.688 1.00 90.44 190 LYS A O 1
ATOM 1564 N N . HIS A 1 191 ? -12.535 10.148 14.313 1.00 90.62 191 HIS A N 1
ATOM 1565 C CA . HIS A 1 191 ? -11.102 10.134 14.632 1.00 90.62 191 HIS A CA 1
ATOM 1566 C C . HIS A 1 191 ? -10.768 9.217 15.813 1.00 90.62 191 HIS A C 1
ATOM 1568 O O . HIS A 1 191 ? -9.763 8.508 15.753 1.00 90.62 191 HIS A O 1
ATOM 1574 N N . LYS A 1 192 ? -11.622 9.170 16.841 1.00 91.44 192 LYS A N 1
ATOM 1575 C CA . LYS A 1 192 ? -11.478 8.227 17.956 1.00 91.44 192 LYS A CA 1
ATOM 1576 C C . LYS A 1 192 ? -11.566 6.772 17.481 1.00 91.44 192 LYS A C 1
ATOM 1578 O O . LYS A 1 192 ? -10.739 5.953 17.871 1.00 91.44 192 LYS A O 1
ATOM 1583 N N . VAL A 1 193 ? -12.501 6.459 16.578 1.00 94.75 193 VAL A N 1
ATOM 1584 C CA . VAL A 1 193 ? -12.612 5.120 15.964 1.00 94.75 193 VAL A CA 1
ATOM 1585 C C . VAL A 1 193 ? -11.373 4.785 15.121 1.00 94.75 193 VAL A C 1
ATOM 1587 O O . VAL A 1 193 ? -10.833 3.684 15.221 1.00 94.75 193 VAL A O 1
ATOM 1590 N N . ILE A 1 194 ? -10.845 5.745 14.350 1.00 94.38 194 ILE A N 1
ATOM 1591 C CA . ILE A 1 194 ? -9.549 5.590 13.661 1.00 94.38 194 ILE A CA 1
ATOM 1592 C C . ILE A 1 194 ? -8.424 5.313 14.677 1.00 94.38 194 ILE A C 1
ATOM 1594 O O . ILE A 1 194 ? -7.517 4.536 14.380 1.00 94.38 194 ILE A O 1
ATOM 1598 N N . GLY A 1 195 ? -8.481 5.915 15.868 1.00 94.12 195 GLY A N 1
ATOM 1599 C CA . GLY A 1 195 ? -7.598 5.627 17.001 1.00 94.12 195 GLY A CA 1
ATOM 1600 C C . GLY A 1 195 ? -7.619 4.152 17.409 1.00 94.12 195 GLY A C 1
ATOM 1601 O O . GLY A 1 195 ? -6.559 3.528 17.459 1.00 94.12 195 GLY A O 1
ATOM 1602 N N . LEU A 1 196 ? -8.802 3.552 17.578 1.00 95.31 196 LEU A N 1
ATOM 1603 C CA . LEU A 1 196 ? -8.917 2.115 17.867 1.00 95.31 196 LEU A CA 1
ATOM 1604 C C . LEU A 1 196 ? -8.341 1.247 16.742 1.00 95.31 196 LEU A C 1
ATOM 1606 O O . LEU A 1 196 ? -7.587 0.315 17.012 1.00 95.31 196 LEU A O 1
ATOM 1610 N N . LEU A 1 197 ? -8.590 1.590 15.473 1.00 96.38 197 LEU A N 1
ATOM 1611 C CA . LEU A 1 197 ? -7.979 0.879 14.342 1.00 96.38 197 LEU A CA 1
ATOM 1612 C C . LEU A 1 197 ? -6.444 1.000 14.335 1.00 96.38 197 LEU A C 1
ATOM 1614 O O . LEU A 1 197 ? -5.752 0.035 14.006 1.00 96.38 197 LEU A O 1
ATOM 1618 N N . LYS A 1 198 ? -5.884 2.156 14.725 1.00 94.56 198 LYS A N 1
ATOM 1619 C CA . LYS A 1 198 ? -4.429 2.322 14.905 1.00 94.56 198 LYS A CA 1
ATOM 1620 C C . LYS A 1 198 ? -3.904 1.409 16.011 1.00 94.56 198 LYS A C 1
ATOM 1622 O O . LYS A 1 198 ? -2.849 0.806 15.819 1.00 94.56 198 LYS A O 1
ATOM 1627 N N . ILE A 1 199 ? -4.619 1.307 17.133 1.00 94.38 199 ILE A N 1
ATOM 1628 C CA . ILE A 1 199 ? -4.273 0.389 18.226 1.00 94.38 199 ILE A CA 1
ATOM 1629 C C . ILE A 1 199 ? -4.311 -1.052 17.718 1.00 94.38 199 ILE A C 1
ATOM 1631 O O . ILE A 1 199 ? -3.334 -1.768 17.901 1.00 94.38 199 ILE A O 1
ATOM 1635 N N . PHE A 1 200 ? -5.363 -1.450 16.998 1.00 95.38 200 PHE A N 1
ATOM 1636 C CA . PHE A 1 200 ? -5.470 -2.792 16.426 1.00 95.38 200 PHE A CA 1
ATOM 1637 C C . PHE A 1 200 ? -4.255 -3.141 15.565 1.00 95.38 200 PHE A C 1
ATOM 1639 O O . PHE A 1 200 ? -3.559 -4.114 15.832 1.00 95.38 200 PHE A O 1
ATOM 1646 N N . VAL A 1 201 ? -3.927 -2.297 14.586 1.00 93.94 201 VAL A N 1
ATOM 1647 C CA . VAL A 1 201 ? -2.779 -2.527 13.696 1.00 93.94 201 VAL A CA 1
ATOM 1648 C C . VAL A 1 201 ? -1.453 -2.566 14.466 1.00 93.94 201 VAL A C 1
ATOM 1650 O O . VAL A 1 201 ? -0.551 -3.317 14.096 1.00 93.94 201 VAL A O 1
ATOM 1653 N N . LYS A 1 202 ? -1.316 -1.765 15.530 1.00 91.94 202 LYS A N 1
ATOM 1654 C CA . LYS A 1 202 ? -0.102 -1.701 16.352 1.00 91.94 202 LYS A CA 1
ATOM 1655 C C . LYS A 1 202 ? 0.085 -2.951 17.213 1.00 91.94 202 LYS A C 1
ATOM 1657 O O . LYS A 1 202 ? 1.195 -3.480 17.237 1.00 91.94 202 LYS A O 1
ATOM 1662 N N . GLU A 1 203 ? -0.962 -3.378 17.913 1.00 90.25 203 GLU A N 1
ATOM 1663 C CA . GLU A 1 203 ? -0.919 -4.501 18.858 1.00 90.25 203 GLU A CA 1
ATOM 1664 C C . GLU A 1 203 ? -1.007 -5.857 18.134 1.00 90.25 203 GLU A C 1
ATOM 1666 O O . GLU A 1 203 ? -0.482 -6.852 18.620 1.00 90.25 203 GLU A O 1
ATOM 1671 N N . GLN A 1 204 ? -1.621 -5.907 16.945 1.00 91.00 204 GLN A N 1
ATOM 1672 C CA . GLN A 1 204 ? -1.915 -7.143 16.206 1.00 91.00 204 GLN A CA 1
ATOM 1673 C C . GLN A 1 204 ? -1.192 -7.224 14.853 1.00 91.00 204 GLN A C 1
ATOM 1675 O O . GLN A 1 204 ? -1.762 -7.669 13.861 1.00 91.00 204 GLN A O 1
ATOM 1680 N N . GLN A 1 205 ? 0.088 -6.839 14.793 1.00 89.75 205 GLN A N 1
ATOM 1681 C CA . GLN A 1 205 ? 0.875 -6.773 13.541 1.00 89.75 205 GLN A CA 1
ATOM 1682 C C . GLN A 1 205 ? 0.938 -8.089 12.741 1.00 89.75 205 GLN A C 1
ATOM 1684 O O . GLN A 1 205 ? 1.163 -8.056 11.531 1.00 89.75 205 GLN A O 1
ATOM 1689 N N . ASN A 1 206 ? 0.720 -9.233 13.400 1.00 88.31 206 ASN A N 1
ATOM 1690 C CA . ASN A 1 206 ? 0.713 -10.566 12.791 1.00 88.31 206 ASN A CA 1
ATOM 1691 C C . ASN A 1 206 ? -0.700 -11.132 12.540 1.00 88.31 206 ASN A C 1
ATOM 1693 O O . ASN A 1 206 ? -0.817 -12.268 12.084 1.00 88.31 206 ASN A O 1
ATOM 1697 N N . ASN A 1 207 ? -1.765 -10.360 12.776 1.00 90.06 207 ASN A N 1
ATOM 1698 C CA . ASN A 1 207 ? -3.138 -10.806 12.551 1.00 90.06 207 ASN A CA 1
ATOM 1699 C C . ASN A 1 207 ? -3.576 -10.607 11.078 1.00 90.06 207 ASN A C 1
ATOM 1701 O O . ASN A 1 207 ? -3.552 -9.476 10.576 1.00 90.06 207 ASN A O 1
ATOM 1705 N N . PRO A 1 208 ? -4.027 -11.663 10.365 1.00 91.69 208 PRO A N 1
ATOM 1706 C CA . PRO A 1 208 ? -4.427 -11.575 8.955 1.00 91.69 208 PRO A CA 1
ATOM 1707 C C . PRO A 1 208 ? -5.589 -10.626 8.670 1.00 91.69 208 PRO A C 1
ATOM 1709 O O . PRO A 1 208 ? -5.734 -10.183 7.529 1.00 91.69 208 PRO A O 1
ATOM 1712 N N . LEU A 1 209 ? -6.390 -10.267 9.674 1.00 92.56 209 LEU A N 1
ATOM 1713 C CA . LEU A 1 209 ? -7.466 -9.289 9.520 1.00 92.56 209 LEU A CA 1
ATOM 1714 C C . LEU A 1 209 ? -6.956 -7.907 9.079 1.00 92.56 209 LEU A C 1
ATOM 1716 O O . LEU A 1 209 ? -7.709 -7.142 8.482 1.00 92.56 209 LEU A O 1
ATOM 1720 N N . ILE A 1 210 ? -5.666 -7.599 9.263 1.00 93.69 210 ILE A N 1
ATOM 1721 C CA . ILE A 1 210 ? -5.047 -6.387 8.704 1.00 93.69 210 ILE A CA 1
ATOM 1722 C C . ILE A 1 210 ? -5.216 -6.317 7.178 1.00 93.69 210 ILE A C 1
ATOM 1724 O O . ILE A 1 210 ? -5.391 -5.226 6.631 1.00 93.69 210 ILE A O 1
ATOM 1728 N N . PHE A 1 211 ? -5.211 -7.454 6.472 1.00 93.88 211 PHE A N 1
ATOM 1729 C CA . PHE A 1 211 ? -5.444 -7.467 5.026 1.00 93.88 211 PHE A CA 1
ATOM 1730 C C . PHE A 1 211 ? -6.872 -7.052 4.659 1.00 93.88 211 PHE A C 1
ATOM 1732 O O . PHE A 1 211 ? -7.061 -6.345 3.668 1.00 93.88 211 PHE A O 1
ATOM 1739 N N . GLU A 1 212 ? -7.860 -7.420 5.478 1.00 93.19 212 GLU A N 1
ATOM 1740 C CA . GLU A 1 212 ? -9.266 -7.050 5.278 1.00 93.19 212 GLU A CA 1
ATOM 1741 C C . GLU A 1 212 ? -9.474 -5.531 5.420 1.00 93.19 212 GLU A C 1
ATOM 1743 O O . GLU A 1 212 ? -10.354 -4.973 4.771 1.00 93.19 212 GLU A O 1
ATOM 1748 N N . LEU A 1 213 ? -8.609 -4.831 6.169 1.00 94.50 213 LEU A N 1
ATOM 1749 C CA . LEU A 1 213 ? -8.662 -3.371 6.318 1.00 94.50 213 LEU A CA 1
ATOM 1750 C C . LEU A 1 213 ? -8.210 -2.609 5.062 1.00 94.50 213 LEU A C 1
ATOM 1752 O O . LEU A 1 213 ? -8.636 -1.476 4.844 1.00 94.50 213 LEU A O 1
ATOM 1756 N N . ILE A 1 214 ? -7.347 -3.187 4.220 1.00 94.88 214 ILE A N 1
ATOM 1757 C CA . ILE A 1 214 ? -6.658 -2.436 3.155 1.00 94.88 214 ILE A CA 1
ATOM 1758 C C . ILE A 1 214 ? -7.649 -1.810 2.170 1.00 94.88 214 ILE A C 1
ATOM 1760 O O . ILE A 1 214 ? -7.576 -0.612 1.898 1.00 94.88 214 ILE A O 1
ATOM 1764 N N . MET A 1 215 ? -8.581 -2.595 1.631 1.00 95.00 215 MET A N 1
ATOM 1765 C CA . MET A 1 215 ? -9.511 -2.097 0.613 1.00 95.00 215 MET A CA 1
ATOM 1766 C C . MET A 1 215 ? -10.564 -1.125 1.156 1.00 95.00 215 MET A C 1
ATOM 1768 O O . MET A 1 215 ? -10.762 -0.088 0.516 1.00 95.00 215 MET A O 1
ATOM 1772 N N . PRO A 1 216 ? -11.229 -1.391 2.296 1.00 94.88 216 PRO A N 1
ATOM 1773 C CA . PRO A 1 216 ? -12.117 -0.422 2.934 1.00 94.88 216 PRO A CA 1
ATOM 1774 C C . PRO A 1 216 ? -11.416 0.909 3.222 1.00 94.88 216 PRO A C 1
ATOM 1776 O O . PRO A 1 216 ? -11.896 1.958 2.791 1.00 94.88 216 PRO A O 1
ATOM 1779 N N . LEU A 1 217 ? -10.230 0.879 3.839 1.00 95.00 217 LEU A N 1
ATOM 1780 C CA . LEU A 1 217 ? -9.490 2.100 4.161 1.00 95.00 217 LEU A CA 1
ATOM 1781 C C . LEU A 1 217 ? -9.058 2.860 2.900 1.00 95.00 217 LEU A C 1
ATOM 1783 O O . LEU A 1 217 ? -9.192 4.080 2.850 1.00 95.00 217 LEU A O 1
ATOM 1787 N N . LEU A 1 218 ? -8.615 2.169 1.842 1.00 93.94 218 LEU A N 1
ATOM 1788 C CA . LEU A 1 218 ? -8.306 2.811 0.559 1.00 93.94 218 LEU A CA 1
ATOM 1789 C C . LEU A 1 218 ? -9.533 3.491 -0.071 1.00 93.94 218 LEU A C 1
ATOM 1791 O O . LEU A 1 218 ? -9.419 4.595 -0.608 1.00 93.94 218 LEU A O 1
ATOM 1795 N N . LYS A 1 219 ? -10.717 2.868 0.005 1.00 92.62 219 LYS A N 1
ATOM 1796 C CA . LYS A 1 219 ? -11.961 3.461 -0.517 1.00 92.62 219 LYS A CA 1
ATOM 1797 C C . LYS A 1 219 ? -12.331 4.757 0.200 1.00 92.62 219 LYS A C 1
ATOM 1799 O O . LYS A 1 219 ? -12.843 5.657 -0.461 1.00 92.62 219 LYS A O 1
ATOM 1804 N N . ILE A 1 220 ? -12.064 4.862 1.500 1.00 91.06 220 ILE A N 1
ATOM 1805 C CA . ILE A 1 220 ? -12.297 6.087 2.277 1.00 91.06 220 ILE A CA 1
ATOM 1806 C C . ILE A 1 220 ? -11.202 7.119 1.968 1.00 91.06 220 ILE A C 1
ATOM 1808 O O . ILE A 1 220 ? -11.499 8.264 1.631 1.00 91.06 220 ILE A O 1
ATOM 1812 N N . ALA A 1 221 ? -9.931 6.699 1.973 1.00 91.00 221 ALA A N 1
ATOM 1813 C CA . ALA A 1 221 ? -8.763 7.554 1.738 1.00 91.00 221 ALA A CA 1
ATOM 1814 C C . ALA A 1 221 ? -8.752 8.248 0.364 1.00 91.00 221 ALA A C 1
ATOM 1816 O O . ALA A 1 221 ? -8.054 9.248 0.185 1.00 91.00 221 ALA A O 1
ATOM 1817 N N . LYS A 1 222 ? -9.541 7.771 -0.609 1.00 87.81 222 LYS A N 1
ATOM 1818 C CA . LYS A 1 222 ? -9.663 8.400 -1.935 1.00 87.81 222 LYS A CA 1
ATOM 1819 C C . LYS A 1 222 ? -10.066 9.885 -1.866 1.00 87.81 222 LYS A C 1
ATOM 1821 O O . LYS A 1 222 ? -9.748 10.627 -2.785 1.00 87.81 222 LYS A O 1
ATOM 1826 N N . ASN A 1 223 ? -10.734 10.326 -0.800 1.00 84.12 223 ASN A N 1
ATOM 1827 C CA . ASN A 1 223 ? -11.192 11.710 -0.638 1.00 84.12 223 ASN A CA 1
ATOM 1828 C C . ASN A 1 223 ? -10.283 12.552 0.283 1.00 84.12 223 ASN A C 1
ATOM 1830 O O . ASN A 1 223 ? -10.655 13.654 0.671 1.00 84.12 223 ASN A O 1
ATOM 1834 N N . ALA A 1 224 ? -9.071 12.084 0.611 1.00 82.12 224 ALA A N 1
ATOM 1835 C CA . ALA A 1 224 ? -8.188 12.702 1.613 1.00 82.12 224 ALA A CA 1
ATOM 1836 C C . ALA A 1 224 ? -7.786 14.167 1.351 1.00 82.12 224 ALA A C 1
ATOM 1838 O O . ALA A 1 224 ? -7.303 14.839 2.257 1.00 82.12 224 ALA A O 1
ATOM 1839 N N . LYS A 1 225 ? -7.962 14.675 0.124 1.00 76.81 225 LYS A N 1
ATOM 1840 C CA . LYS A 1 225 ? -7.708 16.089 -0.197 1.00 76.81 225 LYS A CA 1
ATOM 1841 C C . LYS A 1 225 ? -8.781 17.036 0.333 1.00 76.81 225 LYS A C 1
ATOM 1843 O O . LYS A 1 225 ? -8.487 18.204 0.554 1.00 76.81 225 LYS A O 1
ATOM 1848 N N . THR A 1 226 ? -10.010 16.554 0.457 1.00 79.38 226 THR A N 1
ATOM 1849 C CA . THR A 1 226 ? -11.193 17.371 0.759 1.00 79.38 226 THR A CA 1
ATOM 1850 C C . THR A 1 226 ? -11.883 16.948 2.048 1.00 79.38 226 THR A C 1
ATOM 1852 O O . THR A 1 226 ? -12.722 17.684 2.548 1.00 79.38 226 THR A O 1
ATOM 1855 N N . ASP A 1 227 ? -11.549 15.772 2.578 1.00 84.31 227 ASP A N 1
ATOM 1856 C CA . ASP A 1 227 ? -12.191 15.170 3.742 1.00 84.31 227 ASP A CA 1
ATOM 1857 C C . ASP A 1 227 ? -11.134 14.838 4.812 1.00 84.31 227 ASP A C 1
ATOM 1859 O O . ASP A 1 227 ? -10.190 14.076 4.572 1.00 84.31 227 ASP A O 1
ATOM 1863 N N . GLU A 1 228 ? -11.287 15.430 6.001 1.00 85.50 228 GLU A N 1
ATOM 1864 C CA . GLU A 1 228 ? -10.389 15.235 7.147 1.00 85.50 228 GLU A CA 1
ATOM 1865 C C . GLU A 1 228 ? -10.389 13.788 7.659 1.00 85.50 228 GLU A C 1
ATOM 1867 O O . GLU A 1 228 ? -9.331 13.266 8.013 1.00 85.50 228 GLU A O 1
ATOM 1872 N N . ILE A 1 229 ? -11.536 13.100 7.629 1.00 88.75 229 ILE A N 1
ATOM 1873 C CA . ILE A 1 229 ? -11.632 11.680 7.996 1.00 88.75 229 ILE A CA 1
ATOM 1874 C C . ILE A 1 229 ? -10.854 10.846 6.989 1.00 88.75 229 ILE A C 1
ATOM 1876 O O . ILE A 1 229 ? -10.053 9.989 7.369 1.00 88.75 229 ILE A O 1
ATOM 1880 N N . ALA A 1 230 ? -11.022 11.134 5.698 1.00 88.75 230 ALA A N 1
ATOM 1881 C CA . ALA A 1 230 ? -10.254 10.470 4.655 1.00 88.75 230 ALA A CA 1
ATOM 1882 C C . ALA A 1 230 ? -8.744 10.729 4.798 1.00 88.75 230 ALA A C 1
ATOM 1884 O O . ALA A 1 230 ? -7.954 9.813 4.564 1.00 88.75 230 ALA A O 1
ATOM 1885 N N . LYS A 1 231 ? -8.328 11.924 5.244 1.00 89.94 231 LYS A N 1
ATOM 1886 C CA . LYS A 1 231 ? -6.927 12.234 5.581 1.00 89.94 231 LYS A CA 1
ATOM 1887 C C . LYS A 1 231 ? -6.437 11.423 6.787 1.00 89.94 231 LYS A C 1
ATOM 1889 O O . LYS A 1 231 ? -5.345 10.856 6.738 1.00 89.94 231 LYS A O 1
ATOM 1894 N N . GLY A 1 232 ? -7.249 11.295 7.837 1.00 88.81 232 GLY A N 1
ATOM 1895 C CA . GLY A 1 232 ? -6.957 10.444 8.994 1.00 88.81 232 GLY A CA 1
ATOM 1896 C C . GLY A 1 232 ? -6.777 8.969 8.615 1.00 88.81 232 GLY A C 1
ATOM 1897 O O . GLY A 1 232 ? -5.815 8.327 9.047 1.00 88.81 232 GLY A O 1
ATOM 1898 N N . VAL A 1 233 ? -7.646 8.449 7.743 1.00 93.12 233 VAL A N 1
ATOM 1899 C CA . VAL A 1 233 ? -7.568 7.078 7.212 1.00 93.12 233 VAL A CA 1
ATOM 1900 C C . VAL A 1 233 ? -6.361 6.888 6.291 1.00 93.12 233 VAL A C 1
ATOM 1902 O O . VAL A 1 233 ? -5.649 5.890 6.413 1.00 93.12 233 VAL A O 1
ATOM 1905 N N . TYR A 1 234 ? -6.082 7.856 5.413 1.00 93.00 234 TYR A N 1
ATOM 1906 C CA . TYR A 1 234 ? -4.873 7.869 4.587 1.00 93.00 234 TYR A CA 1
ATOM 1907 C C . TYR A 1 234 ? -3.620 7.749 5.464 1.00 93.00 234 TYR A C 1
ATOM 1909 O O . TYR A 1 234 ? -2.752 6.915 5.197 1.00 93.00 234 TYR A O 1
ATOM 1917 N N . ASN A 1 235 ? -3.554 8.529 6.548 1.00 92.94 235 ASN A N 1
ATOM 1918 C CA . ASN A 1 235 ? -2.440 8.502 7.488 1.00 92.94 235 ASN A CA 1
ATOM 1919 C C . ASN A 1 235 ? -2.324 7.152 8.202 1.00 92.94 235 ASN A C 1
ATOM 1921 O O . ASN A 1 235 ? -1.229 6.600 8.230 1.00 92.94 235 ASN A O 1
ATOM 1925 N N . LEU A 1 236 ? -3.425 6.584 8.714 1.00 93.00 236 LEU A N 1
ATOM 1926 C CA . LEU A 1 236 ? -3.437 5.238 9.306 1.00 93.00 236 LEU A CA 1
ATOM 1927 C C . LEU A 1 236 ? -2.841 4.199 8.342 1.00 93.00 236 LEU A C 1
ATOM 1929 O O . LEU A 1 236 ? -1.941 3.443 8.721 1.00 93.00 236 LEU A O 1
ATOM 1933 N N . LEU A 1 237 ? -3.305 4.180 7.089 1.00 93.81 237 LEU A N 1
ATOM 1934 C CA . LEU A 1 237 ? -2.831 3.206 6.111 1.00 93.81 237 LEU A CA 1
ATOM 1935 C C . LEU A 1 237 ? -1.348 3.427 5.772 1.00 93.81 237 LEU A C 1
ATOM 1937 O O . LEU A 1 237 ? -0.578 2.468 5.735 1.00 93.81 237 LEU A O 1
ATOM 1941 N N . ASN A 1 238 ? -0.938 4.682 5.565 1.00 91.81 238 ASN A N 1
ATOM 1942 C CA . ASN A 1 238 ? 0.410 5.051 5.136 1.00 91.81 238 ASN A CA 1
ATOM 1943 C C . ASN A 1 238 ? 1.481 4.892 6.230 1.00 91.81 238 ASN A C 1
ATOM 1945 O O . ASN A 1 238 ? 2.627 4.605 5.891 1.00 91.81 238 ASN A O 1
ATOM 1949 N N . THR A 1 239 ? 1.139 5.087 7.509 1.00 90.50 239 THR A N 1
ATOM 1950 C CA . THR A 1 239 ? 2.122 5.094 8.612 1.00 90.50 239 THR A CA 1
ATOM 1951 C C . THR A 1 239 ? 2.085 3.844 9.480 1.00 90.50 239 THR A C 1
ATOM 1953 O O . THR A 1 239 ? 3.110 3.478 10.048 1.00 90.50 239 THR A O 1
ATOM 1956 N N . ARG A 1 240 ? 0.936 3.165 9.586 1.00 88.69 240 ARG A N 1
ATOM 1957 C CA . ARG A 1 240 ? 0.796 1.977 10.441 1.00 88.69 240 ARG A CA 1
ATOM 1958 C C . ARG A 1 240 ? 0.678 0.694 9.639 1.00 88.69 240 ARG A C 1
ATOM 1960 O O . ARG A 1 240 ? 1.418 -0.233 9.928 1.00 88.69 240 ARG A O 1
ATOM 1967 N N . VAL A 1 241 ? -0.181 0.642 8.617 1.00 90.50 241 VAL A N 1
ATOM 1968 C CA . VAL A 1 241 ? -0.461 -0.614 7.888 1.00 90.50 241 VAL A CA 1
ATOM 1969 C C . VAL A 1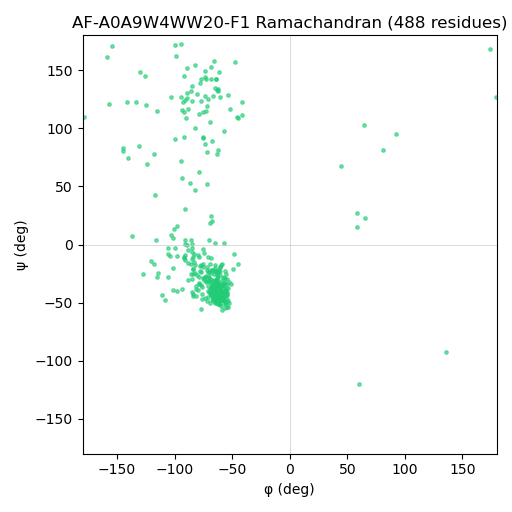 241 ? 0.658 -0.983 6.913 1.00 90.50 241 VAL A C 1
ATOM 1971 O O . VAL A 1 241 ? 1.234 -2.061 7.004 1.00 90.50 241 VAL A O 1
ATOM 1974 N N . VAL A 1 242 ? 1.021 -0.094 5.982 1.00 88.38 242 VAL A N 1
ATOM 1975 C CA . VAL A 1 242 ? 2.010 -0.431 4.930 1.00 88.38 242 VAL A CA 1
ATOM 1976 C C . VAL A 1 242 ? 3.461 -0.479 5.432 1.00 88.38 242 VAL A C 1
ATOM 1978 O O . VAL A 1 242 ? 4.361 -0.858 4.680 1.00 88.38 242 VAL A O 1
ATOM 1981 N N . VAL A 1 243 ? 3.694 -0.079 6.686 1.00 87.38 243 VAL A N 1
ATOM 1982 C CA . VAL A 1 243 ? 5.021 0.019 7.320 1.00 87.38 243 VAL A CA 1
ATOM 1983 C C . VAL A 1 243 ? 5.348 -1.212 8.174 1.00 87.38 243 VAL A C 1
ATOM 1985 O O . VAL A 1 243 ? 6.504 -1.377 8.563 1.00 87.38 243 VAL A O 1
ATOM 1988 N N . ILE A 1 244 ? 4.381 -2.106 8.419 1.00 85.56 244 ILE A N 1
ATOM 1989 C CA . ILE A 1 244 ? 4.573 -3.310 9.242 1.00 85.56 244 ILE A CA 1
ATOM 1990 C C . ILE A 1 244 ? 5.791 -4.105 8.745 1.00 85.56 244 ILE A C 1
ATOM 1992 O O . ILE A 1 244 ? 5.855 -4.575 7.600 1.00 85.56 244 ILE A O 1
ATOM 1996 N N . LYS A 1 245 ? 6.797 -4.215 9.621 1.00 74.94 245 LYS A N 1
ATOM 1997 C CA . LYS A 1 245 ? 8.094 -4.818 9.296 1.00 74.94 245 LYS A CA 1
ATOM 1998 C C . LYS A 1 245 ? 8.055 -6.329 9.443 1.00 74.94 245 LYS A C 1
ATOM 2000 O O . LYS A 1 245 ? 8.547 -6.998 8.533 1.00 74.94 245 LYS A O 1
ATOM 2005 N N . ASP A 1 246 ? 7.436 -6.842 10.498 1.00 67.94 246 ASP A N 1
ATOM 2006 C CA . ASP A 1 246 ? 7.337 -8.273 10.775 1.00 67.94 246 ASP A CA 1
ATOM 2007 C C . ASP A 1 246 ? 6.155 -8.897 10.026 1.00 67.94 246 ASP A C 1
ATOM 2009 O O . ASP A 1 246 ? 5.121 -8.279 9.805 1.00 67.94 246 ASP A O 1
ATOM 2013 N N . GLY A 1 247 ? 6.380 -10.067 9.434 1.00 62.59 247 GLY A N 1
ATOM 2014 C CA . GLY A 1 247 ? 5.511 -10.571 8.376 1.00 62.59 247 GLY A CA 1
ATOM 2015 C C . GLY A 1 247 ? 4.332 -11.378 8.896 1.00 62.59 247 GLY A C 1
ATOM 2016 O O . GLY A 1 247 ? 4.538 -12.500 9.358 1.00 62.59 247 GLY A O 1
ATOM 2017 N N . LEU A 1 248 ? 3.119 -10.876 8.643 1.00 75.88 248 LEU A N 1
ATOM 2018 C CA . LEU A 1 248 ? 1.922 -11.695 8.435 1.00 75.88 248 LEU A CA 1
ATOM 2019 C C . LEU A 1 248 ? 2.305 -12.899 7.567 1.00 75.88 248 LEU A C 1
ATOM 2021 O O . LEU A 1 248 ? 2.864 -12.716 6.484 1.00 75.88 248 LEU A O 1
ATOM 2025 N N . THR A 1 249 ? 2.066 -14.112 8.056 1.00 72.62 249 THR A N 1
ATOM 2026 C CA . THR A 1 249 ? 2.399 -15.361 7.341 1.00 72.62 249 THR A CA 1
ATOM 2027 C C . THR A 1 249 ? 1.209 -16.302 7.231 1.00 72.62 249 THR A C 1
ATOM 2029 O O . THR A 1 249 ? 1.118 -17.056 6.264 1.00 72.62 249 THR A O 1
ATOM 2032 N N . GLU A 1 250 ? 0.250 -16.195 8.145 1.00 81.19 250 GLU A N 1
ATOM 2033 C CA . GLU A 1 250 ? -0.965 -17.003 8.168 1.00 81.19 250 GLU A CA 1
ATOM 2034 C C . GLU A 1 250 ? -2.093 -16.307 7.406 1.00 81.19 250 GLU A C 1
ATOM 2036 O O . GLU A 1 250 ? -2.811 -15.478 7.944 1.00 81.19 250 GLU A O 1
ATOM 2041 N N . PHE A 1 251 ? -2.233 -16.608 6.118 1.00 86.62 251 PHE A N 1
ATOM 2042 C CA . PHE A 1 251 ? -3.302 -16.079 5.265 1.00 86.62 251 PHE A CA 1
ATOM 2043 C C . PHE A 1 251 ? -3.606 -17.022 4.091 1.00 86.62 251 PHE A C 1
ATOM 2045 O O . PHE A 1 251 ? -2.883 -17.985 3.847 1.00 86.62 251 PHE A O 1
ATOM 2052 N N . ASP A 1 252 ? -4.678 -16.754 3.351 1.00 88.44 252 ASP A N 1
ATOM 2053 C CA . ASP A 1 252 ? -4.983 -17.450 2.097 1.00 88.44 252 ASP A CA 1
ATOM 2054 C C . ASP A 1 252 ? -4.367 -16.684 0.920 1.00 88.44 252 ASP A C 1
ATOM 2056 O O . ASP A 1 252 ? -4.777 -15.558 0.622 1.00 88.44 252 ASP A O 1
ATOM 2060 N N . ASP A 1 253 ? -3.391 -17.293 0.240 1.00 87.75 253 ASP A N 1
ATOM 2061 C CA . ASP A 1 253 ? -2.709 -16.694 -0.911 1.00 87.75 253 ASP A CA 1
ATOM 2062 C C . ASP A 1 253 ? -3.690 -16.246 -2.008 1.00 87.75 253 ASP A C 1
ATOM 2064 O O . ASP A 1 253 ? -3.461 -15.229 -2.663 1.00 87.75 253 ASP A O 1
ATOM 2068 N N . SER A 1 254 ? -4.799 -16.967 -2.210 1.00 89.88 254 SER A N 1
ATOM 2069 C CA . SER A 1 254 ? -5.795 -16.629 -3.235 1.00 89.88 254 SER A CA 1
ATOM 2070 C C . SER A 1 254 ? -6.505 -15.321 -2.904 1.00 89.88 254 SER A C 1
ATOM 2072 O O . SER A 1 254 ? -6.645 -14.461 -3.773 1.00 89.88 254 SER A O 1
ATOM 2074 N N . LYS A 1 255 ? -6.873 -15.123 -1.631 1.00 91.00 255 LYS A N 1
ATOM 2075 C CA . LYS A 1 255 ? -7.486 -13.872 -1.163 1.00 91.00 255 LYS A CA 1
ATOM 2076 C C . LYS A 1 255 ? -6.528 -12.696 -1.301 1.00 91.00 255 LYS A C 1
ATOM 2078 O O . LYS A 1 255 ? -6.938 -11.635 -1.762 1.00 91.00 255 LYS A O 1
ATOM 2083 N N . ILE A 1 256 ? -5.250 -12.885 -0.963 1.00 91.62 256 ILE A N 1
ATOM 2084 C CA . ILE A 1 256 ? -4.236 -11.827 -1.088 1.00 91.62 256 ILE A CA 1
ATOM 2085 C C . ILE A 1 256 ? -3.968 -11.474 -2.555 1.00 91.62 256 ILE A C 1
ATOM 2087 O O . ILE A 1 256 ? -3.790 -10.299 -2.872 1.00 91.62 256 ILE A O 1
ATOM 2091 N N . LEU A 1 257 ? -3.989 -12.450 -3.466 1.00 90.75 257 LEU A N 1
ATOM 2092 C CA . LEU A 1 257 ? -3.878 -12.194 -4.905 1.00 90.75 257 LEU A CA 1
ATOM 2093 C C . LEU A 1 257 ? -5.077 -11.399 -5.438 1.00 90.75 257 LEU A C 1
ATOM 2095 O O . LEU A 1 257 ? -4.878 -10.400 -6.126 1.00 90.75 257 LEU A O 1
ATOM 2099 N N . THR A 1 258 ? -6.304 -11.773 -5.067 1.00 94.06 258 THR A N 1
ATOM 2100 C CA . THR A 1 258 ? -7.503 -10.997 -5.423 1.00 94.06 258 THR A CA 1
ATOM 2101 C C . THR A 1 258 ? -7.447 -9.585 -4.838 1.00 94.06 258 THR A C 1
ATOM 2103 O O . THR A 1 258 ? -7.758 -8.611 -5.522 1.00 94.06 258 THR A O 1
ATOM 2106 N N . LEU A 1 259 ? -6.994 -9.446 -3.592 1.00 94.50 259 LEU A N 1
ATOM 2107 C CA . LEU A 1 259 ? -6.805 -8.151 -2.946 1.00 94.50 259 LEU A CA 1
ATOM 2108 C C . LEU A 1 259 ? -5.770 -7.296 -3.697 1.00 94.50 259 LEU A C 1
ATOM 2110 O O . LEU A 1 259 ? -6.011 -6.119 -3.958 1.00 94.50 259 LEU A O 1
ATOM 2114 N N . LEU A 1 260 ? -4.647 -7.888 -4.114 1.00 92.56 260 LEU A N 1
ATOM 2115 C CA . LEU A 1 260 ? -3.617 -7.225 -4.917 1.00 92.56 260 LEU A CA 1
ATOM 2116 C C . LEU A 1 260 ? -4.179 -6.714 -6.253 1.00 92.56 260 LEU A C 1
ATOM 2118 O O . LEU A 1 260 ? -3.905 -5.575 -6.635 1.00 92.56 260 LEU A O 1
ATOM 2122 N N . GLU A 1 261 ? -4.986 -7.517 -6.947 1.00 92.19 261 GLU A N 1
ATOM 2123 C CA . GLU A 1 261 ? -5.650 -7.120 -8.195 1.00 92.19 261 GLU A CA 1
ATOM 2124 C C . GLU A 1 261 ? -6.604 -5.937 -7.990 1.00 92.19 261 GLU A C 1
ATOM 2126 O O . GLU A 1 261 ? -6.577 -4.978 -8.770 1.00 92.19 261 GLU A O 1
ATOM 2131 N N . GLN A 1 262 ? -7.401 -5.964 -6.919 1.00 93.25 262 GLN A N 1
ATOM 2132 C CA . GLN A 1 262 ? -8.326 -4.883 -6.574 1.00 93.25 262 GLN A CA 1
ATOM 2133 C C . GLN A 1 262 ? -7.595 -3.566 -6.282 1.00 93.25 262 GLN A C 1
ATOM 2135 O O . GLN A 1 262 ? -7.985 -2.512 -6.793 1.00 93.25 262 GLN A O 1
ATOM 2140 N N . VAL A 1 263 ? -6.505 -3.611 -5.507 1.00 93.31 263 VAL A N 1
ATOM 2141 C CA . VAL A 1 263 ? -5.704 -2.417 -5.194 1.00 93.31 263 VAL A CA 1
ATOM 2142 C C . VAL A 1 263 ? -5.033 -1.863 -6.456 1.00 93.31 263 VAL A C 1
ATOM 2144 O O . VAL A 1 263 ? -5.011 -0.646 -6.660 1.00 93.31 263 VAL A O 1
ATOM 2147 N N . GLN A 1 264 ? -4.527 -2.724 -7.348 1.00 88.94 264 GLN A N 1
ATOM 2148 C CA . GLN A 1 264 ? -3.961 -2.269 -8.621 1.00 88.94 264 GLN A CA 1
ATOM 2149 C C . GLN A 1 264 ? -5.014 -1.649 -9.542 1.00 88.94 264 GLN A C 1
ATOM 2151 O O . GLN A 1 264 ? -4.731 -0.648 -10.203 1.00 88.94 264 GLN A O 1
ATOM 2156 N N . ASP A 1 265 ? -6.231 -2.193 -9.579 1.00 88.94 265 ASP A N 1
ATOM 2157 C CA . ASP A 1 265 ? -7.323 -1.584 -10.337 1.00 88.94 265 ASP A CA 1
ATOM 2158 C C . ASP A 1 265 ? -7.676 -0.190 -9.814 1.00 88.94 265 ASP A C 1
ATOM 2160 O O . ASP A 1 265 ? -7.808 0.756 -10.596 1.00 88.94 265 ASP A O 1
ATOM 2164 N N . MET A 1 266 ? -7.710 -0.027 -8.490 1.00 89.31 266 MET A N 1
ATOM 2165 C CA . MET A 1 266 ? -7.891 1.279 -7.866 1.00 89.31 266 MET A CA 1
ATOM 2166 C C . MET A 1 266 ? -6.747 2.244 -8.213 1.00 89.31 266 MET A C 1
ATOM 2168 O O . MET A 1 266 ? -7.004 3.396 -8.559 1.00 89.31 266 MET A O 1
ATOM 2172 N N . ALA A 1 267 ? -5.492 1.781 -8.205 1.00 87.19 267 ALA A N 1
ATOM 2173 C CA . ALA A 1 267 ? -4.335 2.591 -8.598 1.00 87.19 267 ALA A CA 1
ATOM 2174 C C . ALA A 1 267 ? -4.428 3.086 -10.053 1.00 87.19 267 ALA A C 1
ATOM 2176 O O . ALA A 1 267 ? -4.048 4.220 -10.344 1.00 87.19 267 ALA A O 1
ATOM 2177 N N . ARG A 1 268 ? -4.953 2.259 -10.970 1.00 84.00 268 ARG A N 1
ATOM 2178 C CA . ARG A 1 268 ? -5.147 2.631 -12.385 1.00 84.00 268 ARG A CA 1
ATOM 2179 C C . ARG A 1 268 ? -6.217 3.707 -12.576 1.00 84.00 268 ARG A C 1
ATOM 2181 O O . ARG A 1 268 ? -6.110 4.484 -13.523 1.00 84.00 268 ARG A O 1
ATOM 2188 N N . LYS A 1 269 ? -7.233 3.724 -11.710 1.00 84.50 269 LYS A N 1
ATOM 2189 C CA . LYS A 1 269 ? -8.372 4.657 -11.757 1.00 84.50 269 LYS A CA 1
ATOM 2190 C C . LYS A 1 269 ? -8.150 5.932 -10.935 1.00 84.50 269 LYS A C 1
ATOM 2192 O O . LYS A 1 269 ? -8.934 6.863 -11.054 1.00 84.50 269 LYS A O 1
ATOM 2197 N N . ALA A 1 270 ? -7.110 5.988 -10.105 1.00 83.62 270 ALA A N 1
ATOM 2198 C CA . ALA A 1 270 ? -6.838 7.134 -9.245 1.00 83.62 270 ALA A CA 1
ATOM 2199 C C . ALA A 1 270 ? -6.513 8.408 -10.051 1.00 83.62 270 ALA A C 1
ATOM 2201 O O . ALA A 1 270 ? -5.807 8.365 -11.057 1.00 83.62 270 ALA A O 1
ATOM 2202 N N . HIS A 1 271 ? -6.995 9.556 -9.566 1.00 75.00 271 HIS A N 1
ATOM 2203 C CA . HIS A 1 271 ? -6.842 10.857 -10.232 1.00 75.00 271 HIS A CA 1
ATOM 2204 C C . HIS A 1 271 ? -5.784 11.772 -9.591 1.00 75.00 271 HIS A C 1
ATOM 2206 O O . HIS A 1 271 ? -5.423 12.786 -10.182 1.00 75.00 271 HIS A O 1
ATOM 2212 N N . PHE A 1 272 ? -5.253 11.430 -8.409 1.00 78.19 272 PHE A N 1
ATOM 2213 C CA . PHE A 1 272 ? -4.208 12.209 -7.733 1.00 78.19 272 PHE A CA 1
ATOM 2214 C C . PHE A 1 272 ? -3.021 11.350 -7.284 1.00 78.19 272 PHE A C 1
ATOM 2216 O O . PHE A 1 272 ? -3.172 10.171 -6.960 1.00 78.19 272 PHE A O 1
ATOM 2223 N N . GLY A 1 273 ? -1.833 11.965 -7.276 1.00 79.88 273 GLY A N 1
ATOM 2224 C CA . GLY A 1 273 ? -0.553 11.275 -7.091 1.00 79.88 273 GLY A CA 1
ATOM 2225 C C . GLY A 1 273 ? -0.388 10.575 -5.740 1.00 79.88 273 GLY A C 1
ATOM 2226 O O . GLY A 1 273 ? 0.172 9.477 -5.697 1.00 79.88 273 GLY A O 1
ATOM 2227 N N . ASP A 1 274 ? -0.909 11.153 -4.657 1.00 83.88 274 ASP A N 1
ATOM 2228 C CA . ASP A 1 274 ? -0.777 10.569 -3.315 1.00 83.88 274 ASP A CA 1
ATOM 2229 C C . ASP A 1 274 ? -1.566 9.263 -3.195 1.00 83.88 274 ASP A C 1
ATOM 2231 O O . ASP A 1 274 ? -1.032 8.271 -2.705 1.00 83.88 274 ASP A O 1
ATOM 2235 N N . MET A 1 275 ? -2.780 9.195 -3.759 1.00 87.19 275 MET A N 1
ATOM 2236 C CA . MET A 1 275 ? -3.556 7.950 -3.799 1.00 87.19 275 MET A CA 1
ATOM 2237 C C . MET A 1 275 ? -2.865 6.864 -4.612 1.00 87.19 275 MET A C 1
ATOM 2239 O O . MET A 1 275 ? -2.810 5.716 -4.185 1.00 87.19 275 MET A O 1
ATOM 2243 N N . MET A 1 276 ? -2.295 7.213 -5.769 1.00 85.88 276 MET A N 1
ATOM 2244 C CA . MET A 1 276 ? -1.522 6.249 -6.562 1.00 85.88 276 MET A CA 1
ATOM 2245 C C . MET A 1 276 ? -0.341 5.700 -5.758 1.00 85.88 276 MET A C 1
ATOM 2247 O O . MET A 1 276 ? -0.063 4.502 -5.796 1.00 85.88 276 MET A O 1
ATOM 2251 N N . THR A 1 277 ? 0.338 6.576 -5.015 1.00 86.31 277 THR A N 1
ATOM 2252 C CA . THR A 1 277 ? 1.471 6.213 -4.160 1.00 86.31 277 THR A CA 1
ATOM 2253 C C . THR A 1 277 ? 1.028 5.320 -3.004 1.00 86.31 277 THR A C 1
ATOM 2255 O O . THR A 1 277 ? 1.697 4.328 -2.716 1.00 86.31 277 THR A O 1
ATOM 2258 N N . LEU A 1 278 ? -0.110 5.621 -2.377 1.00 89.62 278 LEU A N 1
ATOM 2259 C CA . LEU A 1 278 ? -0.672 4.817 -1.299 1.00 89.62 278 LEU A CA 1
ATOM 2260 C C . LEU A 1 278 ? -1.091 3.427 -1.792 1.00 89.62 278 LEU A C 1
ATOM 2262 O O . LEU A 1 278 ? -0.621 2.436 -1.238 1.00 89.62 278 LEU A O 1
ATOM 2266 N N . CYS A 1 279 ? -1.860 3.333 -2.885 1.00 91.06 279 CYS A N 1
ATOM 2267 C CA . CYS A 1 279 ? -2.210 2.047 -3.496 1.00 91.06 279 CYS A CA 1
ATOM 2268 C C . CYS A 1 279 ? -0.962 1.233 -3.846 1.00 91.06 279 CYS A C 1
ATOM 2270 O O . CYS A 1 279 ? -0.933 0.016 -3.665 1.00 91.06 279 CYS A O 1
ATOM 2272 N N . TRP A 1 280 ? 0.094 1.891 -4.331 1.00 88.00 280 TRP A N 1
ATOM 2273 C CA . TRP A 1 280 ? 1.347 1.212 -4.628 1.00 88.00 280 TRP A CA 1
ATOM 2274 C C . TRP A 1 280 ? 2.038 0.666 -3.378 1.00 88.00 280 TRP A C 1
ATOM 2276 O O . TRP A 1 280 ? 2.473 -0.486 -3.379 1.00 88.00 280 TRP A O 1
ATOM 2286 N N . LYS A 1 281 ? 2.124 1.464 -2.307 1.00 88.94 281 LYS A N 1
ATOM 2287 C CA . LYS A 1 281 ? 2.656 1.016 -1.013 1.00 88.94 281 LYS A CA 1
ATOM 2288 C C . LYS A 1 281 ? 1.857 -0.173 -0.475 1.00 88.94 281 LYS A C 1
ATOM 2290 O O . LYS A 1 281 ? 2.463 -1.147 -0.035 1.00 88.94 281 LYS A O 1
ATOM 2295 N N . SER A 1 282 ? 0.529 -0.150 -0.602 1.00 91.88 282 SER A N 1
ATOM 2296 C CA . SER A 1 282 ? -0.341 -1.278 -0.251 1.00 91.88 282 SER A CA 1
ATOM 2297 C C . SER A 1 282 ? -0.057 -2.514 -1.110 1.00 91.88 282 SER A C 1
ATOM 2299 O O . SER A 1 282 ? 0.126 -3.597 -0.566 1.00 91.88 282 SER A O 1
ATOM 2301 N N . CYS A 1 283 ? 0.084 -2.376 -2.433 1.00 90.31 283 CYS A N 1
ATOM 2302 C CA . CYS A 1 283 ? 0.466 -3.497 -3.301 1.00 90.31 283 CYS A CA 1
ATOM 2303 C C . CYS A 1 283 ? 1.832 -4.081 -2.906 1.00 90.31 283 CYS A C 1
ATOM 2305 O O . CYS A 1 283 ? 1.992 -5.295 -2.818 1.00 90.31 283 CYS A O 1
ATOM 2307 N N . ALA A 1 284 ? 2.817 -3.220 -2.635 1.00 87.31 284 ALA A N 1
ATOM 2308 C CA . ALA A 1 284 ? 4.144 -3.634 -2.196 1.00 87.31 284 ALA A CA 1
ATOM 2309 C C . ALA A 1 284 ? 4.107 -4.372 -0.850 1.00 87.31 284 ALA A C 1
ATOM 2311 O O . ALA A 1 284 ? 4.859 -5.326 -0.663 1.00 87.31 284 ALA A O 1
ATOM 2312 N N . PHE A 1 285 ? 3.237 -3.953 0.069 1.00 88.75 285 PHE A N 1
ATOM 2313 C CA . PHE A 1 285 ? 2.998 -4.638 1.335 1.00 88.75 285 PHE A CA 1
ATOM 2314 C C . PHE A 1 285 ? 2.428 -6.052 1.125 1.00 88.75 285 PHE A C 1
ATOM 2316 O O . PHE A 1 285 ? 3.016 -7.016 1.614 1.00 88.75 285 PHE A O 1
ATOM 2323 N N . LEU A 1 286 ? 1.368 -6.197 0.319 1.00 90.31 286 LEU A N 1
ATOM 2324 C CA . LEU A 1 286 ? 0.778 -7.503 -0.024 1.00 90.31 286 LEU A CA 1
ATOM 2325 C C . LEU A 1 286 ? 1.800 -8.434 -0.686 1.00 90.31 286 LEU A C 1
ATOM 2327 O O . LEU A 1 286 ? 1.940 -9.600 -0.326 1.00 90.31 286 LEU A O 1
ATOM 2331 N N . LEU A 1 287 ? 2.569 -7.892 -1.628 1.00 86.69 287 LEU A N 1
ATOM 2332 C CA . LEU A 1 287 ? 3.603 -8.630 -2.335 1.00 86.69 287 LEU A CA 1
ATOM 2333 C C . LEU A 1 287 ? 4.709 -9.114 -1.389 1.00 86.69 287 LEU A C 1
ATOM 2335 O O . LEU A 1 287 ? 5.139 -10.263 -1.479 1.00 86.69 287 LEU A O 1
ATOM 2339 N N . LYS A 1 288 ? 5.149 -8.260 -0.454 1.00 84.31 288 LYS A N 1
ATOM 2340 C CA . LYS A 1 288 ? 6.106 -8.647 0.591 1.00 84.31 288 LYS A CA 1
ATOM 2341 C C . LYS A 1 288 ? 5.557 -9.768 1.465 1.00 84.31 288 LYS A C 1
ATOM 2343 O O . LYS A 1 288 ? 6.331 -10.652 1.813 1.00 84.31 288 LYS A O 1
ATOM 2348 N N . ALA A 1 289 ? 4.268 -9.752 1.806 1.00 86.56 289 ALA A N 1
ATOM 2349 C CA . ALA A 1 289 ? 3.653 -10.812 2.601 1.00 86.56 289 ALA A CA 1
ATOM 2350 C C . ALA A 1 289 ? 3.707 -12.172 1.882 1.00 86.56 289 ALA A C 1
ATOM 2352 O O . ALA A 1 289 ? 4.251 -13.123 2.444 1.00 86.56 289 ALA A O 1
ATOM 2353 N N . ILE A 1 290 ? 3.264 -12.240 0.615 1.00 85.31 290 ILE A N 1
ATOM 2354 C CA . ILE A 1 290 ? 3.335 -13.467 -0.209 1.00 85.31 290 ILE A CA 1
ATOM 2355 C C . ILE A 1 290 ? 4.783 -13.970 -0.290 1.00 85.31 290 ILE A C 1
ATOM 2357 O O . ILE A 1 290 ? 5.069 -15.134 -0.021 1.00 85.31 290 ILE A O 1
ATOM 2361 N N . VAL A 1 291 ? 5.724 -13.083 -0.626 1.00 81.50 291 VAL A N 1
ATOM 2362 C CA . VAL A 1 291 ? 7.139 -13.450 -0.781 1.00 81.50 291 VAL A CA 1
ATOM 2363 C C . VAL A 1 291 ? 7.745 -13.943 0.534 1.00 81.50 291 VAL A C 1
ATOM 2365 O O . VAL A 1 291 ? 8.505 -14.905 0.531 1.00 81.50 291 VAL A O 1
ATOM 2368 N N . ARG A 1 292 ? 7.424 -13.314 1.669 1.00 79.94 292 ARG A N 1
ATOM 2369 C CA . ARG A 1 292 ? 7.941 -13.715 2.988 1.00 79.94 292 ARG A CA 1
ATOM 2370 C C . ARG A 1 292 ? 7.446 -15.089 3.416 1.00 79.94 292 ARG A C 1
ATOM 2372 O O . ARG A 1 292 ? 8.259 -15.863 3.912 1.00 79.94 292 ARG A O 1
ATOM 2379 N N . ARG A 1 293 ? 6.156 -15.381 3.222 1.00 80.62 293 ARG A N 1
ATOM 2380 C CA . ARG A 1 293 ? 5.564 -16.689 3.537 1.00 80.62 293 ARG A CA 1
ATOM 2381 C C . ARG A 1 293 ? 6.311 -17.809 2.812 1.00 80.62 293 ARG A C 1
ATOM 2383 O O . ARG A 1 293 ? 6.864 -18.692 3.454 1.00 80.62 293 ARG A O 1
ATOM 2390 N N . HIS A 1 294 ? 6.434 -17.689 1.493 1.00 77.75 294 HIS A N 1
ATOM 2391 C CA . HIS A 1 294 ? 7.018 -18.740 0.652 1.00 77.75 294 HIS A CA 1
ATOM 2392 C C . HIS A 1 294 ? 8.559 -18.790 0.692 1.00 77.75 294 HIS A C 1
ATOM 2394 O O . HIS A 1 294 ? 9.150 -19.841 0.456 1.00 77.75 294 HIS A O 1
ATOM 2400 N N . ASN A 1 295 ? 9.243 -17.695 1.053 1.00 72.00 295 ASN A N 1
ATOM 2401 C CA . ASN A 1 295 ? 10.697 -17.716 1.272 1.00 72.00 295 ASN A CA 1
ATOM 2402 C C . ASN A 1 295 ? 11.106 -18.382 2.594 1.00 72.00 295 ASN A C 1
ATOM 2404 O O . ASN A 1 295 ? 12.209 -18.910 2.665 1.00 72.00 295 ASN A O 1
ATOM 2408 N N . LYS A 1 296 ? 10.265 -18.357 3.640 1.00 60.69 296 LYS A N 1
ATOM 2409 C CA . LYS A 1 296 ? 10.560 -19.059 4.905 1.00 60.69 296 LYS A CA 1
ATOM 2410 C C . LYS A 1 296 ? 10.540 -20.582 4.744 1.00 60.69 296 LYS A C 1
ATOM 2412 O O . LYS A 1 296 ? 11.284 -21.267 5.434 1.00 60.69 296 LYS A O 1
ATOM 2417 N N . GLU A 1 297 ? 9.722 -21.093 3.827 1.00 50.62 297 GLU A N 1
ATOM 2418 C CA . GLU A 1 297 ? 9.611 -22.528 3.527 1.00 50.62 297 GLU A CA 1
ATOM 2419 C C . GLU A 1 297 ? 10.776 -23.045 2.659 1.00 50.62 297 GLU A C 1
ATOM 2421 O O . GLU A 1 297 ? 11.058 -24.240 2.635 1.00 50.62 297 GLU A O 1
ATOM 2426 N N . SER A 1 298 ? 11.495 -22.145 1.979 1.00 49.38 298 SER A N 1
ATOM 2427 C CA . SER A 1 298 ? 12.581 -22.474 1.052 1.00 49.38 298 SER A CA 1
ATOM 2428 C C . SER A 1 298 ? 13.942 -22.301 1.738 1.00 49.38 298 SER A C 1
ATOM 2430 O O . SER A 1 298 ? 14.522 -21.218 1.717 1.00 49.38 298 SER A O 1
ATOM 2432 N N . SER A 1 299 ? 14.473 -23.357 2.360 1.00 45.66 299 SER A N 1
ATOM 2433 C CA . SER A 1 299 ? 15.808 -23.338 2.994 1.00 45.66 299 SER A CA 1
ATOM 2434 C C . SER A 1 299 ? 16.967 -23.222 1.993 1.00 45.66 299 SER A C 1
ATOM 2436 O O . SER A 1 299 ? 18.101 -22.958 2.391 1.00 45.66 299 SER A O 1
ATOM 2438 N N . ASP A 1 300 ? 16.695 -23.393 0.698 1.00 39.03 300 ASP A N 1
ATOM 2439 C CA . ASP A 1 300 ? 17.698 -23.305 -0.352 1.00 39.03 300 ASP A CA 1
ATOM 2440 C C . ASP A 1 300 ? 17.785 -21.895 -0.939 1.00 39.03 300 ASP A C 1
ATOM 2442 O O . ASP A 1 300 ? 16.848 -21.357 -1.529 1.00 39.03 300 ASP A O 1
ATOM 2446 N N . ALA A 1 301 ? 18.983 -21.321 -0.871 1.00 44.84 301 ALA A N 1
ATOM 2447 C CA . ALA A 1 301 ? 19.370 -20.082 -1.543 1.00 44.84 301 ALA A CA 1
ATOM 2448 C C . ALA A 1 301 ? 19.436 -20.216 -3.087 1.00 44.84 301 ALA A C 1
ATOM 2450 O O . ALA A 1 301 ? 20.166 -19.471 -3.757 1.00 44.84 301 ALA A O 1
ATOM 2451 N N . SER A 1 302 ? 18.703 -21.169 -3.673 1.00 42.31 302 SER A N 1
ATOM 2452 C CA . SER A 1 302 ? 18.521 -21.319 -5.112 1.00 42.31 302 SER A CA 1
ATOM 2453 C C . SER A 1 302 ? 17.551 -20.249 -5.615 1.00 42.31 302 SER A C 1
ATOM 2455 O O . SER A 1 302 ? 16.376 -20.213 -5.271 1.00 42.31 302 SER A O 1
ATOM 2457 N N . ARG A 1 303 ? 18.090 -19.352 -6.438 1.00 50.75 303 ARG A N 1
ATOM 2458 C CA . ARG A 1 303 ? 17.557 -18.051 -6.878 1.00 50.75 303 ARG A CA 1
ATOM 2459 C C . ARG A 1 303 ? 16.338 -18.112 -7.821 1.00 50.75 303 ARG A C 1
ATOM 2461 O O . ARG A 1 303 ? 16.086 -17.136 -8.529 1.00 50.75 303 ARG A O 1
ATOM 2468 N N . GLU A 1 304 ? 15.625 -19.231 -7.895 1.00 53.59 304 GLU A N 1
ATOM 2469 C CA . GLU A 1 304 ? 14.479 -19.400 -8.794 1.00 53.59 304 GLU A CA 1
ATOM 2470 C C . GLU A 1 304 ? 13.163 -19.301 -8.027 1.00 53.59 304 GLU A C 1
ATOM 2472 O O . GLU A 1 304 ? 12.926 -20.013 -7.056 1.00 53.59 304 GLU A O 1
ATOM 2477 N N . ILE A 1 305 ? 12.276 -18.418 -8.492 1.00 60.53 305 ILE A N 1
ATOM 2478 C CA . ILE A 1 305 ? 10.914 -18.323 -7.969 1.00 60.53 305 ILE A CA 1
ATOM 2479 C C . ILE A 1 305 ? 10.141 -19.511 -8.526 1.00 60.53 305 ILE A C 1
ATOM 2481 O O . ILE A 1 305 ? 9.575 -19.461 -9.619 1.00 60.53 305 ILE A O 1
ATOM 2485 N N . THR A 1 306 ? 10.135 -20.608 -7.784 1.00 61.31 306 THR A N 1
ATOM 2486 C CA . THR A 1 306 ? 9.382 -21.815 -8.140 1.00 61.31 306 THR A CA 1
ATOM 2487 C C . THR A 1 306 ? 7.900 -21.669 -7.791 1.00 61.31 306 THR A C 1
ATOM 2489 O O . THR A 1 306 ? 7.048 -22.208 -8.500 1.00 61.31 306 THR A O 1
ATOM 2492 N N . ASN A 1 307 ? 7.576 -20.858 -6.779 1.00 78.25 307 ASN A N 1
ATOM 2493 C CA . ASN A 1 307 ? 6.229 -20.719 -6.238 1.00 78.25 307 ASN A CA 1
ATOM 2494 C C . ASN A 1 307 ? 5.219 -20.083 -7.220 1.00 78.25 307 ASN A C 1
ATOM 2496 O O . ASN A 1 307 ? 5.424 -18.988 -7.755 1.00 78.25 307 ASN A O 1
ATOM 2500 N N . GLN A 1 308 ? 4.081 -20.757 -7.416 1.00 82.38 308 GLN A N 1
ATOM 2501 C CA . GLN A 1 308 ? 3.024 -20.341 -8.341 1.00 82.38 308 GLN A CA 1
ATOM 2502 C C . GLN A 1 308 ? 2.317 -19.042 -7.916 1.00 82.38 308 GLN A C 1
ATOM 2504 O O . GLN A 1 308 ? 1.934 -18.256 -8.783 1.00 82.38 308 GLN A O 1
ATOM 2509 N N . HIS A 1 309 ? 2.156 -18.777 -6.617 1.00 82.69 309 HIS A N 1
ATOM 2510 C CA . HIS A 1 309 ? 1.490 -17.566 -6.127 1.00 82.69 309 HIS A CA 1
ATOM 2511 C C . HIS A 1 309 ? 2.344 -16.323 -6.358 1.00 82.69 309 HIS A C 1
ATOM 2513 O O . HIS A 1 309 ? 1.830 -15.306 -6.823 1.00 82.69 309 HIS A O 1
ATOM 2519 N N . ILE A 1 310 ? 3.662 -16.421 -6.154 1.00 81.12 310 ILE A N 1
ATOM 2520 C CA . ILE A 1 310 ? 4.581 -15.330 -6.500 1.00 81.12 310 ILE A CA 1
ATOM 2521 C C . ILE A 1 310 ? 4.538 -15.059 -8.015 1.00 81.12 310 ILE A C 1
ATOM 2523 O O . ILE A 1 310 ? 4.454 -13.901 -8.423 1.00 81.12 310 ILE A O 1
ATOM 2527 N N . LYS A 1 311 ? 4.507 -16.103 -8.859 1.00 81.88 311 LYS A N 1
ATOM 2528 C CA . LYS A 1 311 ? 4.338 -15.947 -10.318 1.00 81.88 311 LYS A CA 1
ATOM 2529 C C . LYS A 1 311 ? 3.023 -15.253 -10.680 1.00 81.88 311 LYS A C 1
ATOM 2531 O O . LYS A 1 311 ? 3.034 -14.329 -11.485 1.00 81.88 311 LYS A O 1
ATOM 2536 N N . LYS A 1 312 ? 1.901 -15.642 -10.064 1.00 85.75 312 LYS A N 1
ATOM 2537 C CA . LYS A 1 312 ? 0.602 -14.978 -10.273 1.00 85.75 312 LYS A CA 1
ATOM 2538 C C . LYS A 1 312 ? 0.653 -13.502 -9.872 1.00 85.75 312 LYS A C 1
ATOM 2540 O O . LYS A 1 312 ? 0.236 -12.656 -10.654 1.00 85.75 312 LYS A O 1
ATOM 2545 N N . ALA A 1 313 ? 1.237 -13.176 -8.717 1.00 85.31 313 ALA A N 1
ATOM 2546 C CA . ALA A 1 313 ? 1.403 -11.788 -8.289 1.00 85.31 313 ALA A CA 1
ATOM 2547 C C . ALA A 1 313 ? 2.226 -10.975 -9.304 1.00 85.31 313 ALA A C 1
ATOM 2549 O O . ALA A 1 313 ? 1.866 -9.849 -9.637 1.00 85.31 313 ALA A O 1
ATOM 2550 N N . ILE A 1 314 ? 3.298 -11.557 -9.847 1.00 82.31 314 ILE A N 1
ATOM 2551 C CA . ILE A 1 314 ? 4.129 -10.936 -10.888 1.00 82.31 314 ILE A CA 1
ATOM 2552 C C . ILE A 1 314 ? 3.318 -10.641 -12.154 1.00 82.31 314 ILE A C 1
ATOM 2554 O O . ILE A 1 314 ? 3.372 -9.515 -12.648 1.00 82.31 314 ILE A O 1
ATOM 2558 N N . VAL A 1 315 ? 2.515 -11.600 -12.625 1.00 85.19 315 VAL A N 1
ATOM 2559 C CA . VAL A 1 315 ? 1.638 -11.425 -13.798 1.00 85.19 315 VAL A CA 1
ATOM 2560 C C . VAL A 1 315 ? 0.673 -10.252 -13.602 1.00 85.19 315 VAL A C 1
ATOM 2562 O O . VAL A 1 315 ? 0.443 -9.478 -14.533 1.00 85.19 315 VAL A O 1
ATOM 2565 N N . VAL A 1 316 ? 0.157 -10.051 -12.386 1.00 86.25 316 VAL A N 1
ATOM 2566 C CA . VAL A 1 316 ? -0.705 -8.903 -12.064 1.00 86.25 316 VAL A CA 1
ATOM 2567 C C . VAL A 1 316 ? 0.047 -7.578 -12.293 1.00 86.25 316 VAL A C 1
ATOM 2569 O O . VAL A 1 316 ? -0.452 -6.709 -13.013 1.00 86.25 316 VAL A O 1
ATOM 2572 N N . TYR A 1 317 ? 1.289 -7.444 -11.811 1.00 86.06 317 TYR A N 1
ATOM 2573 C CA . TYR A 1 317 ? 2.131 -6.266 -12.091 1.00 86.06 317 TYR A CA 1
ATOM 2574 C C . TYR A 1 317 ? 2.473 -6.097 -13.581 1.00 86.06 317 TYR A C 1
ATOM 2576 O O . TYR A 1 317 ? 2.416 -4.973 -14.090 1.00 86.06 317 TYR A O 1
ATOM 2584 N N . GLU A 1 318 ? 2.809 -7.181 -14.286 1.00 85.12 318 GLU A N 1
ATOM 2585 C CA . GLU A 1 318 ? 3.102 -7.151 -15.726 1.00 85.12 318 GLU A CA 1
ATOM 2586 C C . GLU A 1 318 ? 1.889 -6.679 -16.537 1.00 85.12 318 GLU A C 1
ATOM 2588 O O . GLU A 1 318 ? 2.020 -5.815 -17.407 1.00 85.12 318 GLU A O 1
ATOM 2593 N N . SER A 1 319 ? 0.689 -7.159 -16.199 1.00 85.94 319 SER A N 1
ATOM 2594 C CA . SER A 1 319 ? -0.556 -6.740 -16.851 1.00 85.94 319 SER A CA 1
ATOM 2595 C C . SER A 1 319 ? -0.819 -5.237 -16.681 1.00 85.94 319 SER A C 1
ATOM 2597 O O . SER A 1 319 ? -1.171 -4.540 -17.640 1.00 85.94 319 SER A O 1
ATOM 2599 N N . THR A 1 320 ? -0.563 -4.698 -15.484 1.00 85.12 320 THR A N 1
ATOM 2600 C CA . THR A 1 320 ? -0.718 -3.269 -15.189 1.00 85.12 320 THR A CA 1
ATOM 2601 C C . THR A 1 320 ? 0.295 -2.422 -15.958 1.00 85.12 320 THR A C 1
ATOM 2603 O O . THR A 1 320 ? -0.069 -1.381 -16.511 1.00 85.12 320 THR A O 1
ATOM 2606 N N . TYR A 1 321 ? 1.543 -2.876 -16.069 1.00 85.62 321 TYR A N 1
ATOM 2607 C CA . TYR A 1 321 ? 2.567 -2.186 -16.852 1.00 85.62 321 TYR A CA 1
ATOM 2608 C C . TYR A 1 321 ? 2.271 -2.207 -18.354 1.00 85.62 321 TYR A C 1
ATOM 2610 O O . TYR A 1 321 ? 2.326 -1.168 -19.014 1.00 85.62 321 TYR A O 1
ATOM 2618 N N . LYS A 1 322 ? 1.852 -3.355 -18.893 1.00 84.44 322 LYS A N 1
ATOM 2619 C CA . LYS A 1 322 ? 1.426 -3.491 -20.293 1.00 84.44 322 LYS A CA 1
ATOM 2620 C C . LYS A 1 322 ? 0.245 -2.572 -20.618 1.00 84.44 322 LYS A C 1
ATOM 2622 O O . LYS A 1 322 ? 0.217 -1.920 -21.669 1.00 84.44 322 LYS A O 1
ATOM 2627 N N . SER A 1 323 ? -0.704 -2.442 -19.689 1.00 83.31 323 SER A N 1
ATOM 2628 C CA . SER A 1 323 ? -1.788 -1.460 -19.791 1.00 83.31 323 SER A CA 1
ATOM 2629 C C . SER A 1 323 ? -1.257 -0.021 -19.792 1.00 83.31 323 SER A C 1
ATOM 2631 O O . SER A 1 323 ? -1.720 0.793 -20.591 1.00 83.31 323 SER A O 1
ATOM 2633 N N . TRP A 1 324 ? -0.271 0.314 -18.954 1.00 86.12 324 TRP A N 1
ATOM 2634 C CA . TRP A 1 324 ? 0.359 1.641 -18.964 1.00 86.12 324 TRP A CA 1
ATOM 2635 C C . TRP A 1 324 ? 1.070 1.946 -20.284 1.00 86.12 324 TRP A C 1
ATOM 2637 O O . TRP A 1 324 ? 0.998 3.072 -20.780 1.00 86.12 324 TRP A O 1
ATOM 2647 N N . CYS A 1 325 ? 1.715 0.963 -20.904 1.00 79.62 325 CYS A N 1
ATOM 2648 C CA . CYS A 1 325 ? 2.371 1.153 -22.191 1.00 79.62 325 CYS A CA 1
ATOM 2649 C C . CYS A 1 325 ? 1.390 1.526 -23.303 1.00 79.62 325 CYS A C 1
ATOM 2651 O O . CYS A 1 325 ? 1.581 2.521 -24.012 1.00 79.62 325 CYS A O 1
ATOM 2653 N N . THR A 1 326 ? 0.297 0.773 -23.400 1.00 77.75 326 THR A N 1
ATOM 2654 C CA . THR A 1 326 ? -0.700 0.892 -24.472 1.00 77.75 326 THR A CA 1
ATOM 2655 C C . THR A 1 326 ? -1.698 2.031 -24.241 1.00 77.75 326 THR A C 1
ATOM 2657 O O . THR A 1 326 ? -2.083 2.729 -25.183 1.00 77.75 326 THR A O 1
ATOM 2660 N N . LYS A 1 327 ? -2.092 2.307 -22.994 1.00 73.31 327 LYS A N 1
ATOM 2661 C CA . LYS A 1 327 ? -3.101 3.327 -22.653 1.00 73.31 327 LYS A CA 1
ATOM 2662 C C . LYS A 1 327 ? -2.461 4.644 -22.205 1.00 73.31 327 LYS A C 1
ATOM 2664 O O . LYS A 1 327 ? -1.279 4.716 -21.887 1.00 73.31 327 LYS A O 1
ATOM 2669 N N . SER A 1 328 ? -3.224 5.737 -22.228 1.00 62.22 328 SER A N 1
ATOM 2670 C CA . SER A 1 328 ? -2.810 7.018 -21.625 1.00 62.22 328 SER A CA 1
ATOM 2671 C C . SER A 1 328 ? -3.190 7.043 -20.140 1.00 62.22 328 SER A C 1
ATOM 2673 O O . SER A 1 328 ? -3.933 7.911 -19.699 1.00 62.22 328 SER A O 1
ATOM 2675 N N . SER A 1 329 ? -2.783 6.024 -19.380 1.00 63.31 329 SER A N 1
ATOM 2676 C CA . SER A 1 329 ? -3.169 5.902 -17.971 1.00 63.31 329 SER A CA 1
ATOM 2677 C C . SER A 1 329 ? -2.438 6.929 -17.109 1.00 63.31 329 SER A C 1
ATOM 2679 O O . SER A 1 329 ? -1.235 7.120 -17.293 1.00 63.31 329 SER A O 1
ATOM 2681 N N . ALA A 1 330 ? -3.124 7.476 -16.105 1.00 65.88 330 ALA A N 1
ATOM 2682 C CA . ALA A 1 330 ? -2.556 8.370 -15.093 1.00 65.88 330 ALA A CA 1
ATOM 2683 C C . ALA A 1 330 ? -1.597 7.670 -14.103 1.00 65.88 330 ALA A C 1
ATOM 2685 O O . ALA A 1 330 ? -1.105 8.305 -13.181 1.00 65.88 330 ALA A O 1
ATOM 2686 N N . LEU A 1 331 ? -1.318 6.374 -14.289 1.00 75.75 331 LEU A N 1
ATOM 2687 C CA . LEU A 1 331 ? -0.492 5.562 -13.399 1.00 75.75 331 LEU A CA 1
ATOM 2688 C C . LEU A 1 331 ? 0.886 6.200 -13.144 1.00 75.75 331 LEU A C 1
ATOM 2690 O O . LEU A 1 331 ? 1.637 6.489 -14.082 1.00 75.75 331 LEU A O 1
ATOM 2694 N N . ASN A 1 332 ? 1.255 6.332 -11.868 1.00 76.19 332 ASN A N 1
ATOM 2695 C CA . ASN A 1 332 ? 2.594 6.752 -11.469 1.00 76.19 332 ASN A CA 1
ATOM 2696 C C . ASN A 1 332 ? 3.609 5.617 -11.692 1.00 76.19 332 ASN A C 1
ATOM 2698 O O . ASN A 1 332 ? 3.915 4.828 -10.801 1.00 76.19 332 ASN A O 1
ATOM 2702 N N . ILE A 1 333 ? 4.147 5.533 -12.907 1.00 80.12 333 ILE A N 1
ATOM 2703 C CA . ILE A 1 333 ? 5.070 4.465 -13.314 1.00 80.12 333 ILE A CA 1
ATOM 2704 C C . ILE A 1 333 ? 6.379 4.444 -12.510 1.00 80.12 333 ILE A C 1
ATOM 2706 O O . ILE A 1 333 ? 7.004 3.393 -12.383 1.00 80.12 333 ILE A O 1
ATOM 2710 N N . LYS A 1 334 ? 6.786 5.574 -11.908 1.00 78.94 334 LYS A N 1
ATOM 2711 C CA . LYS A 1 334 ? 8.006 5.644 -11.086 1.00 78.94 334 LYS A CA 1
ATOM 2712 C C . LYS A 1 334 ? 7.940 4.700 -9.892 1.00 78.94 334 LYS A C 1
ATOM 2714 O O . LYS A 1 334 ? 8.974 4.226 -9.439 1.00 78.94 334 LYS A O 1
ATOM 2719 N N . CYS A 1 335 ? 6.747 4.367 -9.418 1.00 77.94 335 CYS A N 1
ATOM 2720 C CA . CYS A 1 335 ? 6.544 3.400 -8.353 1.00 77.94 335 CYS A CA 1
ATOM 2721 C C . CYS A 1 335 ? 7.146 2.016 -8.677 1.00 77.94 335 CYS A C 1
ATOM 2723 O O . CYS A 1 335 ? 7.727 1.381 -7.794 1.00 77.94 335 CYS A O 1
ATOM 2725 N N . PHE A 1 336 ? 7.150 1.596 -9.950 1.00 81.19 336 PHE A N 1
ATOM 2726 C CA . PHE A 1 336 ? 7.766 0.331 -10.383 1.00 81.19 336 PHE A CA 1
ATOM 2727 C C . PHE A 1 336 ? 9.277 0.279 -10.132 1.00 81.19 336 PHE A C 1
ATOM 2729 O O . PHE A 1 336 ? 9.827 -0.805 -9.956 1.00 81.19 336 PHE A O 1
ATOM 2736 N N . SER A 1 337 ? 9.949 1.430 -10.023 1.00 78.00 337 SER A N 1
ATOM 2737 C CA . SER A 1 337 ? 11.374 1.484 -9.667 1.00 78.00 337 SER A CA 1
ATOM 2738 C C . SER A 1 337 ? 11.672 0.976 -8.248 1.00 78.00 337 SER A C 1
ATOM 2740 O O . SER A 1 337 ? 12.797 0.574 -7.965 1.00 78.00 337 SER A O 1
ATOM 2742 N N . GLN A 1 338 ? 10.676 0.944 -7.356 1.00 76.19 338 GLN A N 1
ATOM 2743 C CA . GLN A 1 338 ? 10.822 0.452 -5.980 1.00 76.19 338 GLN A CA 1
ATOM 2744 C C . GLN A 1 338 ? 10.585 -1.060 -5.861 1.00 76.19 338 GLN A C 1
ATOM 2746 O O . GLN A 1 338 ? 10.956 -1.668 -4.859 1.00 76.19 338 GLN A O 1
ATOM 2751 N N . LEU A 1 339 ? 9.982 -1.681 -6.879 1.00 77.81 339 LEU A N 1
ATOM 2752 C CA . LEU A 1 339 ? 9.659 -3.109 -6.898 1.00 77.81 339 LEU A CA 1
ATOM 2753 C C . LEU A 1 339 ? 10.875 -4.020 -6.621 1.00 77.81 339 LEU A C 1
ATOM 2755 O O . LEU A 1 339 ? 10.740 -4.929 -5.800 1.00 77.81 339 LEU A O 1
ATOM 2759 N N . PRO A 1 340 ? 12.075 -3.756 -7.182 1.00 74.31 340 PRO A N 1
ATOM 2760 C CA . PRO A 1 340 ? 13.262 -4.578 -6.932 1.00 74.31 340 PRO A CA 1
ATOM 2761 C C . PRO A 1 340 ? 13.735 -4.544 -5.475 1.00 74.31 340 PRO A C 1
ATOM 2763 O O . PRO A 1 340 ? 14.277 -5.525 -4.982 1.00 74.31 340 PRO A O 1
ATOM 2766 N N . ALA A 1 341 ? 13.517 -3.434 -4.761 1.00 72.19 341 ALA A N 1
ATOM 2767 C CA . ALA A 1 341 ? 13.852 -3.347 -3.339 1.00 72.19 341 ALA A CA 1
ATOM 2768 C C . ALA A 1 341 ? 12.917 -4.212 -2.475 1.00 72.19 341 ALA A C 1
ATOM 2770 O O . ALA A 1 341 ? 13.312 -4.691 -1.416 1.00 72.19 341 ALA A O 1
ATOM 2771 N N . ASN A 1 342 ? 11.683 -4.425 -2.938 1.00 70.81 342 ASN A N 1
ATOM 2772 C CA . ASN A 1 342 ? 10.676 -5.219 -2.238 1.00 70.81 342 ASN A CA 1
ATOM 2773 C C . ASN A 1 342 ? 10.786 -6.715 -2.557 1.00 70.81 342 ASN A C 1
ATOM 2775 O O . ASN A 1 342 ? 10.400 -7.534 -1.726 1.00 70.81 342 ASN A O 1
ATOM 2779 N N . ILE A 1 343 ? 11.337 -7.066 -3.724 1.00 68.69 343 ILE A N 1
ATOM 2780 C CA . ILE A 1 343 ? 11.686 -8.442 -4.074 1.00 68.69 343 ILE A CA 1
ATOM 2781 C C . ILE A 1 343 ? 13.124 -8.502 -4.608 1.00 68.69 343 ILE A C 1
ATOM 2783 O O . ILE A 1 343 ? 13.338 -8.509 -5.822 1.00 68.69 343 ILE A O 1
ATOM 2787 N N . PRO A 1 344 ? 14.130 -8.606 -3.721 1.00 57.97 344 PRO A N 1
ATOM 2788 C CA . PRO A 1 344 ? 15.534 -8.643 -4.134 1.00 57.97 344 PRO A CA 1
ATOM 2789 C C . PRO A 1 344 ? 15.887 -9.888 -4.965 1.00 57.97 344 PRO A C 1
ATOM 2791 O O . PRO A 1 344 ? 16.889 -9.883 -5.676 1.00 57.97 344 PRO A O 1
ATOM 2794 N N . GLN A 1 345 ? 15.058 -10.939 -4.919 1.00 60.47 345 GLN A N 1
ATOM 2795 C CA . GLN A 1 345 ? 15.206 -12.133 -5.756 1.00 60.47 345 GLN A CA 1
ATOM 2796 C C . GLN A 1 345 ? 14.776 -11.925 -7.221 1.00 60.47 345 GLN A C 1
ATOM 2798 O O . GLN A 1 345 ? 14.933 -12.841 -8.026 1.00 60.47 345 GLN A O 1
ATOM 2803 N N . ILE A 1 346 ? 14.244 -10.754 -7.606 1.00 59.19 346 ILE A N 1
ATOM 2804 C CA . ILE A 1 346 ? 13.713 -10.562 -8.961 1.00 59.19 346 ILE A CA 1
ATOM 2805 C C . ILE A 1 346 ? 14.483 -9.542 -9.776 1.00 59.19 346 ILE A C 1
ATOM 2807 O O . ILE A 1 346 ? 14.403 -8.332 -9.567 1.00 59.19 346 ILE A O 1
ATOM 2811 N N . PRO A 1 347 ? 15.098 -10.070 -10.833 1.00 50.25 347 PRO A N 1
ATOM 2812 C CA . PRO A 1 347 ? 15.184 -9.334 -12.092 1.00 50.25 347 PRO A CA 1
ATOM 2813 C C . PRO A 1 347 ? 14.438 -9.990 -13.262 1.00 50.25 347 PRO A C 1
ATOM 2815 O O . PRO A 1 347 ? 14.023 -9.294 -14.179 1.00 50.25 347 PRO A O 1
ATOM 2818 N N . TRP A 1 348 ? 14.276 -11.316 -13.264 1.00 56.91 348 TRP A N 1
ATOM 2819 C CA . TRP A 1 348 ? 14.066 -12.069 -14.517 1.00 56.91 348 TRP A CA 1
ATOM 2820 C C . TRP A 1 348 ? 12.640 -12.559 -14.760 1.00 56.91 348 TRP A C 1
ATOM 2822 O O . TRP A 1 348 ? 12.344 -13.042 -15.846 1.00 56.91 348 TRP A O 1
ATOM 2832 N N . HIS A 1 349 ? 11.760 -12.416 -13.771 1.00 57.50 349 HIS A N 1
ATOM 2833 C CA . HIS A 1 349 ? 10.355 -12.811 -13.891 1.00 57.50 349 HIS A CA 1
ATOM 2834 C C . HIS A 1 349 ? 9.462 -11.674 -14.398 1.00 57.50 349 HIS A C 1
ATOM 2836 O O . HIS A 1 349 ? 8.336 -11.924 -14.793 1.00 57.50 349 HIS A O 1
ATOM 2842 N N . PHE A 1 350 ? 9.970 -10.440 -14.411 1.00 64.69 350 PHE A N 1
ATOM 2843 C CA . PHE A 1 350 ? 9.279 -9.277 -14.957 1.00 64.69 350 PHE A CA 1
ATOM 2844 C C . PHE A 1 350 ? 9.680 -9.046 -16.417 1.00 64.69 350 PHE A C 1
ATOM 2846 O O . PHE A 1 350 ? 10.237 -8.004 -16.770 1.00 64.69 350 PHE A O 1
ATOM 2853 N N . SER A 1 351 ? 9.465 -10.055 -17.255 1.00 63.59 351 SER A N 1
ATOM 2854 C CA . SER A 1 351 ? 9.867 -10.041 -18.663 1.00 63.59 351 SER A CA 1
ATOM 2855 C C . SER A 1 351 ? 9.245 -8.880 -19.448 1.00 63.59 351 SER A C 1
ATOM 2857 O O . SER A 1 351 ? 9.923 -8.304 -20.301 1.00 63.59 351 SER A O 1
ATOM 2859 N N . GLU A 1 352 ? 8.007 -8.507 -19.102 1.00 67.75 352 GLU A N 1
ATOM 2860 C CA . GLU A 1 352 ? 7.261 -7.392 -19.699 1.00 67.75 352 GLU A CA 1
ATOM 2861 C C . GLU A 1 352 ? 7.616 -6.035 -19.064 1.00 67.75 352 GLU A C 1
ATOM 2863 O O . GLU A 1 352 ? 7.482 -5.005 -19.719 1.00 67.75 352 GLU A O 1
ATOM 2868 N N . LEU A 1 353 ? 8.094 -5.989 -17.808 1.00 74.62 353 LEU A N 1
ATOM 2869 C CA . LEU A 1 353 ? 8.548 -4.723 -17.200 1.00 74.62 353 LEU A CA 1
ATOM 2870 C C . LEU A 1 353 ? 9.956 -4.352 -17.664 1.00 74.62 353 LEU A C 1
ATOM 2872 O O . LEU A 1 353 ? 10.277 -3.178 -17.851 1.00 74.62 353 LEU A O 1
ATOM 2876 N N . PHE A 1 354 ? 10.829 -5.352 -17.784 1.00 79.75 354 PHE A N 1
ATOM 2877 C CA . PHE A 1 354 ? 12.231 -5.140 -18.090 1.00 79.75 354 PHE A CA 1
ATOM 2878 C C . PHE A 1 354 ? 12.429 -4.877 -19.583 1.00 79.75 354 PHE A C 1
ATOM 2880 O O . PHE A 1 354 ? 12.269 -5.772 -20.416 1.00 79.75 354 PHE A O 1
ATOM 2887 N N . LEU A 1 355 ? 12.829 -3.645 -19.908 1.00 80.31 355 LEU A N 1
ATOM 2888 C CA . LEU A 1 355 ? 12.892 -3.113 -21.271 1.00 80.31 355 LEU A CA 1
ATOM 2889 C C . LEU A 1 355 ? 11.546 -3.123 -22.018 1.00 80.31 355 LEU A C 1
ATOM 2891 O O . LEU A 1 355 ? 11.514 -2.949 -23.238 1.00 80.31 355 LEU A O 1
ATOM 2895 N N . GLY A 1 356 ? 10.432 -3.306 -21.311 1.00 82.75 356 GLY A N 1
ATOM 2896 C CA . GLY A 1 356 ? 9.114 -3.126 -21.900 1.00 82.75 356 GLY A CA 1
ATOM 2897 C C . GLY A 1 356 ? 8.941 -1.675 -22.325 1.00 82.75 356 GLY A C 1
ATOM 2898 O O . GLY A 1 356 ? 9.244 -0.761 -21.566 1.00 82.75 356 GLY A O 1
ATOM 2899 N N . CYS A 1 357 ? 8.453 -1.444 -23.544 1.00 83.94 357 CYS A N 1
ATOM 2900 C CA . CYS A 1 357 ? 8.057 -0.105 -24.006 1.00 83.94 357 CYS A CA 1
ATOM 2901 C C . CYS A 1 357 ? 9.223 0.895 -24.127 1.00 83.94 357 CYS A C 1
ATOM 2903 O O . CYS A 1 357 ? 9.018 2.110 -24.126 1.00 83.94 357 CYS A O 1
ATOM 2905 N N . THR A 1 358 ? 10.449 0.376 -24.273 1.00 86.75 358 THR A N 1
ATOM 2906 C CA . THR A 1 358 ? 11.653 1.163 -24.580 1.00 86.75 358 THR A CA 1
ATOM 2907 C C . THR A 1 358 ? 11.822 1.461 -26.069 1.00 86.75 358 THR A C 1
ATOM 2909 O O . THR A 1 358 ? 12.641 2.307 -26.421 1.00 86.75 358 THR A O 1
ATOM 2912 N N . ASP A 1 359 ? 11.099 0.760 -26.948 1.00 86.75 359 ASP A N 1
ATOM 2913 C CA . ASP A 1 359 ? 11.152 0.996 -28.392 1.00 86.75 359 ASP A CA 1
ATOM 2914 C C . ASP A 1 359 ? 10.435 2.315 -28.749 1.00 86.75 359 ASP A C 1
ATOM 2916 O O . ASP A 1 359 ? 9.213 2.416 -28.587 1.00 86.75 359 ASP A O 1
ATOM 2920 N N . PRO A 1 360 ? 11.156 3.334 -29.259 1.00 86.62 360 PRO A N 1
ATOM 2921 C CA . PRO A 1 360 ? 10.554 4.612 -29.624 1.00 86.62 360 PRO A CA 1
ATOM 2922 C C . PRO A 1 360 ? 9.508 4.521 -30.735 1.00 86.62 360 PRO A C 1
ATOM 2924 O O . PRO A 1 360 ? 8.672 5.417 -30.829 1.00 86.62 360 PRO A O 1
ATOM 2927 N N . LYS A 1 361 ? 9.543 3.470 -31.567 1.00 85.81 361 LYS A N 1
ATOM 2928 C CA . LYS A 1 361 ? 8.592 3.279 -32.673 1.00 85.81 361 LYS A CA 1
ATOM 2929 C C . LYS A 1 361 ? 7.194 2.910 -32.185 1.00 85.81 361 LYS A C 1
ATOM 2931 O O . LYS A 1 361 ? 6.208 3.250 -32.828 1.00 85.81 361 LYS A O 1
ATOM 2936 N N . THR A 1 362 ? 7.109 2.209 -31.057 1.00 84.44 362 THR A N 1
ATOM 2937 C CA . THR A 1 362 ? 5.845 1.718 -30.482 1.00 84.44 362 THR A CA 1
ATOM 2938 C C . THR A 1 362 ? 5.361 2.590 -29.322 1.00 84.44 362 THR A C 1
ATOM 2940 O O . THR A 1 362 ? 4.178 2.576 -28.972 1.00 84.44 362 THR A O 1
ATOM 2943 N N . ALA A 1 363 ? 6.253 3.377 -28.715 1.00 84.69 363 ALA A N 1
ATOM 2944 C CA . ALA A 1 363 ? 5.914 4.284 -27.631 1.00 84.69 363 ALA A CA 1
ATOM 2945 C C . ALA A 1 363 ? 5.137 5.521 -28.116 1.00 84.69 363 ALA A C 1
ATOM 2947 O O . ALA A 1 363 ? 5.415 6.103 -29.159 1.00 84.69 363 ALA A O 1
ATOM 2948 N N . LYS A 1 364 ? 4.185 5.989 -27.296 1.00 83.88 364 LYS A N 1
ATOM 2949 C CA . LYS A 1 364 ? 3.369 7.177 -27.621 1.00 83.88 364 LYS A CA 1
ATOM 2950 C C . LYS A 1 364 ? 4.145 8.493 -27.587 1.00 83.88 364 LYS A C 1
ATOM 2952 O O . LYS A 1 364 ? 3.751 9.445 -28.252 1.00 83.88 364 LYS A O 1
ATOM 2957 N N . ASN A 1 365 ? 5.152 8.590 -26.720 1.00 87.00 365 ASN A N 1
ATOM 2958 C CA . ASN A 1 365 ? 5.959 9.792 -26.545 1.00 87.00 365 ASN A CA 1
ATOM 2959 C C . ASN A 1 365 ? 7.324 9.464 -25.902 1.00 87.00 365 ASN A C 1
ATOM 2961 O O . ASN A 1 365 ? 7.454 8.429 -25.234 1.00 87.00 365 ASN A O 1
ATOM 2965 N N . PRO A 1 366 ? 8.317 10.367 -26.021 1.00 87.88 366 PRO A N 1
ATOM 2966 C CA . PRO A 1 366 ? 9.645 10.196 -25.428 1.00 87.88 366 PRO A CA 1
ATOM 2967 C C . PRO A 1 366 ? 9.632 9.997 -23.908 1.00 87.88 366 PRO A C 1
ATOM 2969 O O . PRO A 1 366 ? 10.449 9.248 -23.374 1.00 87.88 366 PRO A O 1
ATOM 2972 N N . LYS A 1 367 ? 8.683 10.622 -23.193 1.00 88.81 367 LYS A N 1
ATOM 2973 C CA . LYS A 1 367 ? 8.566 10.498 -21.729 1.00 88.81 367 LYS A CA 1
ATOM 2974 C C . LYS A 1 367 ? 8.246 9.065 -21.296 1.00 88.81 367 LYS A C 1
ATOM 2976 O O . LYS A 1 367 ? 8.735 8.628 -20.258 1.00 88.81 367 LYS A O 1
ATOM 2981 N N . LYS A 1 368 ? 7.461 8.313 -22.077 1.00 87.69 368 LYS A N 1
ATOM 2982 C CA . LYS A 1 368 ? 7.218 6.885 -21.816 1.00 87.69 368 LYS A CA 1
ATOM 2983 C C . LYS A 1 368 ? 8.490 6.060 -21.979 1.00 87.69 368 LYS A C 1
ATOM 2985 O O . LYS A 1 368 ? 8.801 5.278 -21.089 1.00 87.69 368 LYS A O 1
ATOM 2990 N N . VAL A 1 369 ? 9.243 6.287 -23.056 1.00 89.62 369 VAL A N 1
ATOM 2991 C CA . VAL A 1 369 ? 10.530 5.611 -23.290 1.00 89.62 369 VAL A CA 1
ATOM 2992 C C . VAL A 1 369 ? 11.500 5.902 -22.142 1.00 89.62 369 VAL A C 1
ATOM 2994 O O . VAL A 1 369 ? 12.066 4.977 -21.568 1.00 89.62 369 VAL A O 1
ATOM 2997 N N . MET A 1 370 ? 11.629 7.172 -21.744 1.00 91.06 370 MET A N 1
ATOM 2998 C CA . MET A 1 370 ? 12.431 7.595 -20.590 1.00 91.06 370 MET A CA 1
ATOM 2999 C C . MET A 1 370 ? 12.041 6.835 -19.315 1.00 91.06 370 MET A C 1
ATOM 3001 O O . MET A 1 370 ? 12.890 6.204 -18.692 1.00 91.06 370 MET A O 1
ATOM 3005 N N . ASN A 1 371 ? 10.753 6.840 -18.961 1.00 89.19 371 ASN A N 1
ATOM 3006 C CA . ASN A 1 371 ? 10.261 6.169 -17.760 1.00 89.19 371 ASN A CA 1
ATOM 3007 C C . ASN A 1 371 ? 10.483 4.644 -17.801 1.00 89.19 371 ASN A C 1
ATOM 3009 O O . ASN A 1 371 ? 10.793 4.044 -16.774 1.00 89.19 371 ASN A O 1
ATOM 3013 N N . ALA A 1 372 ? 10.349 4.010 -18.969 1.00 89.69 372 ALA A N 1
ATOM 3014 C CA . ALA A 1 372 ? 10.629 2.586 -19.144 1.00 89.69 372 ALA A CA 1
ATOM 3015 C C . ALA A 1 372 ? 12.108 2.250 -18.881 1.00 89.69 372 ALA A C 1
ATOM 3017 O O . ALA A 1 372 ? 12.420 1.263 -18.204 1.00 89.69 372 ALA A O 1
ATOM 3018 N N . TYR A 1 373 ? 13.021 3.106 -19.348 1.00 91.12 373 TYR A N 1
ATOM 3019 C CA . TYR A 1 373 ? 14.445 2.992 -19.040 1.00 91.12 373 TYR A CA 1
ATOM 3020 C C . TYR A 1 373 ? 14.755 3.264 -17.563 1.00 91.12 373 TYR A C 1
ATOM 3022 O O . TYR A 1 373 ? 15.578 2.549 -16.997 1.00 91.12 373 TYR A O 1
ATOM 3030 N N . ASP A 1 374 ? 14.079 4.213 -16.908 1.00 90.06 374 ASP A N 1
ATOM 3031 C CA . ASP A 1 374 ? 14.250 4.471 -15.468 1.00 90.06 374 ASP A CA 1
ATOM 3032 C C . ASP A 1 374 ? 13.809 3.268 -14.609 1.00 90.06 374 ASP A C 1
ATOM 3034 O O . ASP A 1 374 ? 14.502 2.881 -13.663 1.00 90.06 374 ASP A O 1
ATOM 3038 N N . VAL A 1 375 ? 12.691 2.621 -14.960 1.00 87.94 375 VAL A N 1
ATOM 3039 C CA . VAL A 1 375 ? 12.246 1.375 -14.306 1.00 87.94 375 VAL A CA 1
ATOM 3040 C C . VAL A 1 375 ? 13.258 0.252 -14.545 1.00 87.94 375 VAL A C 1
ATOM 3042 O O . VAL A 1 375 ? 13.689 -0.407 -13.597 1.00 87.94 375 VAL A O 1
ATOM 3045 N N . SER A 1 376 ? 13.708 0.078 -15.791 1.00 87.75 376 SER A N 1
ATOM 3046 C CA . SER A 1 376 ? 14.713 -0.932 -16.150 1.00 87.75 376 SER A CA 1
ATOM 3047 C C . SER A 1 376 ? 16.054 -0.691 -15.447 1.00 87.75 376 SER A C 1
ATOM 3049 O O . SER A 1 376 ? 16.714 -1.643 -15.032 1.00 87.75 376 SER A O 1
ATOM 3051 N N . PHE A 1 377 ? 16.445 0.571 -15.251 1.00 87.94 377 PHE A N 1
ATOM 3052 C CA . PHE A 1 377 ? 17.622 0.967 -14.477 1.00 87.94 377 PHE A CA 1
ATOM 3053 C C . PHE A 1 377 ? 17.517 0.516 -13.028 1.00 87.94 377 PHE A C 1
ATOM 3055 O O . PHE A 1 377 ? 18.456 -0.091 -12.510 1.00 87.94 377 PHE A O 1
ATOM 3062 N N . ALA A 1 378 ? 16.383 0.779 -12.380 1.00 86.31 378 ALA A N 1
ATOM 3063 C CA . ALA A 1 378 ? 16.176 0.397 -10.992 1.00 86.31 378 ALA A CA 1
ATOM 3064 C C . ALA A 1 378 ? 16.216 -1.128 -10.807 1.00 86.31 378 ALA A C 1
ATOM 3066 O O . ALA A 1 378 ? 16.893 -1.611 -9.896 1.00 86.31 378 ALA A O 1
ATOM 3067 N N . ILE A 1 379 ? 15.584 -1.876 -11.723 1.00 80.81 379 ILE A N 1
ATOM 3068 C CA . ILE A 1 379 ? 15.656 -3.344 -11.767 1.00 80.81 379 ILE A CA 1
ATOM 3069 C C . ILE A 1 379 ? 17.115 -3.788 -11.917 1.00 80.81 379 ILE A C 1
ATOM 3071 O O . ILE A 1 379 ? 17.631 -4.480 -11.042 1.00 80.81 379 ILE A O 1
ATOM 3075 N N . CYS A 1 380 ? 17.820 -3.326 -12.956 1.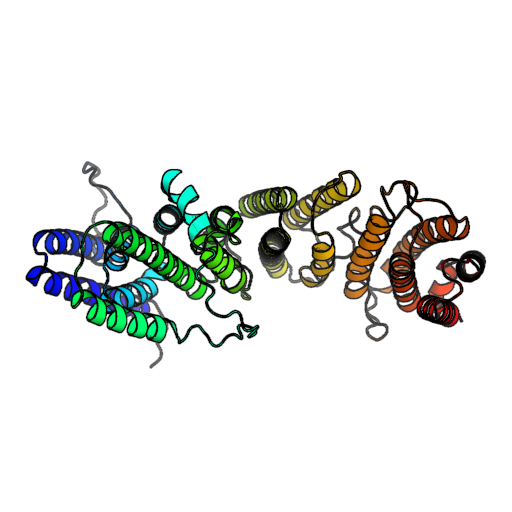00 79.81 380 CYS A N 1
ATOM 3076 C CA . CYS A 1 380 ? 19.223 -3.675 -13.211 1.00 79.81 380 CYS A CA 1
ATOM 3077 C C . CYS A 1 380 ? 20.153 -3.373 -12.028 1.00 79.81 380 CYS A C 1
ATOM 3079 O O . CYS A 1 380 ? 21.095 -4.124 -11.772 1.00 79.81 380 CYS A O 1
ATOM 3081 N N . ASN A 1 381 ? 19.926 -2.268 -11.317 1.00 81.44 381 ASN A N 1
ATOM 3082 C CA . ASN A 1 381 ? 20.819 -1.818 -10.254 1.00 81.44 381 ASN A CA 1
ATOM 3083 C C . ASN A 1 381 ? 20.809 -2.739 -9.024 1.00 81.44 381 ASN A C 1
ATOM 3085 O O . ASN A 1 381 ? 21.857 -2.902 -8.389 1.00 81.44 381 ASN A O 1
ATOM 3089 N N . VAL A 1 382 ? 19.649 -3.326 -8.711 1.00 76.62 382 VAL A N 1
ATOM 3090 C CA . VAL A 1 382 ? 19.472 -4.308 -7.626 1.00 76.62 382 VAL A CA 1
ATOM 3091 C C . VAL A 1 382 ? 19.824 -5.717 -8.106 1.00 76.62 382 VAL A C 1
ATOM 3093 O O . VAL A 1 382 ? 20.506 -6.458 -7.404 1.00 76.62 382 VAL A O 1
ATOM 3096 N N . ALA A 1 383 ? 19.411 -6.050 -9.328 1.00 69.62 383 ALA A N 1
ATOM 3097 C CA . ALA A 1 383 ? 19.590 -7.343 -9.972 1.00 69.62 383 ALA A CA 1
ATOM 3098 C C . ALA A 1 383 ? 21.038 -7.777 -10.173 1.00 69.62 383 ALA A C 1
ATOM 3100 O O . ALA A 1 383 ? 21.401 -8.934 -9.956 1.00 69.62 383 ALA A O 1
ATOM 3101 N N . LEU A 1 384 ? 21.853 -6.857 -10.686 1.00 68.12 384 LEU A N 1
ATOM 3102 C CA . LEU A 1 384 ? 23.223 -7.148 -11.056 1.00 68.12 384 LEU A CA 1
ATOM 3103 C C . LEU A 1 384 ? 24.110 -6.903 -9.831 1.00 68.12 384 LEU A C 1
ATOM 3105 O O . LEU A 1 384 ? 24.034 -5.825 -9.230 1.00 68.12 384 LEU A O 1
ATOM 3109 N N . PRO A 1 385 ? 24.987 -7.847 -9.448 1.00 61.53 385 PRO A N 1
ATOM 3110 C CA . PRO A 1 385 ? 25.903 -7.641 -8.334 1.00 61.53 385 PRO A CA 1
ATOM 3111 C C . PRO A 1 385 ? 26.842 -6.459 -8.609 1.00 61.53 385 PRO A C 1
ATOM 3113 O O . PRO A 1 385 ? 27.178 -6.134 -9.753 1.00 61.53 385 PRO A O 1
ATOM 3116 N N . LYS A 1 386 ? 27.252 -5.746 -7.553 1.00 66.25 386 LYS A N 1
ATOM 3117 C CA . LYS A 1 386 ? 28.347 -4.766 -7.662 1.00 66.25 386 LYS A CA 1
ATOM 3118 C C . LYS A 1 386 ? 29.637 -5.559 -7.902 1.00 66.25 386 LYS A C 1
ATOM 3120 O O . LYS A 1 386 ? 29.804 -6.605 -7.282 1.00 66.25 386 LYS A O 1
ATOM 3125 N N . LYS A 1 387 ? 30.551 -5.050 -8.742 1.00 54.62 387 LYS A N 1
ATOM 3126 C CA . LYS A 1 387 ? 31.808 -5.707 -9.185 1.00 54.62 387 LYS A CA 1
ATOM 3127 C C . LYS A 1 387 ? 32.652 -6.406 -8.092 1.00 54.62 387 LYS A C 1
ATOM 3129 O O . LYS A 1 387 ? 33.499 -7.205 -8.437 1.00 54.62 387 LYS A O 1
ATOM 3134 N N . LYS A 1 388 ? 32.434 -6.134 -6.798 1.00 47.34 388 LYS A N 1
ATOM 3135 C CA . LYS A 1 388 ? 33.168 -6.722 -5.660 1.00 47.34 388 LYS A CA 1
ATOM 3136 C C . LYS A 1 388 ? 32.605 -8.046 -5.103 1.00 47.34 388 LYS A C 1
ATOM 3138 O O . LYS A 1 388 ? 33.200 -8.591 -4.185 1.00 47.34 388 LYS A O 1
ATOM 3143 N N . ARG A 1 389 ? 31.463 -8.558 -5.582 1.00 46.12 389 ARG A N 1
ATOM 3144 C CA . ARG A 1 389 ? 30.902 -9.858 -5.146 1.00 46.12 389 ARG A CA 1
ATOM 3145 C C . ARG A 1 389 ? 30.836 -10.824 -6.327 1.00 46.12 389 ARG A C 1
ATOM 3147 O O . ARG A 1 389 ? 29.777 -11.025 -6.918 1.00 46.12 389 ARG A O 1
ATOM 3154 N N . GLU A 1 390 ? 31.977 -11.403 -6.675 1.00 44.84 390 GLU A N 1
ATOM 3155 C CA . GLU A 1 390 ? 32.074 -12.498 -7.642 1.00 44.84 390 GLU A CA 1
ATOM 3156 C C . GLU A 1 390 ? 31.513 -13.785 -7.019 1.00 44.84 390 GLU A C 1
ATOM 3158 O O . GLU A 1 390 ? 32.236 -14.637 -6.516 1.00 44.84 390 GLU A O 1
ATOM 3163 N N . SER A 1 391 ? 30.184 -13.931 -7.004 1.00 43.09 391 SER A N 1
ATOM 3164 C CA . SER A 1 391 ? 29.576 -15.247 -6.772 1.00 43.09 391 SER A CA 1
ATOM 3165 C C . SER A 1 391 ? 29.475 -15.982 -8.110 1.00 43.09 391 SER A C 1
ATOM 3167 O O . SER A 1 391 ? 28.943 -15.417 -9.071 1.00 43.09 391 SER A O 1
ATOM 3169 N N . LYS A 1 392 ? 29.911 -17.246 -8.149 1.00 44.75 392 LYS A N 1
ATOM 3170 C CA . LYS A 1 392 ? 29.962 -18.129 -9.334 1.00 44.75 392 LYS A CA 1
ATOM 3171 C C . LYS A 1 392 ? 28.661 -18.194 -10.166 1.00 44.75 392 LYS A C 1
ATOM 3173 O O . LYS A 1 392 ? 28.721 -18.490 -11.352 1.00 44.75 392 LYS A O 1
ATOM 3178 N N . GLY A 1 393 ? 27.498 -17.845 -9.604 1.00 46.44 393 GLY A N 1
ATOM 3179 C CA . GLY A 1 393 ? 26.215 -17.802 -10.326 1.00 46.44 393 GLY A CA 1
ATOM 3180 C C . GLY A 1 393 ? 25.910 -16.518 -11.122 1.00 46.44 393 GLY A C 1
ATOM 3181 O O . GLY A 1 393 ? 24.939 -16.500 -11.867 1.00 46.44 393 GLY A O 1
ATOM 3182 N N . ALA A 1 394 ? 26.678 -15.428 -10.977 1.00 47.62 394 ALA A N 1
ATOM 3183 C CA . ALA A 1 394 ? 26.437 -14.177 -11.721 1.00 47.62 394 ALA A CA 1
ATOM 3184 C C . ALA A 1 394 ? 26.918 -14.239 -13.188 1.00 47.62 394 ALA A C 1
ATOM 3186 O O . ALA A 1 394 ? 26.398 -13.524 -14.048 1.00 47.62 394 ALA A O 1
ATOM 3187 N N . ASN A 1 395 ? 27.870 -15.132 -13.479 1.00 49.88 395 ASN A N 1
ATOM 3188 C CA . ASN A 1 395 ? 28.499 -15.271 -14.794 1.00 49.88 395 ASN A CA 1
ATOM 3189 C C . ASN A 1 395 ? 27.611 -15.960 -15.845 1.00 49.88 395 ASN A C 1
ATOM 3191 O O . ASN A 1 395 ? 27.874 -15.807 -17.033 1.00 49.88 395 ASN A O 1
ATOM 3195 N N . SER A 1 396 ? 26.536 -16.659 -15.460 1.00 57.75 396 SER A N 1
ATOM 3196 C CA . SER A 1 396 ? 25.628 -17.307 -16.424 1.00 57.75 396 SER A CA 1
ATOM 3197 C C . SER A 1 396 ? 24.555 -16.369 -16.992 1.00 57.75 396 SER A C 1
ATOM 3199 O O . SER A 1 396 ? 24.002 -16.632 -18.061 1.00 57.75 396 SER A O 1
ATOM 3201 N N . ILE A 1 397 ? 24.254 -15.266 -16.299 1.00 65.12 397 ILE A N 1
ATOM 3202 C CA . ILE A 1 397 ? 23.079 -14.438 -16.601 1.00 65.12 397 ILE A CA 1
ATOM 3203 C C . ILE A 1 397 ? 23.431 -13.219 -17.465 1.00 65.12 397 ILE A C 1
ATOM 3205 O O . ILE A 1 397 ? 22.707 -12.884 -18.405 1.00 65.12 397 ILE A O 1
ATOM 3209 N N . ILE A 1 398 ? 24.574 -12.581 -17.195 1.00 68.75 398 ILE A N 1
ATOM 3210 C CA . ILE A 1 398 ? 25.068 -11.425 -17.963 1.00 68.75 398 ILE A CA 1
ATOM 3211 C C . ILE A 1 398 ? 25.176 -11.736 -19.473 1.00 68.75 398 ILE A C 1
ATOM 3213 O O . ILE A 1 398 ? 24.722 -10.903 -20.262 1.00 68.75 398 ILE A O 1
ATOM 3217 N N . PRO A 1 399 ? 25.668 -12.917 -19.909 1.00 70.88 399 PRO A N 1
ATOM 3218 C CA . PRO A 1 399 ? 25.733 -13.262 -21.331 1.00 70.88 399 PRO A CA 1
ATOM 3219 C C . PRO A 1 399 ? 24.370 -13.358 -22.031 1.00 70.88 399 PRO A C 1
ATOM 3221 O O . PRO A 1 399 ? 24.285 -13.047 -23.214 1.00 70.88 399 PRO A O 1
ATOM 3224 N N . LYS A 1 400 ? 23.297 -13.745 -21.321 1.00 73.50 400 LYS A N 1
ATOM 3225 C CA . LYS A 1 400 ? 21.928 -13.793 -21.875 1.00 73.50 400 LYS A CA 1
ATOM 3226 C C . LYS A 1 400 ? 21.282 -12.406 -21.932 1.00 73.50 400 LYS A C 1
ATOM 3228 O O . LYS A 1 400 ? 20.515 -12.111 -22.843 1.00 73.50 400 LYS A O 1
ATOM 3233 N N . LEU A 1 401 ? 21.599 -11.549 -20.962 1.00 77.25 401 LEU A N 1
ATOM 3234 C CA . LEU A 1 401 ? 20.996 -10.225 -20.817 1.00 77.25 401 LEU A CA 1
ATOM 3235 C C . LEU A 1 401 ? 21.624 -9.172 -21.739 1.00 77.25 401 LEU A C 1
ATOM 3237 O O . LEU A 1 401 ? 20.910 -8.360 -22.333 1.00 77.25 401 LEU A O 1
ATOM 3241 N N . ALA A 1 402 ? 22.954 -9.157 -21.834 1.00 78.56 402 ALA A N 1
ATOM 3242 C CA . ALA A 1 402 ? 23.681 -8.126 -22.568 1.00 78.56 402 ALA A CA 1
ATOM 3243 C C . ALA A 1 402 ? 23.215 -7.978 -24.033 1.00 78.56 402 ALA A C 1
ATOM 3245 O O . ALA A 1 402 ? 23.035 -6.837 -24.462 1.00 78.56 402 ALA A O 1
ATOM 3246 N N . PRO A 1 403 ? 22.923 -9.061 -24.791 1.00 82.75 403 PRO A N 1
ATOM 3247 C CA . PRO A 1 403 ? 22.385 -8.947 -26.145 1.00 82.75 403 PRO A CA 1
ATOM 3248 C C . PRO A 1 403 ? 21.041 -8.211 -26.210 1.00 82.75 403 PRO A C 1
ATOM 3250 O O . PRO A 1 403 ? 20.908 -7.307 -27.034 1.00 82.75 403 PRO A O 1
ATOM 3253 N N . LYS A 1 404 ? 20.091 -8.535 -25.317 1.00 83.75 404 LYS A N 1
ATOM 3254 C CA . LYS A 1 404 ? 18.753 -7.912 -25.276 1.00 83.75 404 LYS A CA 1
ATOM 3255 C C . LYS A 1 404 ? 18.835 -6.425 -24.923 1.00 83.75 404 LYS A C 1
ATOM 3257 O O . LYS A 1 404 ? 18.2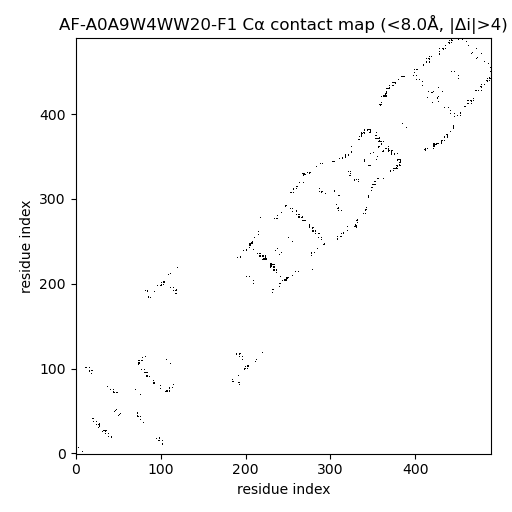07 -5.599 -25.576 1.00 83.75 404 LYS A O 1
ATOM 3262 N N . ILE A 1 405 ? 19.651 -6.063 -23.924 1.00 85.88 405 ILE A N 1
ATOM 3263 C CA . ILE A 1 405 ? 19.867 -4.646 -23.581 1.00 85.88 405 ILE A CA 1
ATOM 3264 C C . ILE A 1 405 ? 20.501 -3.899 -24.755 1.00 85.88 405 ILE A C 1
ATOM 3266 O O . ILE A 1 405 ? 20.059 -2.806 -25.103 1.00 85.88 405 ILE A O 1
ATOM 3270 N N . ARG A 1 406 ? 21.545 -4.479 -25.355 1.00 86.25 406 ARG A N 1
ATOM 3271 C CA . ARG A 1 406 ? 22.259 -3.883 -26.483 1.00 86.25 406 ARG A CA 1
ATOM 3272 C C . ARG A 1 406 ? 21.330 -3.620 -27.659 1.00 86.25 406 ARG A C 1
ATOM 3274 O O . ARG A 1 406 ? 21.429 -2.560 -28.262 1.00 86.25 406 ARG A O 1
ATOM 3281 N N . GLU A 1 407 ? 20.474 -4.573 -28.009 1.00 87.38 407 GLU A N 1
ATOM 3282 C CA . GLU A 1 407 ? 19.532 -4.422 -29.117 1.00 87.38 407 GLU A CA 1
ATOM 3283 C C . GLU A 1 407 ? 18.562 -3.263 -28.870 1.00 87.38 407 GLU A C 1
ATOM 3285 O O . GLU A 1 407 ? 18.496 -2.348 -29.690 1.00 87.38 407 GLU A O 1
ATOM 3290 N N . ASN A 1 408 ? 17.912 -3.221 -27.703 1.00 88.38 408 ASN A N 1
ATOM 3291 C CA . ASN A 1 408 ? 16.974 -2.147 -27.374 1.00 88.38 408 ASN A CA 1
ATOM 3292 C C . ASN A 1 408 ? 17.659 -0.776 -27.307 1.00 88.38 408 ASN A C 1
ATOM 3294 O O . ASN A 1 408 ? 17.143 0.187 -27.871 1.00 88.38 408 ASN A O 1
ATOM 3298 N N . LEU A 1 409 ? 18.846 -0.687 -26.693 1.00 89.94 409 LEU A N 1
ATOM 3299 C CA . LEU A 1 409 ? 19.626 0.552 -26.664 1.00 89.94 409 LEU A CA 1
ATOM 3300 C C . LEU A 1 409 ? 20.044 0.998 -28.063 1.00 89.94 409 LEU A C 1
ATOM 3302 O O . LEU A 1 409 ? 19.925 2.179 -28.371 1.00 89.94 409 LEU A O 1
ATOM 3306 N N . ASN A 1 410 ? 20.507 0.082 -28.915 1.00 88.94 410 ASN A N 1
ATOM 3307 C CA . ASN A 1 410 ? 20.865 0.411 -30.292 1.00 88.94 410 ASN A CA 1
ATOM 3308 C C . ASN A 1 410 ? 19.653 0.925 -31.064 1.00 88.94 410 ASN A C 1
ATOM 3310 O O . ASN A 1 410 ? 19.772 1.941 -31.736 1.00 88.94 410 ASN A O 1
ATOM 3314 N N . ASN A 1 411 ? 18.496 0.274 -30.933 1.00 90.44 411 ASN A N 1
ATOM 3315 C CA . ASN A 1 411 ? 17.267 0.700 -31.597 1.00 90.44 411 ASN A CA 1
ATOM 3316 C C . ASN A 1 411 ? 16.848 2.103 -31.133 1.00 90.44 411 ASN A C 1
ATOM 3318 O O . ASN A 1 411 ? 16.565 2.968 -31.960 1.00 90.44 411 ASN A O 1
ATOM 3322 N N . THR A 1 412 ? 16.877 2.363 -29.821 1.00 90.75 412 THR A N 1
ATOM 3323 C CA . THR A 1 412 ? 16.546 3.681 -29.267 1.00 90.75 412 THR A CA 1
ATOM 3324 C C . THR A 1 412 ? 17.554 4.755 -29.682 1.00 90.75 412 THR A C 1
ATOM 3326 O O . THR A 1 412 ? 17.156 5.828 -30.128 1.00 90.75 412 THR A O 1
ATOM 3329 N N . LEU A 1 413 ? 18.858 4.499 -29.545 1.00 90.06 413 LEU A N 1
ATOM 3330 C CA . LEU A 1 413 ? 19.901 5.475 -29.868 1.00 90.06 413 LEU A CA 1
ATOM 3331 C C . LEU A 1 413 ? 19.971 5.743 -31.371 1.00 90.06 413 LEU A C 1
ATOM 3333 O O . LEU A 1 413 ? 20.142 6.889 -31.763 1.00 90.06 413 LEU A O 1
ATOM 3337 N N . GLN A 1 414 ? 19.785 4.725 -32.212 1.00 91.25 414 GLN A N 1
ATOM 3338 C CA . GLN A 1 414 ? 19.699 4.904 -33.658 1.00 91.25 414 GLN A CA 1
ATOM 3339 C C . GLN A 1 414 ? 18.520 5.806 -34.034 1.00 91.25 414 GLN A C 1
ATOM 3341 O O . GLN A 1 414 ? 18.712 6.766 -34.773 1.00 91.25 414 GLN A O 1
ATOM 3346 N N . PHE A 1 415 ? 17.340 5.573 -33.453 1.00 90.75 415 PHE A N 1
ATOM 3347 C CA . PHE A 1 415 ? 16.161 6.417 -33.666 1.00 90.75 415 PHE A CA 1
ATOM 3348 C C . PHE A 1 415 ? 16.417 7.888 -33.296 1.00 90.75 415 PHE A C 1
ATOM 3350 O O . PHE A 1 415 ? 16.039 8.796 -34.034 1.00 90.75 415 PHE A O 1
ATOM 3357 N N . ILE A 1 416 ? 17.099 8.130 -32.170 1.00 88.75 416 ILE A N 1
ATOM 3358 C CA . ILE A 1 416 ? 17.472 9.484 -31.732 1.00 88.75 416 ILE A CA 1
ATOM 3359 C C . ILE A 1 416 ? 18.519 10.093 -32.674 1.00 88.75 416 ILE A C 1
ATOM 3361 O O . ILE A 1 416 ? 18.409 11.260 -33.035 1.00 88.75 416 ILE A O 1
ATOM 3365 N N . ALA A 1 417 ? 19.520 9.316 -33.093 1.00 87.25 417 ALA A N 1
ATOM 3366 C CA . ALA A 1 417 ? 20.593 9.762 -33.982 1.00 87.25 417 ALA A CA 1
ATOM 3367 C C . ALA A 1 417 ? 20.111 10.068 -35.414 1.00 87.25 417 ALA A C 1
ATOM 3369 O O . ALA A 1 417 ? 20.787 10.776 -36.161 1.00 87.25 417 ALA A O 1
ATOM 3370 N N . GLU A 1 418 ? 18.975 9.507 -35.822 1.00 88.56 418 GLU A N 1
ATOM 3371 C CA . GLU A 1 418 ? 18.271 9.806 -37.076 1.00 88.56 418 GLU A CA 1
ATOM 3372 C C . GLU A 1 418 ? 17.316 11.010 -36.951 1.00 88.56 418 GLU A C 1
ATOM 3374 O O . GLU A 1 418 ? 16.640 11.358 -37.911 1.00 88.56 418 GLU A O 1
ATOM 3379 N N . ASP A 1 419 ? 17.284 11.674 -35.790 1.00 84.81 419 ASP A N 1
ATOM 3380 C CA . ASP A 1 419 ? 16.424 12.825 -35.480 1.00 84.81 419 ASP A CA 1
ATOM 3381 C C . ASP A 1 419 ? 14.914 12.550 -35.630 1.00 84.81 419 ASP A C 1
ATOM 3383 O O . ASP A 1 419 ? 14.116 13.461 -35.862 1.00 84.81 419 ASP A O 1
ATOM 3387 N N . LEU A 1 420 ? 14.501 11.289 -35.467 1.00 86.44 420 LEU A N 1
ATOM 3388 C CA . LEU A 1 420 ? 13.113 10.868 -35.640 1.00 86.44 420 LEU A CA 1
ATOM 3389 C C . LEU A 1 420 ? 12.216 11.322 -34.474 1.00 86.44 420 LEU A C 1
ATOM 3391 O O . LEU A 1 420 ? 12.628 11.400 -33.312 1.00 86.44 420 LEU A O 1
ATOM 3395 N N . LYS A 1 421 ? 10.938 11.573 -34.788 1.00 84.94 421 LYS A N 1
ATOM 3396 C CA . LYS A 1 421 ? 9.904 11.956 -33.814 1.00 84.94 421 LYS A CA 1
ATOM 3397 C C . LYS A 1 421 ? 9.215 10.721 -33.233 1.00 84.94 421 LYS A C 1
ATOM 3399 O O . LYS A 1 421 ? 8.684 9.898 -33.971 1.00 84.94 421 LYS A O 1
ATOM 3404 N N . CYS A 1 422 ? 9.184 10.611 -31.906 1.00 83.69 422 CYS A N 1
ATOM 3405 C CA . CYS A 1 422 ? 8.427 9.591 -31.178 1.00 83.69 422 CYS A CA 1
ATOM 3406 C C . CYS A 1 422 ? 7.018 10.137 -30.893 1.00 83.69 422 CYS A C 1
ATOM 3408 O O . CYS A 1 422 ? 6.845 11.084 -30.113 1.00 83.69 422 CYS A O 1
ATOM 3410 N N . GLY A 1 423 ? 6.011 9.598 -31.586 1.00 82.88 423 GLY A N 1
ATOM 3411 C CA . GLY A 1 423 ? 4.714 10.263 -31.722 1.00 82.88 423 GLY A CA 1
ATOM 3412 C C . GLY A 1 423 ? 4.889 11.625 -32.403 1.00 82.88 423 GLY A C 1
ATOM 3413 O O . GLY A 1 423 ? 5.438 11.708 -33.496 1.00 82.88 423 GLY A O 1
ATOM 3414 N N . ASN A 1 424 ? 4.500 12.705 -31.723 1.00 81.69 424 ASN A N 1
ATOM 3415 C CA . ASN A 1 424 ? 4.634 14.073 -32.247 1.00 81.69 424 ASN A CA 1
ATOM 3416 C C . ASN A 1 424 ? 5.812 14.852 -31.634 1.00 81.69 424 ASN A C 1
ATOM 3418 O O . ASN A 1 424 ? 5.922 16.060 -31.837 1.00 81.69 424 ASN A O 1
ATOM 3422 N N . GLN A 1 425 ? 6.673 14.195 -30.848 1.00 87.12 425 GLN A N 1
ATOM 3423 C CA . GLN A 1 425 ? 7.694 14.859 -30.034 1.00 87.12 425 GLN A 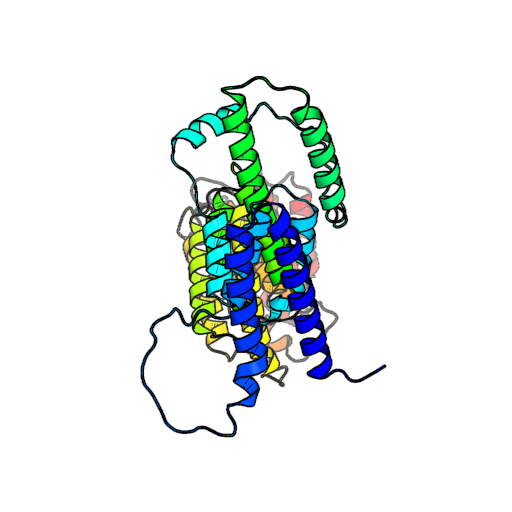CA 1
ATOM 3424 C C . GLN A 1 425 ? 9.099 14.321 -30.308 1.00 87.12 425 GLN A C 1
ATOM 3426 O O . GLN A 1 425 ? 9.307 13.129 -30.530 1.00 87.12 425 GLN A O 1
ATOM 3431 N N . ASN A 1 426 ? 10.076 15.222 -30.231 1.00 87.56 426 ASN A N 1
ATOM 3432 C CA . ASN A 1 426 ? 11.491 14.875 -30.208 1.00 87.56 426 ASN A CA 1
ATOM 3433 C C . ASN A 1 426 ? 11.928 14.489 -28.792 1.00 87.56 426 ASN A C 1
ATOM 3435 O O . ASN A 1 426 ? 11.350 14.954 -27.809 1.00 87.56 426 ASN A O 1
ATOM 3439 N N . PHE A 1 427 ? 12.978 13.677 -28.685 1.00 89.00 427 PHE A N 1
ATOM 3440 C CA . PHE A 1 427 ? 13.620 13.416 -27.400 1.00 89.00 427 PHE A CA 1
ATOM 3441 C C . PHE A 1 427 ? 14.262 14.696 -26.857 1.00 89.00 427 PHE A C 1
ATOM 3443 O O . PHE A 1 427 ? 14.947 15.415 -27.585 1.00 89.00 427 PHE A O 1
ATOM 3450 N N . ASP A 1 428 ? 14.043 14.963 -25.572 1.00 89.06 428 ASP A N 1
ATOM 3451 C CA . ASP A 1 428 ? 14.676 16.060 -24.850 1.00 89.06 428 ASP A CA 1
ATOM 3452 C C . ASP A 1 428 ? 15.941 15.586 -24.113 1.00 89.06 428 ASP A C 1
ATOM 3454 O O . ASP A 1 428 ? 16.268 14.393 -24.047 1.00 89.06 428 ASP A O 1
ATOM 3458 N N . SER A 1 429 ? 16.686 16.543 -23.555 1.00 87.94 429 SER A N 1
ATOM 3459 C CA . SER A 1 429 ? 17.933 16.259 -22.839 1.00 87.94 429 SER A CA 1
ATOM 3460 C C . SER A 1 429 ? 17.718 15.379 -21.605 1.00 87.94 429 SER A C 1
ATOM 3462 O O . SER A 1 429 ? 18.621 14.642 -21.207 1.00 87.94 429 SER A O 1
ATOM 3464 N N . GLN A 1 430 ? 16.532 15.439 -20.990 1.00 90.19 430 GLN A N 1
ATOM 3465 C CA 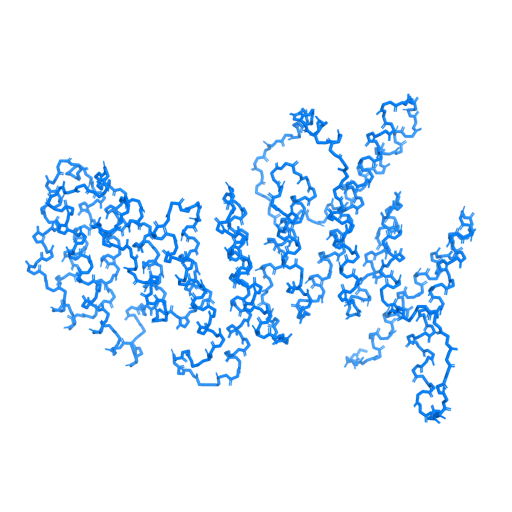. GLN A 1 430 ? 16.201 14.645 -19.811 1.00 90.19 430 GLN A CA 1
ATOM 3466 C C . GLN A 1 430 ? 15.979 13.173 -20.180 1.00 90.19 430 GLN A C 1
ATOM 3468 O O . GLN A 1 430 ? 16.561 12.293 -19.543 1.00 90.19 430 GLN A O 1
ATOM 3473 N N . ALA A 1 431 ? 15.213 12.907 -21.236 1.00 89.38 431 ALA A N 1
ATOM 3474 C CA . ALA A 1 431 ? 14.966 11.568 -21.746 1.00 89.38 431 ALA A CA 1
ATOM 3475 C C . ALA A 1 431 ? 16.270 10.893 -22.180 1.00 89.38 431 ALA A C 1
ATOM 3477 O O . ALA A 1 431 ? 16.546 9.761 -21.775 1.00 89.38 431 ALA A O 1
ATOM 3478 N N . LEU A 1 432 ? 17.119 11.612 -22.922 1.00 91.31 432 LEU A N 1
ATOM 3479 C CA . LEU A 1 432 ? 18.421 11.094 -23.335 1.00 91.31 432 LEU A CA 1
ATOM 3480 C C . LEU A 1 432 ? 19.335 10.807 -22.131 1.00 91.31 432 LEU A C 1
ATOM 3482 O O . LEU A 1 432 ? 19.986 9.763 -22.087 1.00 91.31 432 LEU A O 1
ATOM 3486 N N . LYS A 1 433 ? 19.344 11.675 -21.112 1.00 91.88 433 LYS A N 1
ATOM 3487 C CA . LYS A 1 433 ? 20.115 11.463 -19.875 1.00 91.88 433 LYS A CA 1
ATOM 3488 C C . LYS A 1 433 ? 19.740 10.153 -19.173 1.00 91.88 433 LYS A C 1
ATOM 3490 O O . LYS A 1 433 ? 20.642 9.435 -18.744 1.00 91.88 433 LYS A O 1
ATOM 3495 N N . SER A 1 434 ? 18.452 9.826 -19.051 1.00 91.12 434 SER A N 1
ATOM 3496 C CA . SER A 1 434 ? 18.001 8.561 -18.445 1.00 91.12 434 SER A CA 1
ATOM 3497 C C . SER A 1 434 ? 18.443 7.336 -19.250 1.00 91.12 434 SER A C 1
ATOM 3499 O O . SER A 1 434 ? 18.983 6.387 -18.679 1.00 91.12 434 SER A O 1
ATOM 3501 N N . ILE A 1 435 ? 18.307 7.387 -20.581 1.00 92.38 435 ILE A N 1
ATOM 3502 C CA . ILE A 1 435 ? 18.739 6.307 -21.486 1.00 92.38 435 ILE A CA 1
ATOM 3503 C C . ILE A 1 435 ? 20.251 6.064 -21.354 1.00 92.38 435 ILE A C 1
ATOM 3505 O O . ILE A 1 435 ? 20.694 4.926 -21.189 1.00 92.38 435 ILE A O 1
ATOM 3509 N N . LEU A 1 436 ? 21.055 7.133 -21.359 1.00 91.19 436 LEU A N 1
ATOM 3510 C CA . LEU A 1 436 ? 22.511 7.035 -21.227 1.00 91.19 436 LEU A CA 1
ATOM 3511 C C . LEU A 1 436 ? 22.944 6.548 -19.838 1.00 91.19 436 LEU A C 1
ATOM 3513 O O . LEU A 1 436 ? 23.864 5.740 -19.738 1.00 91.19 436 LEU A O 1
ATOM 3517 N N . LYS A 1 437 ? 22.267 6.965 -18.760 1.00 91.69 437 LYS A N 1
ATOM 3518 C CA . LYS A 1 437 ? 22.519 6.424 -17.412 1.00 91.69 437 LYS A CA 1
ATOM 3519 C C . LYS A 1 437 ? 22.281 4.916 -17.349 1.00 91.69 437 LYS A C 1
ATOM 3521 O O . LYS A 1 437 ? 23.072 4.200 -16.733 1.00 91.69 437 LYS A O 1
ATOM 3526 N N . PHE A 1 438 ? 21.221 4.430 -17.994 1.00 90.88 438 PHE A N 1
ATOM 3527 C CA . PHE A 1 438 ? 20.958 2.999 -18.122 1.00 90.88 438 PHE A CA 1
ATOM 3528 C C . PHE A 1 438 ? 22.042 2.271 -18.914 1.00 90.88 438 PHE A C 1
ATOM 3530 O O . PHE A 1 438 ? 22.572 1.272 -18.422 1.00 90.88 438 PHE A O 1
ATOM 3537 N N . ALA A 1 439 ? 22.436 2.805 -20.071 1.00 88.31 439 ALA A N 1
ATOM 3538 C CA . ALA A 1 439 ? 23.536 2.260 -20.862 1.00 88.31 439 ALA A CA 1
ATOM 3539 C C . ALA A 1 439 ? 24.832 2.168 -20.041 1.00 88.31 439 ALA A C 1
ATOM 3541 O O . ALA A 1 439 ? 25.424 1.094 -19.929 1.00 88.31 439 ALA A O 1
ATOM 3542 N N . GLY A 1 440 ? 25.228 3.266 -19.390 1.00 87.12 440 GLY A N 1
ATOM 3543 C CA . GLY A 1 440 ? 26.416 3.325 -18.541 1.00 87.12 440 GLY A CA 1
ATOM 3544 C C . GLY A 1 440 ? 26.386 2.297 -17.410 1.00 87.12 440 GLY A C 1
ATOM 3545 O O . GLY A 1 440 ? 27.370 1.585 -17.211 1.00 87.12 440 GLY A O 1
ATOM 3546 N N . LEU A 1 441 ? 25.253 2.149 -16.712 1.00 86.31 441 LEU A N 1
ATOM 3547 C CA . LEU A 1 441 ? 25.096 1.131 -15.671 1.00 86.31 441 LEU A CA 1
ATOM 3548 C C . LEU A 1 441 ? 25.261 -0.285 -16.238 1.00 86.31 441 LEU A C 1
ATOM 3550 O O . LEU A 1 441 ? 26.044 -1.063 -15.695 1.00 86.31 441 LEU A O 1
ATOM 3554 N N . ALA A 1 442 ? 24.549 -0.624 -17.315 1.00 82.88 442 ALA A N 1
ATOM 3555 C CA . ALA A 1 442 ? 24.574 -1.967 -17.891 1.00 82.88 442 ALA A CA 1
ATOM 3556 C C . ALA A 1 442 ? 25.979 -2.358 -18.384 1.00 82.88 442 ALA A C 1
ATOM 3558 O O . ALA A 1 442 ? 26.474 -3.449 -18.082 1.00 82.88 442 ALA A O 1
ATOM 3559 N N . ILE A 1 443 ? 26.666 -1.435 -19.060 1.00 82.25 443 ILE A N 1
ATOM 3560 C CA . ILE A 1 443 ? 28.032 -1.640 -19.553 1.00 82.25 443 ILE A CA 1
ATOM 3561 C C . ILE A 1 443 ? 29.004 -1.766 -18.375 1.00 82.25 443 ILE A C 1
ATOM 3563 O O . ILE A 1 443 ? 29.778 -2.719 -18.312 1.00 82.25 443 ILE A O 1
ATOM 3567 N N . LYS A 1 444 ? 28.921 -0.872 -17.378 1.00 82.31 444 LYS A N 1
ATOM 3568 C CA . LYS A 1 444 ? 29.788 -0.892 -16.187 1.00 82.31 444 LYS A CA 1
ATOM 3569 C C . LYS A 1 444 ? 29.671 -2.185 -15.383 1.00 82.31 444 LYS A C 1
ATOM 3571 O O . LYS A 1 444 ? 30.644 -2.572 -14.734 1.00 82.31 444 LYS A O 1
ATOM 3576 N N . ARG A 1 445 ? 28.495 -2.822 -15.377 1.00 76.62 445 ARG A N 1
ATOM 3577 C CA . ARG A 1 445 ? 28.230 -4.092 -14.678 1.00 76.62 445 ARG A CA 1
ATOM 3578 C C . ARG A 1 445 ? 28.615 -5.330 -15.494 1.00 76.62 445 ARG A C 1
ATOM 3580 O O . ARG A 1 445 ? 28.684 -6.408 -14.916 1.00 76.62 445 ARG A O 1
ATOM 3587 N N . THR A 1 446 ? 28.901 -5.189 -16.788 1.00 74.62 446 THR A N 1
ATOM 3588 C CA . THR A 1 446 ? 29.416 -6.283 -17.623 1.00 74.62 446 THR A CA 1
ATOM 3589 C C . THR A 1 446 ? 30.913 -6.492 -17.342 1.00 74.62 446 THR A C 1
ATOM 3591 O O . THR A 1 446 ? 31.650 -5.519 -17.151 1.00 74.62 446 THR A O 1
ATOM 3594 N N . SER A 1 447 ? 31.372 -7.748 -17.269 1.00 65.94 447 SER A N 1
ATOM 3595 C CA . SER A 1 447 ? 32.799 -8.060 -17.087 1.00 65.94 447 SER A CA 1
ATOM 3596 C C . SER A 1 447 ? 33.622 -7.613 -18.300 1.00 65.94 447 SER A C 1
ATOM 3598 O O . SER A 1 447 ? 33.098 -7.451 -19.404 1.00 65.94 447 SER A O 1
ATOM 3600 N N . THR A 1 448 ? 34.925 -7.411 -18.104 1.00 65.56 448 THR A N 1
ATOM 3601 C CA . THR A 1 448 ? 35.875 -7.047 -19.170 1.00 65.56 448 THR A CA 1
ATOM 3602 C C . THR A 1 448 ? 35.874 -8.059 -20.317 1.00 65.56 448 THR A C 1
ATOM 3604 O O . THR A 1 448 ? 35.869 -7.656 -21.477 1.00 65.56 448 THR A O 1
ATOM 3607 N N . GLU A 1 449 ? 35.768 -9.353 -20.011 1.00 62.34 449 GLU A N 1
ATOM 3608 C CA . GLU A 1 449 ? 35.713 -10.445 -20.996 1.00 62.34 449 GLU A CA 1
ATOM 3609 C C . GLU A 1 449 ? 34.454 -10.395 -21.878 1.00 62.34 449 GLU A C 1
ATOM 3611 O O . GLU A 1 449 ? 34.504 -10.681 -23.076 1.00 62.34 449 GLU A O 1
ATOM 3616 N N . LEU A 1 450 ? 33.327 -9.954 -21.310 1.00 66.25 450 LEU A N 1
ATOM 3617 C CA . LEU A 1 450 ? 32.035 -9.862 -21.990 1.00 66.25 450 LEU A CA 1
ATOM 3618 C C . LEU A 1 450 ? 31.802 -8.496 -22.662 1.00 66.25 450 LEU A C 1
ATOM 3620 O O . LEU A 1 450 ? 30.774 -8.309 -23.312 1.00 66.25 450 LEU A O 1
ATOM 3624 N N . LYS A 1 451 ? 32.750 -7.544 -22.590 1.00 68.62 451 LYS A N 1
ATOM 3625 C CA . LYS A 1 451 ? 32.647 -6.246 -23.294 1.00 68.62 451 LYS A CA 1
ATOM 3626 C C . LYS A 1 451 ? 32.492 -6.407 -24.811 1.00 68.62 451 LYS A C 1
ATOM 3628 O O . LYS A 1 451 ? 31.815 -5.596 -25.441 1.00 68.62 451 LYS A O 1
ATOM 3633 N N . LYS A 1 452 ? 33.036 -7.487 -25.390 1.00 70.44 452 LYS A N 1
ATOM 3634 C CA . LYS A 1 452 ? 32.864 -7.843 -26.813 1.00 70.44 452 LYS A CA 1
ATOM 3635 C C . LYS A 1 452 ? 31.388 -7.992 -27.205 1.00 70.44 452 LYS A C 1
ATOM 3637 O O . LYS A 1 452 ? 31.030 -7.708 -28.347 1.00 70.44 452 LYS A O 1
ATOM 3642 N N . LEU A 1 453 ? 30.518 -8.357 -26.256 1.00 71.50 453 LEU A N 1
ATOM 3643 C CA . LEU A 1 453 ? 29.083 -8.480 -26.498 1.00 71.50 453 LEU A CA 1
ATOM 3644 C C . LEU A 1 453 ? 28.425 -7.147 -26.848 1.00 71.50 453 LEU A C 1
ATOM 3646 O O . LEU A 1 453 ? 27.395 -7.171 -27.501 1.00 71.50 453 LEU A O 1
ATOM 3650 N N . TRP A 1 454 ? 28.984 -5.992 -26.492 1.00 73.75 454 TRP A N 1
ATOM 3651 C CA . TRP A 1 454 ? 28.316 -4.698 -26.674 1.00 73.75 454 TRP A CA 1
ATOM 3652 C C . TRP A 1 454 ? 28.483 -4.063 -28.065 1.00 73.75 454 TRP A C 1
ATOM 3654 O O . TRP A 1 454 ? 27.856 -3.043 -28.328 1.00 73.75 454 TRP A O 1
ATOM 3664 N N . ASN A 1 455 ? 29.257 -4.677 -28.972 1.00 73.38 455 ASN A N 1
ATOM 3665 C CA . ASN A 1 455 ? 29.518 -4.186 -30.336 1.00 73.38 455 ASN A CA 1
ATOM 3666 C C . ASN A 1 455 ? 29.834 -2.674 -30.387 1.00 73.38 455 ASN A C 1
ATOM 3668 O O . ASN A 1 455 ? 29.081 -1.858 -30.929 1.00 73.38 455 ASN A O 1
ATOM 3672 N N . THR A 1 456 ? 30.984 -2.310 -29.822 1.00 71.94 456 THR A N 1
ATOM 3673 C CA . THR A 1 456 ? 31.477 -0.926 -29.729 1.00 71.94 456 THR A CA 1
ATOM 3674 C C . THR A 1 456 ? 31.550 -0.212 -31.079 1.00 71.94 456 THR A C 1
ATOM 3676 O O . THR A 1 456 ? 31.327 0.995 -31.135 1.00 71.94 456 THR A O 1
ATOM 3679 N N . LYS A 1 457 ? 31.774 -0.959 -32.170 1.00 75.12 457 LYS A N 1
ATOM 3680 C CA . LYS A 1 457 ? 31.828 -0.439 -33.544 1.00 75.12 457 LYS A CA 1
ATOM 3681 C C . LYS A 1 457 ? 30.506 0.176 -34.011 1.00 75.12 457 LYS A C 1
ATOM 3683 O O . LYS A 1 457 ? 30.537 1.077 -34.837 1.00 75.12 457 LYS A O 1
ATOM 3688 N N . LYS A 1 458 ? 29.359 -0.285 -33.494 1.00 79.44 458 LYS A N 1
ATOM 3689 C CA . LYS A 1 458 ? 28.037 0.273 -33.833 1.00 79.44 458 LYS A CA 1
ATOM 3690 C C . LYS A 1 458 ? 27.588 1.347 -32.840 1.00 79.44 458 LYS A C 1
ATOM 3692 O O . LYS A 1 458 ? 26.999 2.341 -33.247 1.00 79.44 458 LYS A O 1
ATOM 3697 N N . LEU A 1 459 ? 27.875 1.167 -31.551 1.00 81.25 459 LEU A N 1
ATOM 3698 C CA . LEU A 1 459 ? 27.368 2.050 -30.496 1.00 81.25 459 LEU A CA 1
ATOM 3699 C C . LEU A 1 459 ? 28.115 3.395 -30.421 1.00 81.25 459 LEU A C 1
ATOM 3701 O O . LEU A 1 459 ? 27.476 4.433 -30.271 1.00 81.25 459 LEU A O 1
ATOM 3705 N N . LEU A 1 460 ? 29.450 3.400 -30.540 1.00 82.94 460 LEU A N 1
ATOM 3706 C CA . LEU A 1 460 ? 30.249 4.631 -30.424 1.00 82.94 460 LEU A CA 1
ATOM 3707 C C . LEU A 1 460 ? 29.911 5.673 -31.507 1.00 82.94 460 LEU A C 1
ATOM 3709 O O . LEU A 1 460 ? 29.687 6.827 -31.139 1.00 82.94 460 LEU A O 1
ATOM 3713 N N . PRO A 1 461 ? 29.777 5.309 -32.802 1.00 87.06 461 PRO A N 1
ATOM 3714 C CA . PRO A 1 461 ? 29.380 6.273 -33.830 1.00 87.06 461 PRO A CA 1
ATOM 3715 C C . PRO A 1 461 ? 27.993 6.874 -33.587 1.00 87.06 461 PRO A C 1
ATOM 3717 O O . PRO A 1 461 ? 27.786 8.058 -33.840 1.00 87.06 461 PRO A O 1
ATOM 3720 N N . LEU A 1 462 ? 27.047 6.083 -33.065 1.00 86.69 462 LEU A N 1
ATOM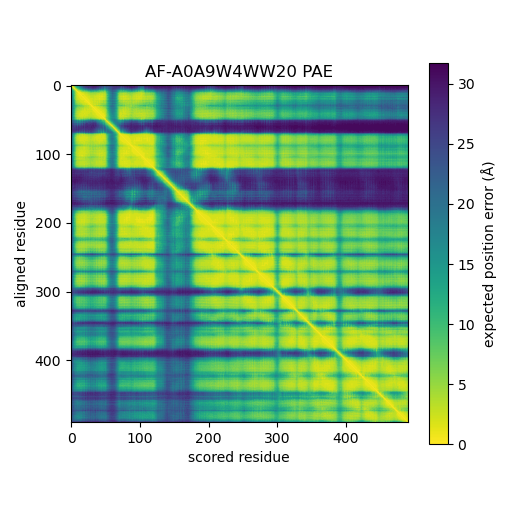 3721 C CA . LEU A 1 462 ? 25.713 6.579 -32.715 1.00 86.69 462 LEU A CA 1
ATOM 3722 C C . LEU A 1 462 ? 25.785 7.625 -31.598 1.00 86.69 462 LEU A C 1
ATOM 3724 O O . LEU A 1 462 ? 25.148 8.668 -31.702 1.00 86.69 462 LEU A O 1
ATOM 3728 N N . LEU A 1 463 ? 26.580 7.376 -30.553 1.00 85.69 463 LEU A N 1
ATOM 3729 C CA . LEU A 1 463 ? 26.750 8.323 -29.449 1.00 85.69 463 LEU A CA 1
ATOM 3730 C C . LEU A 1 463 ? 27.407 9.636 -29.901 1.00 85.69 463 LEU A C 1
ATOM 3732 O O . LEU A 1 463 ? 26.975 10.702 -29.466 1.00 85.69 463 LEU A O 1
ATOM 3736 N N . GLU A 1 464 ? 28.400 9.577 -30.791 1.00 85.81 464 GLU A N 1
ATOM 3737 C CA . GLU A 1 464 ? 29.010 10.783 -31.368 1.00 85.81 464 GLU A CA 1
ATOM 3738 C C . GLU A 1 464 ? 28.025 11.546 -32.264 1.00 85.81 464 GLU A C 1
ATOM 3740 O O . GLU A 1 464 ? 27.882 12.759 -32.124 1.00 85.81 464 GLU A O 1
ATOM 3745 N N . LYS A 1 465 ? 27.241 10.847 -33.096 1.00 87.31 465 LYS A N 1
ATOM 3746 C CA . LYS A 1 465 ? 26.198 11.482 -33.917 1.00 87.31 465 LYS A CA 1
ATOM 3747 C C . LYS A 1 465 ? 25.141 12.194 -33.065 1.00 87.31 465 LYS A C 1
ATOM 3749 O O . LYS A 1 465 ? 24.712 13.288 -33.416 1.00 87.31 465 LYS A O 1
ATOM 3754 N N . ILE A 1 466 ? 24.747 11.611 -31.929 1.00 86.06 466 ILE A N 1
ATOM 3755 C CA . ILE A 1 466 ? 23.788 12.230 -30.999 1.00 86.06 466 ILE A CA 1
ATOM 3756 C C . ILE A 1 466 ? 24.362 13.504 -30.363 1.00 86.06 466 ILE A C 1
ATOM 3758 O O . ILE A 1 466 ? 23.618 14.466 -30.175 1.00 86.06 466 ILE A O 1
ATOM 3762 N N . LYS A 1 467 ? 25.664 13.544 -30.047 1.00 84.31 467 LYS A N 1
ATOM 3763 C CA . LYS A 1 467 ? 26.313 14.742 -29.481 1.00 84.31 467 LYS A CA 1
ATOM 3764 C C . LYS A 1 467 ? 26.310 15.923 -30.448 1.00 84.31 467 LYS A C 1
ATOM 3766 O O . LYS A 1 467 ? 26.187 17.060 -30.004 1.00 84.31 467 LYS A O 1
ATOM 3771 N N . GLU A 1 468 ? 26.403 15.656 -31.746 1.00 85.19 468 GLU A N 1
ATOM 3772 C CA . GLU A 1 468 ? 26.394 16.700 -32.775 1.00 85.19 468 GLU A CA 1
ATOM 3773 C C . GLU A 1 468 ? 24.994 17.243 -33.096 1.00 85.19 468 GLU A C 1
ATOM 3775 O O . GLU A 1 468 ? 24.880 18.279 -33.755 1.00 85.19 468 GLU A O 1
ATOM 3780 N N . LEU A 1 469 ? 23.919 16.608 -32.608 1.00 86.75 469 LEU A N 1
ATOM 3781 C CA . LEU A 1 469 ? 22.565 17.123 -32.807 1.00 86.75 469 LEU A CA 1
ATOM 3782 C C . LEU A 1 469 ? 22.410 18.505 -32.142 1.00 86.75 469 LEU A C 1
ATOM 3784 O O . LEU A 1 469 ? 22.742 18.652 -30.959 1.00 86.75 469 LEU A O 1
ATOM 3788 N N . PRO A 1 470 ? 21.814 19.506 -32.828 1.00 80.62 470 PRO A N 1
ATOM 3789 C CA . PRO A 1 470 ? 21.671 20.870 -32.306 1.00 80.62 470 PRO A CA 1
ATOM 3790 C C . PRO A 1 470 ? 21.020 20.945 -30.918 1.00 80.62 470 PRO A C 1
ATOM 3792 O O . PRO A 1 470 ? 21.363 21.799 -30.107 1.00 80.62 470 PRO A O 1
ATOM 3795 N N . ARG A 1 471 ? 20.108 20.008 -30.625 1.00 83.19 471 ARG A N 1
ATOM 3796 C CA . ARG A 1 471 ? 19.368 19.917 -29.357 1.00 83.19 471 ARG A CA 1
ATOM 3797 C C . ARG A 1 471 ? 20.228 19.483 -28.164 1.00 83.19 471 ARG A C 1
ATOM 3799 O O . ARG A 1 471 ? 19.868 19.771 -27.027 1.00 83.19 471 ARG A O 1
ATOM 3806 N N . PHE A 1 472 ? 21.338 18.785 -28.407 1.00 85.75 472 PHE A N 1
ATOM 3807 C CA . PHE A 1 472 ? 22.176 18.186 -27.361 1.00 85.75 472 PHE A CA 1
ATOM 3808 C C . PHE A 1 472 ? 23.600 18.741 -27.321 1.00 85.75 472 PHE A C 1
ATOM 3810 O O . PHE A 1 472 ? 24.266 18.595 -26.297 1.00 85.75 472 PHE A O 1
ATOM 3817 N N . LYS A 1 473 ? 24.045 19.420 -28.384 1.00 79.25 473 LYS A N 1
ATOM 3818 C CA . LYS A 1 473 ? 25.416 19.916 -28.558 1.00 79.25 473 LYS A CA 1
ATOM 3819 C C . LYS A 1 473 ? 25.929 20.779 -27.400 1.00 79.25 473 LYS A C 1
ATOM 3821 O O . LYS A 1 473 ? 27.083 20.651 -26.998 1.00 79.25 473 LYS A O 1
ATOM 3826 N N . SER A 1 474 ? 25.067 21.605 -26.808 1.00 82.50 474 SER A N 1
ATOM 3827 C CA . SER A 1 474 ? 25.400 22.460 -25.657 1.00 82.50 474 SER A CA 1
ATOM 3828 C C . SER A 1 474 ? 25.312 21.751 -24.295 1.00 82.50 474 SER A C 1
ATOM 3830 O O . SER A 1 474 ? 25.727 22.308 -23.278 1.00 82.50 474 SER A O 1
ATOM 3832 N N . SER A 1 475 ? 24.797 20.518 -24.230 1.00 87.56 475 SER A N 1
ATOM 3833 C CA . SER A 1 475 ? 24.575 19.811 -22.967 1.00 87.56 475 SER A CA 1
ATOM 3834 C C . SER A 1 475 ? 25.847 19.141 -22.449 1.00 87.56 475 SER A C 1
ATOM 3836 O O . SER A 1 475 ? 26.207 18.024 -22.831 1.00 87.56 475 SER A O 1
ATOM 3838 N N . GLN A 1 476 ? 26.502 19.789 -21.484 1.00 85.94 476 GLN A N 1
ATOM 3839 C CA . GLN A 1 476 ? 27.661 19.221 -20.785 1.00 85.94 476 GLN A CA 1
ATOM 3840 C C . GLN A 1 476 ? 27.341 17.880 -20.102 1.00 85.94 476 GLN A C 1
ATOM 3842 O O . GLN A 1 476 ? 28.176 16.979 -20.078 1.00 85.94 476 GLN A O 1
ATOM 3847 N N . VAL A 1 477 ? 26.115 17.711 -19.592 1.00 87.75 477 VAL A N 1
ATOM 3848 C CA . VAL A 1 477 ? 25.679 16.479 -18.914 1.00 87.75 477 VAL A CA 1
ATOM 3849 C C . VAL A 1 477 ? 25.682 15.283 -19.867 1.00 87.75 477 VAL A C 1
ATOM 3851 O O . VAL A 1 477 ? 26.181 14.218 -19.507 1.00 87.75 477 VAL A O 1
ATOM 3854 N N . ILE A 1 478 ? 25.147 15.455 -21.080 1.00 87.94 478 ILE A N 1
ATOM 3855 C CA . ILE A 1 478 ? 25.123 14.398 -22.101 1.00 87.94 478 ILE A CA 1
ATOM 3856 C C . ILE A 1 478 ? 26.550 14.080 -22.550 1.00 87.94 478 ILE A C 1
ATOM 3858 O O . ILE A 1 478 ? 26.937 12.913 -22.571 1.00 87.94 478 ILE A O 1
ATOM 3862 N N . ASN A 1 479 ? 27.361 15.110 -22.806 1.00 85.81 479 ASN A N 1
ATOM 3863 C CA . ASN A 1 479 ? 28.761 14.944 -23.193 1.00 85.81 479 ASN A CA 1
ATOM 3864 C C . ASN A 1 479 ? 29.570 14.154 -22.151 1.00 85.81 479 ASN A C 1
ATOM 3866 O O . ASN A 1 479 ? 30.336 13.261 -22.515 1.00 85.81 479 ASN A O 1
ATOM 3870 N N . ASN A 1 480 ? 29.375 14.435 -20.861 1.00 88.00 480 ASN A N 1
ATOM 3871 C CA . ASN A 1 480 ? 30.051 13.719 -19.780 1.00 88.00 480 ASN A CA 1
ATOM 3872 C C . ASN A 1 480 ? 29.604 12.253 -19.685 1.00 88.00 480 ASN A C 1
ATOM 3874 O O . ASN A 1 480 ? 30.451 11.375 -19.529 1.00 88.00 480 ASN A O 1
ATOM 3878 N N . LEU A 1 481 ? 28.305 11.969 -19.840 1.00 87.38 481 LEU A N 1
ATOM 3879 C CA . LEU A 1 481 ? 27.788 10.594 -19.836 1.00 87.38 481 LEU A CA 1
ATOM 3880 C C . LEU A 1 481 ? 28.297 9.780 -21.029 1.00 87.3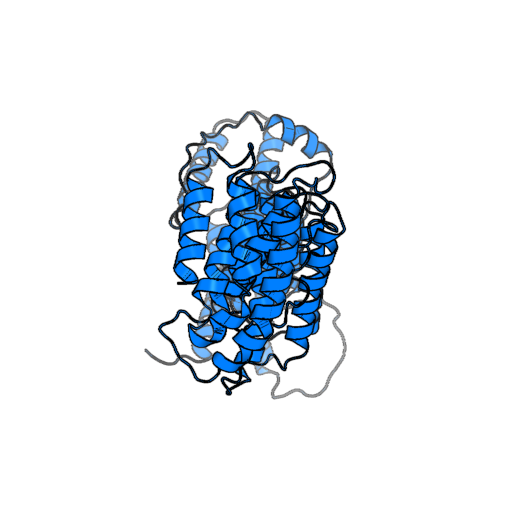8 481 LEU A C 1
ATOM 3882 O O . LEU A 1 481 ? 28.676 8.624 -20.857 1.00 87.38 481 LEU A O 1
ATOM 3886 N N . VAL A 1 482 ? 28.358 10.373 -22.225 1.00 86.19 482 VAL A N 1
ATOM 3887 C CA . VAL A 1 482 ? 28.932 9.698 -23.399 1.00 86.19 482 VAL A CA 1
ATOM 3888 C C . VAL A 1 482 ? 30.413 9.397 -23.174 1.00 86.19 482 VAL A C 1
ATOM 3890 O O . VAL A 1 482 ? 30.835 8.266 -23.396 1.00 86.19 482 VAL A O 1
ATOM 3893 N N . LYS A 1 483 ? 31.193 10.356 -22.656 1.00 85.44 483 LYS A N 1
ATOM 3894 C CA . LYS A 1 483 ? 32.604 10.127 -22.300 1.00 85.44 483 LYS A CA 1
ATOM 3895 C C . LYS A 1 483 ? 32.765 9.000 -21.275 1.00 85.44 483 LYS A C 1
ATOM 3897 O O . LYS A 1 483 ? 33.654 8.166 -21.435 1.00 85.44 483 LYS A O 1
ATOM 3902 N N . GLU A 1 484 ? 31.911 8.943 -20.250 1.00 86.12 484 GLU A N 1
ATOM 3903 C CA . GLU A 1 484 ? 31.921 7.860 -19.255 1.00 86.12 484 GLU A CA 1
ATOM 3904 C C . GLU A 1 484 ? 31.640 6.497 -19.904 1.00 86.12 484 GLU A C 1
ATOM 3906 O O . GLU A 1 484 ? 32.351 5.526 -19.642 1.00 86.12 484 GLU A O 1
ATOM 3911 N N . ILE A 1 485 ? 30.638 6.420 -20.784 1.00 84.62 485 ILE A N 1
ATOM 3912 C CA . ILE A 1 485 ? 30.302 5.198 -21.522 1.00 84.62 485 ILE A CA 1
ATOM 3913 C C . ILE A 1 485 ? 31.476 4.759 -22.406 1.00 84.62 485 ILE A C 1
ATOM 3915 O O . ILE A 1 485 ? 31.866 3.593 -22.354 1.00 84.62 485 ILE A O 1
ATOM 3919 N N . THR A 1 486 ? 32.083 5.680 -23.156 1.00 82.19 486 THR A N 1
ATOM 3920 C CA . THR A 1 486 ? 33.253 5.405 -24.002 1.00 82.19 486 THR A CA 1
ATOM 3921 C C . THR A 1 486 ? 34.436 4.900 -23.178 1.00 82.19 486 THR A C 1
ATOM 3923 O O . THR A 1 486 ? 35.051 3.897 -23.540 1.00 82.19 486 THR A O 1
ATOM 3926 N N . ARG A 1 487 ? 34.706 5.515 -22.019 1.00 81.94 487 ARG A N 1
ATOM 3927 C CA . ARG A 1 487 ? 35.751 5.061 -21.089 1.00 81.94 487 ARG A CA 1
ATOM 3928 C C . ARG A 1 487 ? 35.469 3.670 -20.526 1.00 81.94 487 ARG A C 1
ATOM 3930 O O . ARG A 1 487 ? 36.402 2.921 -20.289 1.00 81.94 487 ARG A O 1
ATOM 3937 N N . ASN A 1 488 ? 34.204 3.305 -20.315 1.00 76.88 488 ASN A N 1
ATOM 3938 C CA . ASN A 1 488 ? 33.848 1.963 -19.848 1.00 76.88 488 ASN A CA 1
ATOM 3939 C C . ASN A 1 488 ? 34.094 0.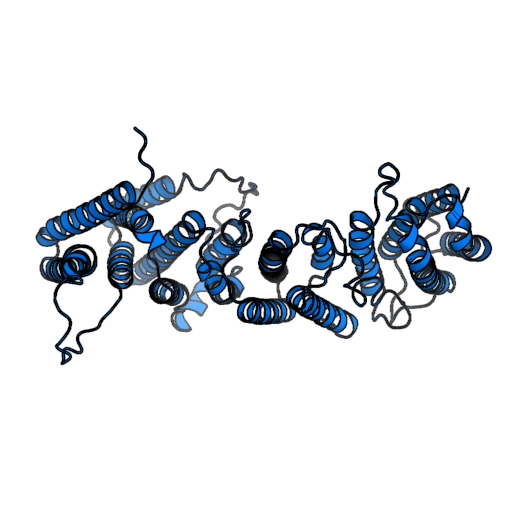872 -20.912 1.00 76.88 488 ASN A C 1
ATOM 3941 O O . ASN A 1 488 ? 34.137 -0.307 -20.550 1.00 76.88 488 ASN A O 1
ATOM 3945 N N . PHE A 1 489 ? 34.258 1.230 -22.192 1.00 70.56 489 PHE A N 1
ATOM 3946 C CA . PHE A 1 489 ? 34.609 0.294 -23.267 1.00 70.56 489 PHE A CA 1
ATOM 3947 C C . PHE A 1 489 ? 36.109 0.093 -23.461 1.00 70.56 489 PHE A C 1
ATOM 3949 O O . PHE A 1 489 ? 36.500 -1.009 -23.847 1.00 70.56 489 PHE A O 1
ATOM 3956 N N . GLN A 1 490 ? 36.908 1.119 -23.167 1.00 63.94 490 GLN A N 1
ATOM 3957 C CA . GLN A 1 490 ? 38.356 1.002 -22.971 1.00 63.94 490 GLN A CA 1
ATOM 3958 C C . GLN A 1 490 ? 38.627 0.155 -21.719 1.00 63.94 490 GLN A C 1
ATOM 3960 O O . GLN A 1 490 ? 39.592 -0.631 -21.745 1.00 63.94 490 GLN A O 1
#

Organism: NCBI:txid1117311

pLDDT: mean 75.52, std 18.62, range [25.12, 96.38]

Secondary structure (DSSP, 8-state):
----STHHHHHHHHHHHHHHHHHHHHHTTT-HHHHHHHHHHHHHHHHHHHTGGGTTTT---------S----HHHHHHHHHHHHHHSS-HHHHHHHHHHHHHHGGG--HHHHHHHHHHHH-PPPTTTTTTGGGGGG-----------TTTTSTHHHHHHHHHHHHHHHHTS---SHHHHHHHHHHHHHHHHHHHHHHHHHHHH-TT-THHHHHHHHHHHHHTTTTT-HHHHHHHHHIIIIITT--S----S-HHHHHHHHHHHHHHHHH--SHHHHHHHHHHHHHHHHHHHHHHHHH--S-------HHHHHHHHHHHHHHHHHHHS-----GGGGGGHHHH-TT-SSS-TTTTTTT--TTTSSSHHHHHHHHHHHHHHHHHHSPPTT---TTSTTTHHHHHHHHHHHHHHHHHHHHTT--BTTBPPPHHHHHHHHHHHHHHHHHS-TGGGGGG-HHHHHHHHHHHHHSTTTTT-HHHHHHHHHHHHHH-

Sequence (490 aa):
LNSEGPKGHNLDILKGFHWLFSYSVLTLYTEPEEAMNALQDIQICFNKMFVQSKKSLKKKRSKEENLEENHNPVDVIVDILLGFLAKPSAFLYNMAEQVFKVFCEGVTKSSLDLMLDLISKQENAEEELEAKDQSLIKINNEDEEYSEEDMSNQDEMMEKFDSKLSEFFKNQKFGKKKKKDTKYQRIHYKHKVIGLLKIFVKEQQNNPLIFELIMPLLKIAKNAKTDEIAKGVYNLLNTRVVVIKDGLTEFDDSKILTLLEQVQDMARKAHFGDMMTLCWKSCAFLLKAIVRRHNKESSDASREITNQHIKKAIVVYESTYKSWCTKSSALNIKCFSQLPANIPQIPWHFSELFLGCTDPKTAKNPKKVMNAYDVSFAICNVALPKKKRESKGANSIIPKLAPKIRENLNNTLQFIAEDLKCGNQNFDSQALKSILKFAGLAIKRTSTELKKLWNTKKLLPLLEKIKELPRFKSSQVINNLVKEITRNFQ

Solvent-accessible surface area (backbone atoms only — not comparable to full-atom values): 28133 Å² total; per-residue (Å²): 137,89,73,95,53,80,65,54,62,52,53,45,43,50,51,34,50,49,52,54,52,55,49,31,59,59,34,43,80,79,43,46,70,65,19,51,53,50,45,52,53,52,50,52,29,50,39,58,71,66,52,53,70,71,53,76,86,76,65,88,86,80,92,79,89,75,95,65,82,85,66,55,51,50,41,56,50,49,50,54,36,53,54,34,42,68,45,101,39,71,68,41,39,55,49,34,52,56,37,46,63,53,50,46,88,62,60,45,72,66,41,49,49,55,52,50,49,64,61,61,66,76,78,66,82,75,59,65,67,54,59,70,70,55,80,76,72,74,70,82,85,69,93,65,80,85,56,98,69,77,75,76,47,60,60,58,58,44,52,59,42,54,52,48,48,60,60,46,75,72,61,86,75,90,66,81,53,61,60,55,52,53,51,51,53,52,55,49,32,38,51,52,49,51,47,53,53,50,48,44,53,66,78,41,58,62,46,53,67,61,64,69,47,51,61,63,43,51,67,47,24,72,43,34,91,83,32,71,67,18,35,53,40,39,47,45,45,65,67,52,60,49,58,61,79,67,72,41,59,73,73,59,68,68,60,52,46,53,50,42,53,52,39,50,54,50,25,54,69,39,90,50,72,66,56,29,51,48,32,46,44,46,41,50,40,54,50,38,32,58,51,52,42,59,50,71,75,47,88,61,92,64,80,64,88,77,53,66,66,63,51,51,52,46,51,53,55,37,53,53,50,55,46,46,63,77,41,93,55,73,50,67,65,71,60,58,35,52,48,27,80,66,38,72,79,42,58,77,82,44,64,62,54,50,62,31,53,36,49,48,90,79,24,72,32,43,69,53,25,23,51,22,34,48,31,29,35,36,29,48,64,64,50,46,66,62,94,87,62,88,52,88,76,58,72,71,50,53,73,68,46,49,54,58,54,44,50,51,51,49,55,36,45,48,44,54,48,68,69,49,59,19,57,94,36,65,75,50,70,66,38,50,46,38,47,49,53,34,50,39,50,56,54,66,64,46,53,81,86,55,52,72,68,62,44,61,86,63,50,51,60,37,54,54,51,39,44,68,35,85,88,38,54,83,40,63,68,56,54,51,51,52,52,52,39,56,57,66,73,107

Mean predicted aligned error: 13.23 Å